Protein AF-0000000069261799 (afdb_homodimer)

pLDDT: mean 70.17, std 26.54, range [18.95, 97.81]

Secondary structure (DSSP, 8-state):
---------------EEEEEEES-EEEEEEEPPPSS--HHHHHHHHHHHHHTTTS-SSEEEE-STTBHHHHHHHH-HHHHHHHHHHHHHHHHHHHHHHHHHTTTT-GGGGGGEEEEEEEEEEEEEE--SSS---PPPB--TT-SEEEEEEEEE-------------SS-----S--EEEEEE--S-GGGGG-SS-HHHHHHTTTTPPEEEEEETT-EEEEETTS-EEE----GGGSS-TTS-----EEEEEEEEEEEEE----------------------------TT--/---------------EEEEEEES-EEEEEEEPPPSS--HHHHHHHHHHHHHHTTS-SSEEEE-STTBHHHHHHHH-HHHHHHHHHHHHHHHHHHHHHHHHHTTTT-GGGGGGEEEEEEEEEEEEEE--SSS---PPPB--TT-SEEEEEEEEE-------------SS-----S--EEEEEE--S-GGGGG-SS-HHHHHHTTTTPPEEEEEETT-EEEEETTS-EEE------SSS-TTS-----EEEEEEEEEEEEE----------------------------TT--

Foldseek 3Di:
DPPPPVPPDDDDPPPDDDPPDPDDFLFKDKDAFDPDHDPLLVVLVVVVCVVCVVPDLADKDKDPDFCVLVVQLVVDDSSNVSSVVVQVVVQVSVLVSVCVVCVPPHNPQSVQKDKGFPTKMKMKHWDDDPFGPWDDWDFQPQFFKKKKAWSFQFDPPPPPDDDDDDPPPPPPGSARWWKKKWWDPPVVLLVPPDDPVVSVVVVRGDIGMDTGGHRMMMMGGRGITMTTDRPPPPPPPDDPDPPRTGMIMMMITGMHMDGHPPPPPPPPPPPPPPDPPDDPPPDDDPPVVPD/DPPPVVPPDDDPPPPDDDPPDPDDFLFKDKDAFDPDHDPLLVVLVVVVCVVCVVPDLADKDKDPFFCVLVVQLVVDDSSNVSSVVVQVVVQVSVLVSCCVVCVPPCNPQSVQKDKGFPTKMKMKGWDDDPFFPWDDWDFQPQFFKKKKAWSFQFDPPPPPDDDDDDPPPPPPGSARWWKKKWWDPPVVLLVPPDDPVVSVVVVRGDIGMDTGGHRMMMMGGRGITMTTDRPPPCPVPDDDDPPRTGMIMMMITGMHMDGHPPPPPPPPPPPPVPDPPDDPPPDDDPPVVPD

Radius of gyration: 32.38 Å; Cα contacts (8 Å, |Δi|>4): 986; chains: 2; bounding box: 84×107×83 Å

Sequence (582 aa):
AVELVCGTAPGSQPQGHGPQSLWPTPAALVVDPPRISPRWQALLLSHVQRLTSGQGSDGSWLSNGHRFLEDCTAAGGTAAAAGARLRAHIEEAARVYFRRALADRAPQLVDRLQIRVSESWASLTKSPSAFGVFQVPHVHARAALAGSFYLDCGSEDVLIERSVAGPKARALGNQSTCGIFLEDPRTPAAVADMPESLRLRLGWGEAQTFQLPRGSLLLYPGWLQHAPSPRWSSFEMGEGEASARRQRVAVSFTIAVQLRDGSVGSSRATGASAVPRPDEKSPRDLDLDELAVELVCGTAPGSQPQGHGPQSLWPTPAALVVDPPRISPRWQALLLSHVQRLTSGQGSDGSWLSNGHRFLEDCTAAGGTAAAAGARLRAHIEEAARVYFRRALADRAPQLVDRLQIRVSESWASLTKSPSAFGVFQVPHVHARAALAGSFYLDCGSEDVLIERSVAGPKARALGNQSTCGIFLEDPRTPAAVADMPESLRLRLGWGEAQTFQLPRGSLLLYPGWLQHAPSPRWSSFEMGEGEASARRQRVAVSFTIAVQLRDGSVGSSRATGASAVPRPDEKSPRDLDLDEL

Solvent-accessible surface area (backbone atoms only — not comparable to full-atom values): 33229 Å² total; per-residue (Å²): 131,79,79,76,78,83,80,86,82,88,83,80,68,82,70,42,58,60,46,41,69,39,68,58,34,67,37,38,32,38,32,64,45,62,95,64,78,54,67,47,54,56,43,40,45,52,48,55,49,60,76,44,62,86,51,72,90,60,45,75,45,67,48,78,72,51,46,40,46,60,48,27,43,70,70,40,71,66,36,10,56,23,26,49,48,50,50,53,50,51,42,49,51,50,50,52,43,49,42,58,62,18,52,89,69,43,53,75,54,51,80,37,51,46,70,4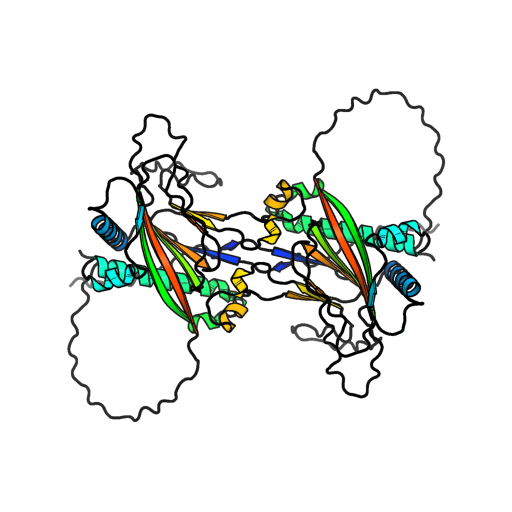0,75,67,35,22,31,39,37,39,35,35,44,75,65,99,69,43,85,71,52,71,69,44,61,41,68,85,14,39,28,26,37,40,35,28,65,34,21,29,67,57,87,55,80,67,77,76,84,90,86,73,97,58,90,70,68,73,56,67,67,32,49,40,42,33,33,37,46,48,60,39,61,54,46,53,62,45,36,51,52,65,71,58,37,55,53,60,49,36,52,48,63,49,75,44,76,37,46,48,52,23,33,39,37,30,50,7,50,44,41,30,27,56,39,59,75,70,66,67,73,73,58,64,93,75,67,75,81,66,77,34,37,38,28,35,39,37,37,29,27,37,49,43,72,62,75,78,75,72,74,81,71,78,72,74,77,70,79,74,72,81,72,76,78,78,78,70,89,79,80,79,65,70,84,75,108,133,79,81,75,77,84,80,87,81,88,86,79,68,82,68,44,61,60,44,42,70,39,66,57,33,66,37,40,30,38,32,64,44,62,95,65,79,56,66,47,54,56,42,39,44,51,49,56,48,61,77,43,62,87,49,73,89,59,46,74,46,66,49,79,71,51,43,38,46,58,48,27,41,70,70,39,70,67,37,11,57,21,25,49,49,50,51,53,50,50,43,51,51,50,49,51,44,47,41,58,63,17,51,89,68,41,54,74,53,52,79,36,52,46,71,40,76,66,31,19,30,40,37,39,36,34,44,74,66,96,68,42,84,69,52,72,70,43,62,41,70,85,14,41,28,27,38,39,34,30,64,33,23,28,66,56,88,52,78,65,78,78,84,91,84,71,97,58,88,69,68,74,56,64,67,32,50,41,42,35,33,37,45,50,61,37,58,51,46,53,63,46,36,50,51,65,72,57,38,55,52,60,49,35,50,48,66,47,75,46,76,37,46,48,52,22,36,41,37,30,51,7,49,45,40,30,28,55,39,57,69,74,64,66,73,75,57,62,95,75,68,76,82,64,76,34,37,37,29,35,41,36,38,28,27,35,49,44,72,62,75,78,76,72,74,80,71,77,72,72,77,71,81,73,73,81,72,80,76,78,77,69,87,79,80,80,65,71,84,76,107

Nearest PDB structures (foldseek):
  2rg4-assembly1_A  TM=6.643E-01  e=4.008E-09  Oceanicola granulosus HTCC2516
  5iqv-assembly3_C  TM=3.943E-01  e=4.652E-04  Hapalosiphon welwitschii UTEX B 1830
  6dq6-assembly1_A  TM=5.065E-01  e=1.026E-02  Homo sapiens
  6egv-assembly1_B  TM=2.175E-01  e=3.868E-01  Sacbrood virus
  6eh1-assembly1_B  TM=1.952E-01  e=6.608E-01  Sacbrood virus

Organism: Polarella glacialis (NCBI:txid89957)

Structure (mmCIF, N/CA/C/O backbone):
data_AF-0000000069261799-model_v1
#
loop_
_entity.id
_entity.type
_entity.pdbx_description
1 polymer 'Uncharacterized protein'
#
loop_
_atom_site.group_PDB
_atom_site.id
_atom_site.type_symbol
_atom_site.label_atom_id
_atom_site.label_alt_id
_atom_site.label_comp_id
_atom_site.label_asym_id
_atom_site.label_entity_id
_atom_site.label_seq_id
_atom_site.pdbx_PDB_ins_code
_atom_site.Cartn_x
_atom_site.Cartn_y
_atom_site.Cartn_z
_atom_site.occupancy
_atom_site.B_iso_or_equiv
_atom_site.auth_seq_id
_atom_site.auth_comp_id
_atom_site.auth_asym_id
_atom_site.auth_atom_id
_atom_site.pdbx_PDB_model_num
ATOM 1 N N . ALA A 1 1 ? 20.359 34.969 51.312 1 19.56 1 ALA A N 1
ATOM 2 C CA . ALA A 1 1 ? 21.109 34.75 50.094 1 19.56 1 ALA A CA 1
ATOM 3 C C . ALA A 1 1 ? 20.578 33.562 49.312 1 19.56 1 ALA A C 1
ATOM 5 O O . ALA A 1 1 ? 20.766 32.406 49.719 1 19.56 1 ALA A O 1
ATOM 6 N N . VAL A 1 2 ? 19.453 33.406 49.062 1 22.98 2 VAL A N 1
ATOM 7 C CA . VAL A 1 2 ? 18.656 32.188 48.812 1 22.98 2 VAL A CA 1
ATOM 8 C C . VAL A 1 2 ? 19.141 31.531 47.531 1 22.98 2 VAL A C 1
ATOM 10 O O . VAL A 1 2 ? 19.219 32.188 46.469 1 22.98 2 VAL A O 1
ATOM 13 N N . GLU A 1 3 ? 20.016 30.578 47.594 1 20.72 3 GLU A N 1
ATOM 14 C CA . GLU A 1 3 ? 20.734 29.922 46.5 1 20.72 3 GLU A CA 1
ATOM 15 C C . GLU A 1 3 ? 19.766 29.391 45.438 1 20.72 3 GLU A C 1
ATOM 17 O O . GLU A 1 3 ? 18.906 28.562 45.75 1 20.72 3 GLU A O 1
ATOM 22 N N . LEU A 1 4 ? 19.234 30.078 44.5 1 18.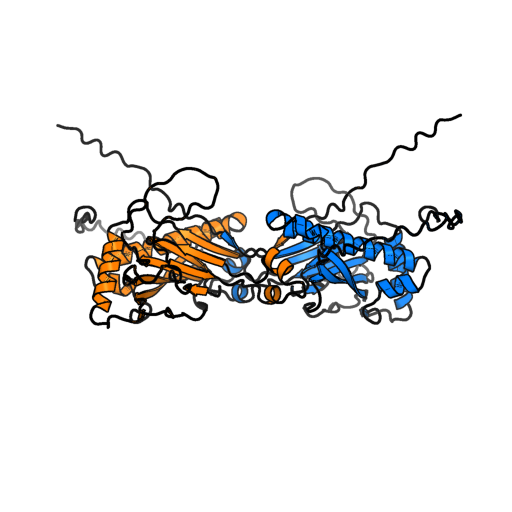95 4 LEU A N 1
ATOM 23 C CA . LEU A 1 4 ? 18.141 29.812 43.562 1 18.95 4 LEU A CA 1
ATOM 24 C C . LEU A 1 4 ? 18.453 28.609 42.688 1 18.95 4 LEU A C 1
ATOM 26 O O . LEU A 1 4 ? 19.375 28.656 41.875 1 18.95 4 LEU A O 1
ATOM 30 N N . VAL A 1 5 ? 18.5 27.406 43.094 1 21.16 5 VAL A N 1
ATOM 31 C CA . VAL A 1 5 ? 18.984 26.188 42.469 1 21.16 5 VAL A CA 1
ATOM 32 C C . VAL A 1 5 ? 18.234 25.953 41.156 1 21.16 5 VAL A C 1
ATOM 34 O O . VAL A 1 5 ? 17.016 25.812 41.156 1 21.16 5 VAL A O 1
ATOM 37 N N . CYS A 1 6 ? 18.453 26.531 39.969 1 21.23 6 CYS A N 1
ATOM 38 C CA . CYS A 1 6 ? 17.906 26.688 38.625 1 21.23 6 CYS A CA 1
ATOM 39 C C . CYS A 1 6 ? 17.656 25.328 37.969 1 21.23 6 CYS A C 1
ATOM 41 O O . CYS A 1 6 ? 18.594 24.719 37.438 1 21.23 6 CYS A O 1
ATOM 43 N N . GLY A 1 7 ? 17.016 24.234 38.438 1 22.78 7 GLY A N 1
ATOM 44 C CA . GLY A 1 7 ? 16.938 22.812 38.188 1 22.78 7 GLY A CA 1
ATOM 45 C C . GLY A 1 7 ? 16.391 22.469 36.812 1 22.78 7 GLY A C 1
ATOM 46 O O . GLY A 1 7 ? 15.305 22.922 36.438 1 22.78 7 GLY A O 1
ATOM 47 N N . THR A 1 8 ? 17.016 22.219 35.531 1 25.52 8 THR A N 1
ATOM 48 C CA . THR A 1 8 ? 17.062 22.125 34.062 1 25.52 8 THR A CA 1
ATOM 49 C C . THR A 1 8 ? 16.094 21.062 33.562 1 25.52 8 THR A C 1
ATOM 51 O O . THR A 1 8 ? 16.328 19.859 33.75 1 25.52 8 THR A O 1
ATOM 54 N N . ALA A 1 9 ? 14.711 20.844 33.562 1 27 9 ALA A N 1
ATOM 55 C CA . ALA A 1 9 ? 13.812 19.688 33.531 1 27 9 ALA A CA 1
ATOM 56 C C . ALA A 1 9 ? 13.727 19.094 32.125 1 27 9 ALA A C 1
ATOM 58 O O . ALA A 1 9 ? 13.609 19.812 31.141 1 27 9 ALA A O 1
ATOM 59 N N . PRO A 1 10 ? 14.023 17.812 31.547 1 28.28 10 PRO A N 1
ATOM 60 C CA . PRO A 1 10 ? 14.406 17.094 30.344 1 28.28 10 PRO A CA 1
ATOM 61 C C . PRO A 1 10 ? 13.32 17.125 29.266 1 28.28 10 PRO A C 1
ATOM 63 O O . PRO A 1 10 ? 12.133 17.25 29.578 1 28.28 10 PRO A O 1
ATOM 66 N N . GLY A 1 11 ? 13.422 17.562 27.922 1 28.81 11 GLY A N 1
ATOM 67 C CA . GLY A 1 11 ? 12.805 18.031 26.688 1 28.81 11 GLY A CA 1
ATOM 68 C C . GLY A 1 11 ? 11.891 16.984 26.047 1 28.81 11 GLY A C 1
ATOM 69 O O . GLY A 1 11 ? 12.352 15.914 25.656 1 28.81 11 GLY A O 1
ATOM 70 N N . SER A 1 12 ? 10.633 16.75 26.344 1 30.73 12 SER A N 1
ATOM 71 C CA . SER A 1 12 ? 9.633 15.734 26 1 30.73 12 SER A CA 1
ATOM 72 C C . SER A 1 12 ? 9.438 15.633 24.5 1 30.73 12 SER A C 1
ATOM 74 O O . SER A 1 12 ? 9.117 16.625 23.844 1 30.73 12 SER A O 1
ATOM 76 N N . GLN A 1 13 ? 10.117 14.914 23.656 1 34.38 13 GLN A N 1
ATOM 77 C CA . GLN A 1 13 ? 9.977 14.547 22.25 1 34.38 13 GLN A CA 1
ATOM 78 C C . GLN A 1 13 ? 8.508 14.398 21.859 1 34.38 13 GLN A C 1
ATOM 80 O O . GLN A 1 13 ? 7.688 13.961 22.672 1 34.38 13 GLN A O 1
ATOM 85 N N . PRO A 1 14 ? 7.977 15.273 20.938 1 39.56 14 PRO A N 1
ATOM 86 C CA . PRO A 1 14 ? 6.578 15.109 20.531 1 39.56 14 PRO A CA 1
ATOM 87 C C . PRO A 1 14 ? 6.168 13.641 20.422 1 39.56 14 PRO A C 1
ATOM 89 O O . PRO A 1 14 ? 6.902 12.828 19.859 1 39.56 14 PRO A O 1
ATOM 92 N N . GLN A 1 15 ? 5.641 13.055 21.438 1 43.72 15 GLN A N 1
ATOM 93 C CA . GLN A 1 15 ? 5.137 11.68 21.438 1 43.72 15 GLN A CA 1
ATOM 94 C C . GLN A 1 15 ? 4.176 11.445 20.281 1 43.72 15 GLN A C 1
ATOM 96 O O . GLN A 1 15 ? 3.031 11.898 20.312 1 43.72 15 GLN A O 1
ATOM 101 N N . GLY A 1 16 ? 4.602 11.828 19.109 1 47.38 16 GLY A N 1
ATOM 102 C CA . GLY A 1 16 ? 3.766 11.492 17.969 1 47.38 16 GLY A CA 1
ATOM 103 C C . GLY A 1 16 ? 3.543 10.008 17.797 1 47.38 16 GLY A C 1
ATOM 104 O O . GLY A 1 16 ? 4.344 9.195 18.266 1 47.38 16 GLY A O 1
ATOM 105 N N . HIS A 1 17 ? 2.258 9.625 17.906 1 56.12 17 HIS A N 1
ATOM 106 C CA . HIS A 1 17 ? 1.913 8.258 17.531 1 56.12 17 HIS A CA 1
ATOM 107 C C . HIS A 1 17 ? 1.976 8.062 16.031 1 56.12 17 HIS A C 1
ATOM 109 O O . HIS A 1 17 ? 1.406 8.852 15.273 1 56.12 17 HIS A O 1
ATOM 115 N N . GLY A 1 18 ? 2.969 7.18 15.57 1 58.25 18 GLY A N 1
ATOM 116 C CA . GLY A 1 18 ? 2.973 6.785 14.172 1 58.25 18 GLY A CA 1
ATOM 117 C C . GLY A 1 18 ? 4.277 7.105 13.469 1 58.25 18 GLY A C 1
ATOM 118 O O . GLY A 1 18 ? 5.266 7.469 14.109 1 58.25 18 GLY A O 1
ATOM 119 N N . PRO A 1 19 ? 4.598 7.023 12.242 1 60.25 19 PRO A N 1
ATOM 120 C CA . PRO A 1 19 ? 3.559 6.859 11.219 1 60.25 19 PRO A CA 1
ATOM 121 C C . PRO A 1 19 ? 2.912 5.477 11.258 1 60.25 19 PRO A C 1
ATOM 123 O O . PRO A 1 19 ? 3.604 4.469 11.438 1 60.25 19 PRO A O 1
ATOM 126 N N . GLN A 1 20 ? 1.679 5.484 11.266 1 64.62 20 GLN A N 1
ATOM 127 C CA . GLN A 1 20 ? 0.888 4.27 11.094 1 64.62 20 GLN A CA 1
ATOM 128 C C . GLN A 1 20 ? 1.021 3.725 9.672 1 64.62 20 GLN A C 1
ATOM 130 O O . GLN A 1 20 ? 0.989 4.484 8.703 1 64.62 20 GLN A O 1
ATOM 135 N N . SER A 1 21 ? 1.54 2.496 9.625 1 73.62 21 SER A N 1
ATOM 136 C CA . SER A 1 21 ? 1.543 1.846 8.32 1 73.62 21 SER A CA 1
ATOM 137 C C . SER A 1 21 ? 0.125 1.524 7.859 1 73.62 21 SER A C 1
ATOM 139 O O . SER A 1 21 ? -0.611 0.815 8.547 1 73.62 21 SER A O 1
ATOM 141 N N . LEU A 1 22 ? -0.212 2.236 6.777 1 76.06 22 LEU A N 1
ATOM 142 C CA . LEU A 1 22 ? -1.55 2.018 6.238 1 76.06 22 LEU A CA 1
ATOM 143 C C . LEU A 1 22 ? -1.489 1.219 4.941 1 76.06 22 LEU A C 1
ATOM 145 O O . LEU A 1 22 ? -0.462 1.211 4.262 1 76.06 22 LEU A O 1
ATOM 149 N N . TRP A 1 23 ? -2.5 0.464 4.738 1 81.56 23 TRP A N 1
ATOM 150 C CA . TRP A 1 23 ? -2.799 -0.257 3.504 1 81.56 23 TRP A CA 1
ATOM 151 C C . TRP A 1 23 ? -1.656 -1.193 3.131 1 81.56 23 TRP A C 1
ATOM 153 O O . TRP A 1 23 ? -1.177 -1.175 1.994 1 81.56 23 TRP A O 1
ATOM 163 N N . PRO A 1 24 ? -1.232 -1.976 4.035 1 76.75 24 PRO A N 1
ATOM 164 C CA . PRO A 1 24 ? -0.279 -3.006 3.619 1 76.75 24 PRO A CA 1
ATOM 165 C C . PRO A 1 24 ? -0.847 -3.939 2.553 1 76.75 24 PRO A C 1
ATOM 167 O O . PRO A 1 24 ? -2.059 -4.172 2.514 1 76.75 24 PRO A O 1
ATOM 170 N N . THR A 1 25 ? -0.036 -4.301 1.614 1 77.19 25 THR A N 1
ATOM 171 C CA . THR A 1 25 ? -0.44 -5.273 0.607 1 77.19 25 THR A CA 1
ATOM 172 C C . THR A 1 25 ? 0.019 -6.676 0.996 1 77.19 25 THR A C 1
ATOM 174 O O . THR A 1 25 ? 1.219 -6.957 1.021 1 77.19 25 THR A O 1
ATOM 177 N N . PRO A 1 26 ? -0.985 -7.445 1.551 1 69.69 26 PRO A N 1
ATOM 178 C CA . PRO A 1 26 ? -0.573 -8.836 1.74 1 69.69 26 PRO A CA 1
ATOM 179 C C . PRO A 1 26 ? -0.185 -9.523 0.432 1 69.69 26 PRO A C 1
ATOM 181 O O . PRO A 1 26 ? -0.971 -10.297 -0.122 1 69.69 26 PRO A O 1
ATOM 184 N N . ALA A 1 27 ? 0.908 -9.266 -0.113 1 66.56 27 ALA A N 1
ATOM 185 C CA . ALA A 1 27 ? 1.217 -9.383 -1.535 1 66.56 27 ALA A CA 1
ATOM 186 C C . ALA A 1 27 ? 1.555 -10.82 -1.903 1 66.56 27 ALA A C 1
ATOM 188 O O . ALA A 1 27 ? 1.049 -11.352 -2.896 1 66.56 27 ALA A O 1
ATOM 189 N N . ALA A 1 28 ? 2.473 -11.406 -1.209 1 76.75 28 ALA A N 1
ATOM 190 C CA . ALA A 1 28 ? 2.908 -12.641 -1.857 1 76.75 28 ALA A CA 1
ATOM 191 C C . ALA A 1 28 ? 3.035 -13.773 -0.846 1 76.75 28 ALA A C 1
ATOM 193 O O . ALA A 1 28 ? 3.604 -13.594 0.234 1 76.75 28 ALA A O 1
ATOM 194 N N . LEU A 1 29 ? 2.25 -14.836 -1.146 1 79.31 29 LEU A N 1
ATOM 195 C CA . LEU A 1 29 ? 2.48 -16.078 -0.422 1 79.31 29 LEU A CA 1
ATOM 196 C C . LEU A 1 29 ? 3.35 -17.031 -1.238 1 79.31 29 LEU A C 1
ATOM 198 O O . LEU A 1 29 ? 3.037 -17.328 -2.393 1 79.31 29 LEU A O 1
ATOM 202 N N . VAL A 1 30 ? 4.457 -17.375 -0.64 1 78.81 30 VAL A N 1
ATOM 203 C CA . VAL A 1 30 ? 5.336 -18.375 -1.253 1 78.81 30 VAL A CA 1
ATOM 204 C C . VAL A 1 30 ? 5.223 -19.703 -0.501 1 78.81 30 VAL A C 1
ATOM 206 O O . VAL A 1 30 ? 5.391 -19.734 0.72 1 78.81 30 VAL A O 1
ATOM 209 N N . VAL A 1 31 ? 4.828 -20.641 -1.27 1 78.88 31 VAL A N 1
ATOM 210 C CA . VAL A 1 31 ? 4.84 -22 -0.729 1 78.88 31 VAL A CA 1
ATOM 211 C C . VAL A 1 31 ? 6.094 -22.734 -1.202 1 78.88 31 VAL A C 1
ATOM 213 O O . VAL A 1 31 ? 6.281 -22.953 -2.402 1 78.88 31 VAL A O 1
ATOM 216 N N . ASP A 1 32 ? 6.852 -23.078 -0.245 1 77 32 ASP A N 1
ATOM 217 C CA . ASP A 1 32 ? 8.117 -23.75 -0.545 1 77 32 ASP A CA 1
ATOM 218 C C . ASP A 1 32 ? 7.895 -25.172 -1.031 1 77 32 ASP A C 1
ATOM 220 O O . ASP A 1 32 ? 6.945 -25.844 -0.603 1 77 32 ASP A O 1
ATOM 224 N N . PRO A 1 33 ? 8.867 -25.531 -1.91 1 76.69 33 PRO A N 1
ATOM 225 C CA . PRO A 1 33 ? 8.766 -26.938 -2.33 1 76.69 33 PRO A CA 1
ATOM 226 C C . PRO A 1 33 ? 9.07 -27.906 -1.195 1 76.69 33 PRO A C 1
ATOM 228 O O . PRO A 1 33 ? 9.805 -27.578 -0.263 1 76.69 33 PRO A O 1
ATOM 231 N N . PRO A 1 34 ? 8.375 -29.078 -1.361 1 70.5 34 PRO A N 1
ATOM 232 C CA . PRO A 1 34 ? 8.789 -30.125 -0.415 1 70.5 34 PRO A CA 1
ATOM 233 C C . PRO A 1 34 ? 10.25 -30.516 -0.585 1 70.5 34 PRO A C 1
ATOM 235 O O . PRO A 1 34 ? 10.836 -30.297 -1.648 1 70.5 34 PRO A O 1
ATOM 238 N N . ARG A 1 35 ? 10.82 -30.984 0.52 1 66.56 35 ARG A N 1
ATOM 239 C CA . ARG A 1 35 ? 12.211 -31.438 0.486 1 66.56 35 ARG A CA 1
ATOM 240 C C . ARG A 1 35 ? 12.43 -32.438 -0.626 1 66.56 35 ARG A C 1
ATOM 242 O O . ARG A 1 35 ? 13.445 -32.406 -1.325 1 66.56 35 ARG A O 1
ATOM 249 N N . ILE A 1 36 ? 11.477 -33.312 -0.742 1 61.69 36 ILE A N 1
ATOM 250 C CA . ILE A 1 36 ? 11.477 -34.312 -1.832 1 61.69 36 ILE A CA 1
ATOM 251 C C . ILE A 1 36 ? 10.352 -33.969 -2.807 1 61.69 36 ILE A C 1
ATOM 253 O O . ILE A 1 36 ? 9.188 -33.875 -2.406 1 61.69 36 ILE A O 1
ATOM 257 N N . SER A 1 37 ? 10.875 -33.75 -4.113 1 72.81 37 SER A N 1
ATOM 258 C CA . SER A 1 37 ? 9.875 -33.469 -5.125 1 72.81 37 SER A CA 1
ATOM 259 C C . SER A 1 37 ? 8.875 -34.594 -5.277 1 72.81 37 SER A C 1
ATOM 261 O O . SER A 1 37 ? 9.258 -35.719 -5.566 1 72.81 37 SER A O 1
ATOM 263 N N . PRO A 1 38 ? 7.633 -34.25 -5.129 1 80.94 38 PRO A N 1
ATOM 264 C CA . PRO A 1 38 ? 6.629 -35.281 -5.297 1 80.94 38 PRO A CA 1
ATOM 265 C C . PRO A 1 38 ? 6.527 -35.781 -6.738 1 80.94 38 PRO A C 1
ATOM 267 O O . PRO A 1 38 ? 6.742 -35 -7.676 1 80.94 38 PRO A O 1
ATOM 270 N N . ARG A 1 39 ? 6.25 -37.031 -6.895 1 88.5 39 ARG A N 1
ATOM 271 C CA . ARG A 1 39 ? 6.184 -37.719 -8.188 1 88.5 39 ARG A CA 1
ATOM 272 C C . ARG A 1 39 ? 5.203 -37 -9.117 1 88.5 39 ARG A C 1
ATOM 274 O O . ARG A 1 39 ? 5.438 -36.938 -10.328 1 88.5 39 ARG A O 1
ATOM 281 N N . TRP A 1 40 ? 4.129 -36.5 -8.469 1 90.69 40 TRP A N 1
ATOM 282 C CA . TRP A 1 40 ? 3.096 -35.906 -9.305 1 90.69 40 TRP A CA 1
ATOM 283 C C . TRP A 1 40 ? 3.645 -34.688 -10.062 1 90.69 40 TRP A C 1
ATOM 285 O O . TRP A 1 40 ? 3.176 -34.375 -11.156 1 90.69 40 TRP A O 1
ATOM 295 N N . GLN A 1 41 ? 4.633 -34.031 -9.586 1 92.81 41 GLN A N 1
ATOM 296 C CA . GLN A 1 41 ? 5.242 -32.906 -10.281 1 92.81 41 GLN A CA 1
ATOM 297 C C . GLN A 1 41 ? 5.969 -33.344 -11.539 1 92.81 41 GLN A C 1
ATOM 299 O O . GLN A 1 41 ? 5.863 -32.719 -12.586 1 92.81 41 GLN A O 1
ATOM 304 N N . ALA A 1 42 ? 6.676 -34.406 -11.398 1 91.5 42 ALA A N 1
ATOM 305 C CA . ALA A 1 42 ? 7.379 -34.969 -12.547 1 91.5 42 ALA A CA 1
ATOM 306 C C . ALA A 1 42 ? 6.398 -35.438 -13.625 1 91.5 42 ALA A C 1
ATOM 308 O O . ALA A 1 42 ? 6.668 -35.281 -14.82 1 91.5 42 ALA A O 1
ATOM 309 N N . LEU A 1 43 ? 5.316 -36.031 -13.172 1 92.44 43 LEU A N 1
ATOM 310 C CA . LEU A 1 43 ? 4.301 -36.5 -14.109 1 92.44 43 LEU A CA 1
ATOM 311 C C . LEU A 1 43 ? 3.693 -35.312 -14.867 1 92.44 43 LEU A C 1
ATOM 313 O O . LEU A 1 43 ? 3.469 -35.406 -16.078 1 92.44 43 LEU A O 1
ATOM 317 N N . LEU A 1 44 ? 3.395 -34.281 -14.141 1 93.5 44 LEU A N 1
ATOM 318 C CA . LEU A 1 44 ? 2.83 -33.094 -14.773 1 93.5 44 LEU A CA 1
ATOM 319 C C . LEU A 1 44 ? 3.83 -32.469 -15.734 1 93.5 44 LEU A C 1
ATOM 321 O O . LEU A 1 44 ? 3.455 -32.031 -16.828 1 93.5 44 LEU A O 1
ATOM 325 N N . LEU A 1 45 ? 5.109 -32.375 -15.375 1 92.56 45 LEU A N 1
ATOM 326 C CA . LEU A 1 45 ? 6.156 -31.859 -16.266 1 92.56 45 LEU A CA 1
ATOM 327 C C . LEU A 1 45 ? 6.227 -32.688 -17.547 1 92.56 45 LEU A C 1
ATOM 329 O O . LEU A 1 45 ? 6.273 -32.094 -18.641 1 92.56 45 LEU A O 1
ATOM 333 N N . SER A 1 46 ? 6.254 -33.938 -17.375 1 91.31 46 SER A N 1
ATOM 334 C CA . SER A 1 46 ? 6.301 -34.844 -18.531 1 91.31 46 SER A CA 1
ATOM 335 C C . SER A 1 46 ? 5.105 -34.625 -19.438 1 91.31 46 SER A C 1
ATOM 337 O O . SER A 1 46 ? 5.238 -34.656 -20.672 1 91.31 46 SER A O 1
ATOM 339 N N . HIS A 1 47 ? 3.951 -34.469 -18.797 1 92.44 47 HIS A N 1
ATOM 340 C CA . HIS A 1 47 ? 2.746 -34.219 -19.578 1 92.44 47 HIS A CA 1
ATOM 341 C C . HIS A 1 47 ? 2.896 -32.938 -20.422 1 92.44 47 HIS A C 1
ATOM 343 O O . HIS A 1 47 ? 2.574 -32.938 -21.609 1 92.44 47 HIS A O 1
ATOM 349 N N . VAL A 1 48 ? 3.391 -31.828 -19.844 1 91.81 48 VAL A N 1
ATOM 350 C CA . VAL A 1 48 ? 3.58 -30.578 -20.562 1 91.81 48 VAL A CA 1
ATOM 351 C C . VAL A 1 48 ? 4.594 -30.766 -21.688 1 91.81 48 VAL A C 1
ATOM 353 O O . VAL A 1 48 ? 4.395 -30.281 -22.797 1 91.81 48 VAL A O 1
ATOM 356 N N . GLN A 1 49 ? 5.637 -31.484 -21.453 1 88 49 GLN A N 1
ATOM 357 C CA . GLN A 1 49 ? 6.676 -31.719 -22.453 1 88 49 GLN A CA 1
ATOM 358 C C . GLN A 1 49 ? 6.129 -32.531 -23.625 1 88 49 GLN A C 1
ATOM 360 O O . GLN A 1 49 ? 6.523 -32.281 -24.781 1 88 49 GLN A O 1
ATOM 365 N N . ARG A 1 50 ? 5.258 -33.406 -23.391 1 89.06 50 ARG A N 1
ATOM 366 C CA . ARG A 1 50 ? 4.637 -34.156 -24.453 1 89.06 50 ARG A CA 1
ATOM 367 C C . ARG A 1 50 ? 3.75 -33.281 -25.328 1 89.06 50 ARG A C 1
ATOM 369 O O . ARG A 1 50 ? 3.715 -33.438 -26.547 1 89.06 50 ARG A O 1
ATOM 376 N N . LEU A 1 51 ? 3.012 -32.375 -24.641 1 87.69 51 LEU A N 1
ATOM 377 C CA . LEU A 1 51 ? 2.146 -31.453 -25.375 1 87.69 51 LEU A CA 1
ATOM 378 C C . LEU A 1 51 ? 2.967 -30.547 -26.281 1 87.69 51 LEU A C 1
ATOM 380 O O . LEU A 1 51 ? 2.451 -30.031 -27.281 1 87.69 51 LEU A O 1
ATOM 384 N N . THR A 1 52 ? 4.273 -30.344 -25.969 1 84.44 52 THR A N 1
ATOM 385 C CA . THR A 1 52 ? 5.113 -29.391 -26.688 1 84.44 52 THR A CA 1
ATOM 386 C C . THR A 1 52 ? 6.051 -30.109 -27.656 1 84.44 52 THR A C 1
ATOM 388 O O . THR A 1 52 ? 6.902 -29.484 -28.281 1 84.44 52 THR A O 1
ATOM 391 N N . SER A 1 53 ? 6.176 -31.391 -27.672 1 76.81 53 SER A N 1
ATOM 392 C CA . SER A 1 53 ? 7.109 -32.188 -28.484 1 76.81 53 SER A CA 1
ATOM 393 C C . SER A 1 53 ? 7.07 -31.766 -29.938 1 76.81 53 SER A C 1
ATOM 395 O O . SER A 1 53 ? 8.086 -31.797 -30.641 1 76.81 53 SER A O 1
ATOM 397 N N . GLY A 1 54 ? 5.992 -31.438 -30.438 1 67 54 GLY A N 1
ATOM 398 C CA . GLY A 1 54 ? 5.961 -31.047 -31.844 1 67 54 GLY A CA 1
ATOM 399 C C . GLY A 1 54 ? 6.34 -29.594 -32.062 1 67 54 GLY A C 1
ATOM 400 O O . GLY A 1 54 ? 6.395 -29.141 -33.219 1 67 54 GLY A O 1
ATOM 401 N N . GLN A 1 55 ? 6.562 -28.938 -30.984 1 64 55 GLN A N 1
ATOM 402 C CA . GLN A 1 55 ? 6.895 -27.516 -31.125 1 64 55 GLN A CA 1
ATOM 403 C C . GLN A 1 55 ? 8.398 -27.312 -31.281 1 64 55 GLN A C 1
ATOM 405 O O . GLN A 1 55 ? 9.195 -28.125 -30.797 1 64 55 GLN A O 1
ATOM 410 N N . GLY A 1 56 ? 8.914 -26.547 -32.219 1 59.16 56 GLY A N 1
ATOM 411 C CA . GLY A 1 56 ? 10.305 -26.266 -32.531 1 59.16 56 GLY A CA 1
ATOM 412 C C . GLY A 1 56 ? 11.148 -25.969 -31.297 1 59.16 56 GLY A C 1
ATOM 413 O O . GLY A 1 56 ? 10.633 -25.922 -30.172 1 59.16 56 GLY A O 1
ATOM 414 N N . SER A 1 57 ? 12.523 -26.141 -31.406 1 56.38 57 SER A N 1
ATOM 415 C CA . SER A 1 57 ? 13.578 -26.031 -30.406 1 56.38 57 SER A CA 1
ATOM 416 C C . SER A 1 57 ? 13.531 -24.688 -29.703 1 56.38 57 SER A C 1
ATOM 418 O O . SER A 1 57 ? 14.094 -24.531 -28.609 1 56.38 57 SER A O 1
ATOM 420 N N . ASP A 1 58 ? 13.094 -23.625 -30.344 1 59.91 58 ASP A N 1
ATOM 421 C CA . ASP A 1 58 ? 13.141 -22.281 -29.797 1 59.91 58 ASP A CA 1
ATOM 422 C C . ASP A 1 58 ? 11.742 -21.672 -29.688 1 59.91 58 ASP A C 1
ATOM 424 O O . ASP A 1 58 ? 10.852 -22.031 -30.469 1 59.91 58 ASP A O 1
ATOM 428 N N . GLY A 1 59 ? 11.523 -21.141 -28.531 1 70.81 59 GLY A N 1
ATOM 429 C CA . GLY A 1 59 ? 10.328 -20.312 -28.453 1 70.81 59 GLY A CA 1
ATOM 430 C C . GLY A 1 59 ? 9.508 -20.578 -27.203 1 70.81 59 GLY A C 1
ATOM 431 O O . GLY A 1 59 ? 10.016 -21.094 -26.203 1 70.81 59 GLY A O 1
ATOM 432 N N . SER A 1 60 ? 8.469 -19.922 -27.141 1 78.19 60 SER A N 1
ATOM 433 C CA . SER A 1 60 ? 7.508 -19.969 -26.047 1 78.19 60 SER A CA 1
ATOM 434 C C . SER A 1 60 ? 6.23 -20.703 -26.469 1 78.19 60 SER A C 1
ATOM 436 O O . SER A 1 60 ? 5.832 -20.641 -27.625 1 78.19 60 SER A O 1
ATOM 438 N N . TRP A 1 61 ? 5.898 -21.609 -25.625 1 86.06 61 TRP A N 1
ATOM 439 C CA . TRP A 1 61 ? 4.652 -22.344 -25.797 1 86.06 61 TRP A CA 1
ATOM 440 C C . TRP A 1 61 ? 3.672 -22.031 -24.672 1 86.06 61 TRP A C 1
ATOM 442 O O . TRP A 1 61 ? 4.07 -21.922 -23.516 1 86.06 61 TRP A O 1
ATOM 452 N N . LEU A 1 62 ? 2.4 -21.922 -25.062 1 88.25 62 LEU A N 1
ATOM 453 C CA . LEU A 1 62 ? 1.295 -21.781 -24.125 1 88.25 62 LEU A CA 1
ATOM 454 C C . LEU A 1 62 ? 0.205 -22.812 -24.406 1 88.25 62 LEU A C 1
ATOM 456 O O . LEU A 1 62 ? -0.128 -23.062 -25.562 1 88.25 62 LEU A O 1
ATOM 460 N N . SER A 1 63 ? -0.197 -23.438 -23.312 1 90.88 63 SER A N 1
ATOM 461 C CA . SER A 1 63 ? -1.301 -24.375 -23.5 1 90.88 63 SER A CA 1
ATOM 462 C C . SER A 1 63 ? -2.52 -23.672 -24.094 1 90.88 63 SER A C 1
ATOM 464 O O . SER A 1 63 ? -2.695 -22.469 -23.922 1 90.88 63 SER A O 1
ATOM 466 N N . ASN A 1 64 ? -3.303 -24.453 -24.781 1 84.94 64 ASN A N 1
ATOM 467 C CA . ASN A 1 64 ? -4.508 -23.906 -25.391 1 84.94 64 ASN A CA 1
ATOM 468 C C . ASN A 1 64 ? -5.566 -23.578 -24.328 1 84.94 64 ASN A C 1
ATOM 470 O O . ASN A 1 64 ? -5.84 -24.406 -23.453 1 84.94 64 ASN A O 1
ATOM 474 N N . GLY A 1 65 ? -6.074 -22.359 -24.375 1 85.62 65 GLY A N 1
ATOM 475 C CA . GLY A 1 65 ? -7.18 -21.984 -23.516 1 85.62 65 GLY A CA 1
ATOM 476 C C . GLY A 1 65 ? -6.75 -21.672 -22.094 1 85.62 65 GLY A C 1
ATOM 477 O O . GLY A 1 65 ? -5.598 -21.312 -21.859 1 85.62 65 GLY A O 1
ATOM 478 N N . HIS A 1 66 ? -7.777 -21.688 -21.156 1 93.56 66 HIS A N 1
ATOM 479 C CA . HIS A 1 66 ? -7.566 -21.312 -19.766 1 93.56 66 HIS A CA 1
ATOM 480 C C . HIS A 1 66 ? -8.078 -22.391 -18.812 1 93.56 66 HIS A C 1
ATOM 482 O O . HIS A 1 66 ? -8.57 -22.094 -17.734 1 93.56 66 HIS A O 1
ATOM 488 N N . ARG A 1 67 ? -7.996 -23.719 -19.375 1 95.94 67 ARG A N 1
ATOM 489 C CA . ARG A 1 67 ? -8.531 -24.828 -18.578 1 95.94 67 ARG A CA 1
ATOM 490 C C . ARG A 1 67 ? -7.547 -25.984 -18.516 1 95.94 67 ARG A C 1
ATOM 492 O O . ARG A 1 67 ? -7.938 -27.141 -18.672 1 95.94 67 ARG A O 1
ATOM 499 N N . PHE A 1 68 ? -6.297 -25.656 -18.391 1 96.81 68 PHE A N 1
ATOM 500 C CA . PHE A 1 68 ? -5.246 -26.656 -18.453 1 96.81 68 PHE A CA 1
ATOM 501 C C . PHE A 1 68 ? -5.461 -27.719 -17.391 1 96.81 68 PHE A C 1
ATOM 503 O O . PHE A 1 68 ? -5.418 -28.922 -17.688 1 96.81 68 PHE A O 1
ATOM 510 N N . LEU A 1 69 ? -5.707 -27.344 -16.156 1 96.12 69 LEU A N 1
ATOM 511 C CA . LEU A 1 69 ? -5.844 -28.312 -15.07 1 96.12 69 LEU A CA 1
ATOM 512 C C . LEU A 1 69 ? -7.125 -29.125 -15.227 1 96.12 69 LEU A C 1
ATOM 514 O O . LEU A 1 69 ? -7.152 -30.312 -14.914 1 96.12 69 LEU A O 1
ATOM 518 N N . GLU A 1 70 ? -8.148 -28.469 -15.68 1 93.5 70 GLU A N 1
ATOM 519 C CA . GLU A 1 70 ? -9.375 -29.203 -15.992 1 93.5 70 GLU A CA 1
ATOM 520 C C . GLU A 1 70 ? -9.156 -30.188 -17.125 1 93.5 70 GLU A C 1
ATOM 522 O O . GLU A 1 70 ? -9.672 -31.312 -17.094 1 93.5 70 GLU A O 1
ATOM 527 N N . ASP A 1 71 ? -8.43 -29.766 -18.125 1 92.94 71 ASP A N 1
ATOM 528 C CA . ASP A 1 71 ? -8.133 -30.625 -19.266 1 92.94 71 ASP A CA 1
ATOM 529 C C . ASP A 1 71 ? -7.273 -31.828 -18.844 1 92.94 71 ASP A C 1
ATOM 531 O O . ASP A 1 71 ? -7.441 -32.938 -19.344 1 92.94 71 ASP A O 1
ATOM 535 N N . CYS A 1 72 ? -6.328 -31.562 -17.938 1 92.12 72 CYS A N 1
ATOM 536 C CA . CYS A 1 72 ? -5.551 -32.688 -17.391 1 92.12 72 CYS A CA 1
ATOM 537 C C . CYS A 1 72 ? -6.457 -33.719 -16.75 1 92.12 72 CYS A C 1
ATOM 539 O O . CYS A 1 72 ? -6.312 -34.906 -17 1 92.12 72 CYS A O 1
ATOM 541 N N . THR A 1 73 ? -7.312 -33.219 -15.914 1 87.12 73 THR A N 1
ATOM 542 C CA . THR A 1 73 ? -8.203 -34.094 -15.18 1 87.12 73 THR A CA 1
ATOM 543 C C . THR A 1 73 ? -9.117 -34.875 -16.141 1 87.12 73 THR A C 1
ATOM 545 O O . THR A 1 73 ? -9.398 -36.062 -15.922 1 87.12 73 THR A O 1
ATOM 548 N N . ALA A 1 74 ? -9.547 -34.25 -17.219 1 85.69 74 ALA A N 1
ATOM 549 C CA . ALA A 1 74 ? -10.445 -34.875 -18.203 1 85.69 74 ALA A CA 1
ATOM 550 C C . ALA A 1 74 ? -9.711 -35.906 -19.031 1 85.69 74 ALA A C 1
ATOM 552 O O . ALA A 1 74 ? -10.32 -36.875 -19.484 1 85.69 74 ALA A O 1
ATOM 553 N N . ALA A 1 75 ? -8.438 -35.688 -19.344 1 81 75 ALA A N 1
ATOM 554 C CA . ALA A 1 75 ? -7.645 -36.594 -20.188 1 81 75 ALA A CA 1
ATOM 555 C C . ALA A 1 75 ? -7.418 -37.938 -19.5 1 81 75 ALA A C 1
ATOM 557 O O . ALA A 1 75 ? -7.121 -38.938 -20.156 1 81 75 ALA A O 1
ATOM 558 N N . GLY A 1 76 ? -7.625 -38.031 -18.219 1 80.19 76 GLY A N 1
ATOM 559 C CA . GLY A 1 76 ? -7.414 -39.281 -17.484 1 80.19 76 GLY A CA 1
ATOM 560 C C . GLY A 1 76 ? -5.945 -39.625 -17.344 1 80.19 76 GLY A C 1
ATOM 561 O O . GLY A 1 76 ? -5.07 -38.812 -17.625 1 80.19 76 GLY A O 1
ATOM 562 N N . GLY A 1 77 ? -5.625 -40.75 -16.688 1 86.62 77 GLY A N 1
ATOM 563 C CA . GLY A 1 77 ? -4.266 -41.25 -16.547 1 86.62 77 GLY A CA 1
ATOM 564 C C . GLY A 1 77 ? -3.471 -40.531 -15.477 1 86.62 77 GLY A C 1
ATOM 565 O O . GLY A 1 77 ? -4.039 -40 -14.508 1 86.62 77 GLY A O 1
ATOM 566 N N . THR A 1 78 ? -2.201 -40.562 -15.648 1 85.38 78 THR A N 1
ATOM 567 C CA . THR A 1 78 ? -1.288 -40 -14.656 1 85.38 78 THR A CA 1
ATOM 568 C C . THR A 1 78 ? -1.361 -38.5 -14.633 1 85.38 78 THR A C 1
ATOM 570 O O . THR A 1 78 ? -1.24 -37.875 -13.578 1 85.38 78 THR A O 1
ATOM 573 N N . ALA A 1 79 ? -1.674 -37.906 -15.773 1 88.5 79 ALA A N 1
ATOM 574 C CA . ALA A 1 79 ? -1.788 -36.469 -15.844 1 88.5 79 ALA A CA 1
ATOM 575 C C . ALA A 1 79 ? -3.018 -35.969 -15.086 1 88.5 79 ALA A C 1
ATOM 577 O O . ALA A 1 79 ? -2.998 -34.906 -14.492 1 88.5 79 ALA A O 1
ATOM 578 N N . ALA A 1 80 ? -4.07 -36.812 -15.086 1 92.19 80 ALA A N 1
ATOM 579 C CA . ALA A 1 80 ? -5.297 -36.469 -14.391 1 92.19 80 ALA A CA 1
ATOM 580 C C . ALA A 1 80 ? -5.062 -36.344 -12.883 1 92.19 80 ALA A C 1
ATOM 582 O O . ALA A 1 80 ? -5.465 -35.375 -12.25 1 92.19 80 ALA A O 1
ATOM 583 N N . ALA A 1 81 ? -4.422 -37.344 -12.359 1 92.12 81 ALA A N 1
ATOM 584 C CA . ALA A 1 81 ? -4.137 -37.344 -10.93 1 92.12 81 ALA A CA 1
ATOM 585 C C . ALA A 1 81 ? -3.201 -36.188 -10.555 1 92.12 81 ALA A C 1
ATOM 587 O O . ALA A 1 81 ? -3.393 -35.531 -9.531 1 92.12 81 ALA A O 1
ATOM 588 N N . ALA A 1 82 ? -2.199 -35.969 -11.375 1 94.25 82 ALA A N 1
ATOM 589 C CA . ALA A 1 82 ? -1.237 -34.906 -11.109 1 94.25 82 ALA A CA 1
ATOM 590 C C . ALA A 1 82 ? -1.907 -33.531 -11.18 1 94.25 82 ALA A C 1
ATOM 592 O O . ALA A 1 82 ? -1.651 -32.656 -10.336 1 94.25 82 ALA A O 1
ATOM 593 N N . GLY A 1 83 ? -2.758 -33.344 -12.172 1 94.81 83 GLY A N 1
ATOM 594 C CA . GLY A 1 83 ? -3.504 -32.125 -12.297 1 94.81 83 GLY A CA 1
ATOM 595 C C . GLY A 1 83 ? -4.43 -31.844 -11.125 1 94.81 83 GLY A C 1
ATOM 596 O O . GLY A 1 83 ? -4.52 -30.719 -10.633 1 94.81 83 GLY A O 1
ATOM 597 N N . ALA A 1 84 ? -5.145 -32.875 -10.719 1 94.56 84 ALA A N 1
ATOM 598 C CA . ALA A 1 84 ? -6.039 -32.781 -9.57 1 94.56 84 ALA A CA 1
ATOM 599 C C . ALA A 1 84 ? -5.266 -32.438 -8.305 1 94.56 84 ALA A C 1
ATOM 601 O O . ALA A 1 84 ? -5.734 -31.625 -7.484 1 94.56 84 ALA A O 1
ATOM 602 N N . ARG A 1 85 ? -4.133 -33 -8.156 1 93.06 85 ARG A N 1
ATOM 603 C CA . ARG A 1 85 ? -3.303 -32.719 -6.992 1 93.06 85 ARG A CA 1
ATOM 604 C C . ARG A 1 85 ? -2.84 -31.266 -6.98 1 93.06 85 ARG A C 1
ATOM 606 O O . ARG A 1 85 ? -2.855 -30.609 -5.938 1 93.06 85 ARG A O 1
ATOM 613 N N . LEU A 1 86 ? -2.365 -30.766 -8.117 1 95.94 86 LEU A N 1
ATOM 614 C CA . LEU A 1 86 ? -1.938 -29.359 -8.188 1 95.94 86 LEU A CA 1
ATOM 615 C C . LEU A 1 86 ? -3.104 -28.422 -7.887 1 95.94 86 LEU A C 1
ATOM 617 O O . LEU A 1 86 ? -2.943 -27.438 -7.16 1 95.94 86 LEU A O 1
ATOM 621 N N . ARG A 1 87 ? -4.254 -28.75 -8.438 1 96.44 87 ARG A N 1
ATOM 622 C CA . ARG A 1 87 ? -5.43 -27.938 -8.172 1 96.44 87 ARG A CA 1
ATOM 623 C C . ARG A 1 87 ? -5.719 -27.859 -6.676 1 96.44 87 ARG A C 1
ATOM 625 O O . ARG A 1 87 ? -5.953 -26.766 -6.137 1 96.44 87 ARG A O 1
ATOM 632 N N . ALA A 1 88 ? -5.711 -29 -6.039 1 94.06 88 ALA A N 1
ATOM 633 C CA . ALA A 1 88 ? -5.945 -29.047 -4.598 1 94.06 88 ALA A CA 1
ATOM 634 C C . ALA A 1 88 ? -4.879 -28.25 -3.842 1 94.06 88 ALA A C 1
ATOM 636 O O . ALA A 1 88 ? -5.188 -27.531 -2.885 1 94.06 88 ALA A O 1
ATOM 637 N N . HIS A 1 89 ? -3.678 -28.375 -4.27 1 93.94 89 HIS A N 1
ATOM 638 C CA . HIS A 1 89 ? -2.559 -27.672 -3.648 1 93.94 89 HIS A CA 1
ATOM 639 C C . HIS A 1 89 ? -2.723 -26.172 -3.768 1 93.94 89 HIS A C 1
ATOM 641 O O . HIS A 1 89 ? -2.48 -25.438 -2.805 1 93.94 89 HIS A O 1
ATOM 647 N N . ILE A 1 90 ? -3.131 -25.719 -4.93 1 96.25 90 ILE A N 1
ATOM 648 C CA . ILE A 1 90 ? -3.35 -24.312 -5.195 1 96.25 90 ILE A CA 1
ATOM 649 C C . ILE A 1 90 ? -4.465 -23.781 -4.297 1 96.25 90 ILE A C 1
ATOM 651 O O . ILE A 1 90 ? -4.316 -22.734 -3.658 1 96.25 90 ILE A O 1
ATOM 655 N N . GLU A 1 91 ? -5.559 -24.469 -4.238 1 95.94 91 GLU A N 1
ATOM 656 C CA . GLU A 1 91 ? -6.711 -24.016 -3.459 1 95.94 91 GLU A CA 1
ATOM 657 C C . GLU A 1 91 ? -6.402 -24.031 -1.965 1 95.94 91 GLU A C 1
ATOM 659 O O . GLU A 1 91 ? -6.855 -23.141 -1.229 1 95.94 91 GLU A O 1
ATOM 664 N N . GLU A 1 92 ? -5.637 -24.969 -1.541 1 93.38 92 GLU A N 1
ATOM 665 C CA . GLU A 1 92 ? -5.188 -24.969 -0.152 1 93.38 92 GLU A CA 1
ATOM 666 C C . GLU A 1 92 ? -4.289 -23.781 0.143 1 93.38 92 GLU A C 1
ATOM 668 O O . GLU A 1 92 ? -4.418 -23.141 1.19 1 93.38 92 GLU A O 1
ATOM 673 N N . ALA A 1 93 ? -3.373 -23.516 -0.744 1 92.62 93 ALA A N 1
ATOM 674 C CA . ALA A 1 93 ? -2.502 -22.359 -0.585 1 92.62 93 ALA A CA 1
ATOM 675 C C . ALA A 1 93 ? -3.314 -21.078 -0.519 1 92.62 93 ALA A C 1
ATOM 677 O O . ALA A 1 93 ? -3.016 -20.188 0.28 1 92.62 93 ALA A O 1
ATOM 678 N N . ALA A 1 94 ? -4.305 -20.984 -1.383 1 94.69 94 ALA A N 1
ATOM 679 C CA . ALA A 1 94 ? -5.18 -19.812 -1.376 1 94.69 94 ALA A CA 1
ATOM 680 C C . ALA A 1 94 ? -5.879 -19.656 -0.029 1 94.69 94 ALA A C 1
ATOM 682 O O . ALA A 1 94 ? -6.012 -18.547 0.484 1 94.69 94 ALA A O 1
ATOM 683 N N . ARG A 1 95 ? -6.328 -20.75 0.507 1 93.62 95 ARG A N 1
ATOM 684 C CA . ARG A 1 95 ? -6.969 -20.703 1.818 1 93.62 95 ARG A CA 1
ATOM 685 C C . ARG A 1 95 ? -6 -20.203 2.883 1 93.62 95 ARG A C 1
ATOM 687 O O . ARG A 1 95 ? -6.375 -19.406 3.746 1 93.62 95 ARG A O 1
ATOM 694 N N . VAL A 1 96 ? -4.82 -20.656 2.838 1 90.38 96 VAL A N 1
ATOM 695 C CA . VAL A 1 96 ? -3.793 -20.203 3.766 1 90.38 96 VAL A CA 1
ATOM 696 C C . VAL A 1 96 ? -3.576 -18.703 3.594 1 90.38 96 VAL A C 1
ATOM 698 O O . VAL A 1 96 ? -3.455 -17.969 4.578 1 90.38 96 VAL A O 1
ATOM 701 N N . TYR A 1 97 ? -3.51 -18.297 2.396 1 90.94 97 TYR A N 1
ATOM 702 C CA . TYR A 1 97 ? -3.357 -16.875 2.111 1 90.94 97 TYR A CA 1
ATOM 703 C C . TYR A 1 97 ? -4.441 -16.062 2.809 1 90.94 97 TYR A C 1
ATOM 705 O O . TYR A 1 97 ? -4.145 -15.094 3.523 1 90.94 97 TYR A O 1
ATOM 713 N N . PHE A 1 98 ? -5.676 -16.406 2.582 1 92.44 98 PHE A N 1
ATOM 714 C CA . PHE A 1 98 ? -6.793 -15.648 3.139 1 92.44 98 PHE A CA 1
ATOM 715 C C . PHE A 1 98 ? -6.816 -15.758 4.66 1 92.44 98 PHE A C 1
ATOM 717 O O . PHE A 1 98 ? -7.199 -14.812 5.352 1 92.44 98 PHE A O 1
ATOM 724 N N . ARG A 1 99 ? -6.453 -16.922 5.188 1 91 99 ARG A N 1
ATOM 725 C CA . ARG A 1 99 ? -6.375 -17.062 6.637 1 91 99 ARG A CA 1
ATOM 726 C C . ARG A 1 99 ? -5.406 -16.062 7.238 1 91 99 ARG A C 1
ATOM 728 O O . ARG A 1 99 ? -5.715 -15.422 8.25 1 91 99 ARG A O 1
ATOM 735 N N . ARG A 1 100 ? -4.34 -15.906 6.605 1 87.69 100 ARG A N 1
ATOM 736 C CA . ARG A 1 100 ? -3.334 -14.969 7.102 1 87.69 100 ARG A CA 1
ATOM 737 C C . ARG A 1 100 ? -3.768 -13.523 6.875 1 87.69 100 ARG A C 1
ATOM 739 O O . ARG A 1 100 ? -3.582 -12.672 7.746 1 87.69 100 ARG A O 1
ATOM 746 N N . ALA A 1 101 ? -4.301 -13.258 5.727 1 87.69 101 ALA A N 1
ATOM 747 C CA . ALA A 1 101 ? -4.691 -11.898 5.363 1 87.69 101 ALA A CA 1
ATOM 748 C C . ALA A 1 101 ? -5.844 -11.414 6.238 1 87.69 101 ALA A C 1
ATOM 750 O O . ALA A 1 101 ? -5.957 -10.211 6.512 1 87.69 101 ALA A O 1
ATOM 751 N N . LEU A 1 102 ? -6.648 -12.336 6.688 1 88.56 102 LEU A N 1
ATOM 752 C CA . LEU A 1 102 ? -7.852 -11.977 7.43 1 88.56 102 LEU A CA 1
ATOM 753 C C . LEU A 1 102 ? -7.66 -12.211 8.922 1 88.56 102 LEU A C 1
ATOM 755 O O . LEU A 1 102 ? -8.594 -12.016 9.711 1 88.56 102 LEU A O 1
ATOM 759 N N . ALA A 1 103 ? -6.508 -12.602 9.352 1 86.56 103 ALA A N 1
ATOM 760 C CA . ALA A 1 103 ? -6.246 -13.078 10.711 1 86.56 103 ALA A CA 1
ATOM 761 C C . ALA A 1 103 ? -6.652 -12.031 11.742 1 86.56 103 ALA A C 1
ATOM 763 O O . ALA A 1 103 ? -7.281 -12.359 12.758 1 86.56 103 ALA A O 1
ATOM 764 N N . ASP A 1 104 ? -6.367 -10.734 11.5 1 81.5 104 ASP A N 1
ATOM 765 C CA . ASP A 1 104 ? -6.586 -9.695 12.492 1 81.5 104 ASP A CA 1
ATOM 766 C C . ASP A 1 104 ? -7.957 -9.047 12.32 1 81.5 104 ASP A C 1
ATOM 768 O O . ASP A 1 104 ? -8.469 -8.406 13.234 1 81.5 104 ASP A O 1
ATOM 772 N N . ARG A 1 105 ? -8.562 -9.211 11.234 1 84.44 105 ARG A N 1
ATOM 773 C CA . ARG A 1 105 ? -9.766 -8.43 10.938 1 84.44 105 ARG A CA 1
ATOM 774 C C . ARG A 1 105 ? -11.008 -9.312 10.953 1 84.44 105 ARG A C 1
ATOM 776 O O . ARG A 1 105 ? -12.062 -8.898 11.438 1 84.44 105 ARG A O 1
ATOM 783 N N . ALA A 1 106 ? -10.914 -10.484 10.367 1 90.19 106 ALA A N 1
ATOM 784 C CA . ALA A 1 106 ? -12.086 -11.344 10.242 1 90.19 106 ALA A CA 1
ATOM 785 C C . ALA A 1 106 ? -11.68 -12.805 10.07 1 90.19 106 ALA A C 1
ATOM 787 O O . ALA A 1 106 ? -12.016 -13.43 9.062 1 90.19 106 ALA A O 1
ATOM 788 N N . PRO A 1 107 ? -11.086 -13.391 11.062 1 89 107 PRO A N 1
ATOM 789 C CA . PRO A 1 107 ? -10.586 -14.766 10.914 1 89 107 PRO A CA 1
ATOM 790 C C . PRO A 1 107 ? -11.711 -15.773 10.656 1 89 107 PRO A C 1
ATOM 792 O O . PRO A 1 107 ? -11.492 -16.781 9.969 1 89 107 PRO A O 1
ATOM 795 N N . GLN A 1 108 ? -12.891 -15.438 11.055 1 89.88 108 GLN A N 1
ATOM 796 C CA . GLN A 1 108 ? -14 -16.375 10.93 1 89.88 108 GLN A CA 1
ATOM 797 C C . GLN A 1 108 ? -14.523 -16.422 9.492 1 89.88 108 GLN A C 1
ATOM 799 O O . GLN A 1 108 ? -15.242 -17.344 9.117 1 89.88 108 GLN A O 1
ATOM 804 N N . LEU A 1 109 ? -14.156 -15.469 8.766 1 91.5 109 LEU A N 1
ATOM 805 C CA . LEU A 1 109 ? -14.68 -15.367 7.41 1 91.5 109 LEU A CA 1
ATOM 806 C C . LEU A 1 109 ? -14.062 -16.422 6.504 1 91.5 109 LEU A C 1
ATOM 808 O O . LEU A 1 109 ? -14.648 -16.797 5.484 1 91.5 109 LEU A O 1
ATOM 812 N N . VAL A 1 110 ? -12.938 -16.906 6.824 1 91.94 110 VAL A N 1
ATOM 813 C CA . VAL A 1 110 ? -12.203 -17.859 5.992 1 91.94 110 VAL A CA 1
ATOM 814 C C . VAL A 1 110 ? -13.039 -19.109 5.785 1 91.94 110 VAL A C 1
ATOM 816 O O . VAL A 1 110 ? -13.047 -19.688 4.695 1 91.94 110 VAL A O 1
ATOM 819 N N . ASP A 1 111 ? -13.773 -19.5 6.781 1 92.5 111 ASP A N 1
ATOM 820 C CA . ASP A 1 111 ? -14.562 -20.719 6.734 1 92.5 111 ASP A CA 1
ATOM 821 C C . ASP A 1 111 ? -15.75 -20.578 5.789 1 92.5 111 ASP A C 1
ATOM 823 O O . ASP A 1 111 ? -16.359 -21.562 5.383 1 92.5 111 ASP A O 1
ATOM 827 N N . ARG A 1 112 ? -16.062 -19.406 5.457 1 94 112 ARG A N 1
ATOM 828 C CA . ARG A 1 112 ? -17.203 -19.156 4.582 1 94 112 ARG A CA 1
ATOM 829 C C . ARG A 1 112 ? -16.75 -18.938 3.143 1 94 112 ARG A C 1
ATOM 831 O O . ARG A 1 112 ? -17.578 -18.703 2.256 1 94 112 ARG A O 1
ATOM 838 N N . LEU A 1 113 ? -15.555 -19.047 2.939 1 95.62 113 LEU A N 1
ATOM 839 C CA . LEU A 1 113 ? -15.031 -18.781 1.602 1 95.62 113 LEU A CA 1
ATOM 840 C C . LEU A 1 113 ? -15.117 -20.031 0.735 1 95.62 113 LEU A C 1
ATOM 842 O O . LEU A 1 113 ? -14.742 -21.125 1.173 1 95.62 113 LEU A O 1
ATOM 846 N N . GLN A 1 114 ? -15.695 -19.891 -0.477 1 96.5 114 GLN A N 1
ATOM 847 C CA . GLN A 1 114 ? -15.555 -20.859 -1.56 1 96.5 114 GLN A CA 1
ATOM 848 C C . GLN A 1 114 ? -14.43 -20.469 -2.514 1 96.5 114 GLN A C 1
ATOM 850 O O . GLN A 1 114 ? -14.547 -19.484 -3.242 1 96.5 114 GLN A O 1
ATOM 855 N N . ILE A 1 115 ? -13.438 -21.25 -2.496 1 96.88 115 ILE A N 1
ATOM 856 C CA . ILE A 1 115 ? -12.227 -20.953 -3.254 1 96.88 115 ILE A CA 1
ATOM 857 C C . ILE A 1 115 ? -12.062 -21.969 -4.387 1 96.88 115 ILE A C 1
ATOM 859 O O . ILE A 1 115 ? -12.102 -23.172 -4.156 1 96.88 115 ILE A O 1
ATOM 863 N N . ARG A 1 116 ? -11.891 -21.453 -5.598 1 96.75 116 ARG A N 1
ATOM 864 C CA . ARG A 1 116 ? -11.719 -22.344 -6.738 1 96.75 116 ARG A CA 1
ATOM 865 C C . ARG A 1 116 ? -10.734 -21.766 -7.742 1 96.75 116 ARG A C 1
ATOM 867 O O . ARG A 1 116 ? -10.711 -20.562 -7.969 1 96.75 116 ARG A O 1
ATOM 874 N N . VAL A 1 117 ? -9.945 -22.641 -8.32 1 97.81 117 VAL A N 1
ATOM 875 C CA . VAL A 1 117 ? -9.164 -22.25 -9.484 1 97.81 117 VAL A CA 1
ATOM 876 C C . VAL A 1 117 ? -10.102 -21.891 -10.641 1 97.81 117 VAL A C 1
ATOM 878 O O . VAL A 1 117 ? -10.898 -22.734 -11.078 1 97.81 117 VAL A O 1
ATOM 881 N N . SER A 1 118 ? -10.07 -20.688 -11.078 1 96.88 118 SER A N 1
ATOM 882 C CA . SER A 1 118 ? -10.969 -20.234 -12.133 1 96.88 118 SER A CA 1
ATOM 883 C C . SER A 1 118 ? -10.359 -20.453 -13.516 1 96.88 118 SER A C 1
ATOM 885 O O . SER A 1 118 ? -11.062 -20.812 -14.461 1 96.88 118 SER A O 1
ATOM 887 N N . GLU A 1 119 ? -9.102 -20.109 -13.68 1 97.5 119 GLU A N 1
ATOM 888 C CA . GLU A 1 119 ? -8.352 -20.344 -14.914 1 97.5 119 GLU A CA 1
ATOM 889 C C . GLU A 1 119 ? -6.98 -20.938 -14.625 1 97.5 119 GLU A C 1
ATOM 891 O O . GLU A 1 119 ? -6.438 -20.766 -13.531 1 97.5 119 GLU A O 1
ATOM 896 N N . SER A 1 120 ? -6.504 -21.703 -15.609 1 97.69 120 SER A N 1
ATOM 897 C CA . SER A 1 120 ? -5.148 -22.234 -15.531 1 97.69 120 SER A CA 1
ATOM 898 C C . SER A 1 120 ? -4.57 -22.469 -16.922 1 97.69 120 SER A C 1
ATOM 900 O O . SER A 1 120 ? -5.305 -22.797 -17.859 1 97.69 120 SER A O 1
ATOM 902 N N . TRP A 1 121 ? -3.281 -22.312 -17.109 1 96.56 121 TRP A N 1
ATOM 903 C CA . TRP A 1 121 ? -2.574 -22.578 -18.359 1 96.56 121 TRP A CA 1
ATOM 904 C C . TRP A 1 121 ? -1.119 -22.953 -18.078 1 96.56 121 TRP A C 1
ATOM 906 O O . TRP A 1 121 ? -0.541 -22.531 -17.078 1 96.56 121 TRP A O 1
ATOM 916 N N . ALA A 1 122 ? -0.579 -23.781 -18.891 1 94.69 122 ALA A N 1
ATOM 917 C CA . ALA A 1 122 ? 0.829 -24.156 -18.812 1 94.69 122 ALA A CA 1
ATOM 918 C C . ALA A 1 122 ? 1.665 -23.375 -19.828 1 94.69 122 ALA A C 1
ATOM 920 O O . ALA A 1 122 ? 1.208 -23.109 -20.938 1 94.69 122 ALA A O 1
ATOM 921 N N . SER A 1 123 ? 2.822 -23 -19.438 1 90.44 123 SER A N 1
ATOM 922 C CA . SER A 1 123 ? 3.76 -22.328 -20.328 1 90.44 123 SER A CA 1
ATOM 923 C C . SER A 1 123 ? 5.133 -22.984 -20.281 1 90.44 123 SER A C 1
ATOM 925 O O . SER A 1 123 ? 5.57 -23.469 -19.234 1 90.44 123 SER A O 1
ATOM 927 N N . LEU A 1 124 ? 5.719 -23.078 -21.453 1 87.5 124 LEU A N 1
ATOM 928 C CA . LEU A 1 124 ? 7.082 -23.562 -21.625 1 87.5 124 LEU A CA 1
ATOM 929 C C . LEU A 1 124 ? 7.906 -22.594 -22.469 1 87.5 124 LEU A C 1
ATOM 931 O O . LEU A 1 124 ? 7.5 -22.234 -23.562 1 87.5 124 LEU A O 1
ATOM 935 N N . THR A 1 125 ? 8.867 -22.094 -21.875 1 81.75 125 THR A N 1
ATOM 936 C CA . THR A 1 125 ? 9.773 -21.203 -22.594 1 81.75 125 THR A CA 1
ATOM 937 C C . THR A 1 125 ? 11.188 -21.781 -22.625 1 81.75 125 THR A C 1
ATOM 939 O O . THR A 1 125 ? 11.719 -22.188 -21.594 1 81.75 125 THR A O 1
ATOM 942 N N . LYS A 1 126 ? 11.586 -21.953 -23.891 1 74.06 126 LYS A N 1
ATOM 943 C CA . LYS A 1 126 ? 12.961 -22.406 -24.078 1 74.06 126 LYS A CA 1
ATOM 944 C C . LYS A 1 126 ? 13.883 -21.25 -24.422 1 74.06 126 LYS A C 1
ATOM 946 O O . LYS A 1 126 ? 13.492 -20.328 -25.172 1 74.06 126 LYS A O 1
ATOM 951 N N . SER A 1 127 ? 14.711 -20.906 -23.688 1 58.22 127 SER A N 1
ATOM 952 C CA . SER A 1 127 ? 15.602 -19.766 -23.891 1 58.22 127 SER A CA 1
ATOM 953 C C . SER A 1 127 ? 16.531 -19.984 -25.078 1 58.22 127 SER A C 1
ATOM 955 O O . SER A 1 127 ? 17.344 -20.906 -25.062 1 58.22 127 SER A O 1
ATOM 957 N N . PRO A 1 128 ? 16.234 -20.016 -26.344 1 51.28 128 PRO A N 1
ATOM 958 C CA . PRO A 1 128 ? 17.547 -19.797 -26.969 1 51.28 128 PRO A CA 1
ATOM 959 C C . PRO A 1 128 ? 18.312 -18.641 -26.312 1 51.28 128 PRO A C 1
ATOM 961 O O . PRO A 1 128 ? 19.484 -18.797 -25.969 1 51.28 128 PRO A O 1
ATOM 964 N N . SER A 1 129 ? 18.109 -17.344 -27.109 1 42.88 129 SER A N 1
ATOM 965 C CA . SER A 1 129 ? 18.797 -16.078 -27.234 1 42.88 129 SER A CA 1
ATOM 966 C C . SER A 1 129 ? 18.625 -15.227 -25.969 1 42.88 129 SER A C 1
ATOM 968 O O . SER A 1 129 ? 17.734 -15.484 -25.156 1 42.88 129 SER A O 1
ATOM 970 N N . ALA A 1 130 ? 19.453 -14.18 -25.906 1 41.31 130 ALA A N 1
ATOM 971 C CA . ALA A 1 130 ? 19.688 -13.023 -25.062 1 41.31 130 ALA A CA 1
ATOM 972 C C . ALA A 1 130 ? 18.375 -12.422 -24.562 1 41.31 130 ALA A C 1
ATOM 974 O O . ALA A 1 130 ? 18.359 -11.664 -23.594 1 41.31 130 ALA A O 1
ATOM 975 N N . PHE A 1 131 ? 17.266 -12.633 -25.453 1 43.41 131 PHE A N 1
ATOM 976 C CA . PHE A 1 131 ? 16.078 -11.82 -25.203 1 43.41 131 PHE A CA 1
ATOM 977 C C . PHE A 1 131 ? 14.945 -12.664 -24.641 1 43.41 131 PHE A C 1
ATOM 979 O O . PHE A 1 131 ? 14.219 -13.32 -25.391 1 43.41 131 PHE A O 1
ATOM 986 N N . GLY A 1 132 ? 15.156 -13.484 -23.766 1 47.5 132 GLY A N 1
ATOM 987 C CA . GLY A 1 132 ? 14.078 -14.219 -23.125 1 47.5 132 GLY A CA 1
ATOM 988 C C . GLY A 1 132 ? 12.711 -13.594 -23.359 1 47.5 132 GLY A C 1
ATOM 989 O O . GLY A 1 132 ? 12.617 -12.422 -23.734 1 47.5 132 GLY A O 1
ATOM 990 N N . VAL A 1 133 ? 11.656 -14.391 -23.812 1 49.88 133 VAL A N 1
ATOM 991 C CA . VAL A 1 133 ? 10.281 -13.977 -24.047 1 49.88 133 VAL A CA 1
ATOM 992 C C . VAL A 1 133 ? 9.805 -13.078 -22.906 1 49.88 133 VAL A C 1
ATOM 994 O O . VAL A 1 133 ? 9.734 -13.516 -21.75 1 49.88 133 VAL A O 1
ATOM 997 N N . PHE A 1 134 ? 10.031 -11.844 -23.109 1 57.84 134 PHE A N 1
ATOM 998 C CA . PHE A 1 134 ? 9.547 -10.812 -22.188 1 57.84 134 PHE A CA 1
ATOM 999 C C . PHE A 1 134 ? 8.023 -10.789 -22.172 1 57.84 134 PHE A C 1
ATOM 1001 O O . PHE A 1 134 ? 7.379 -10.766 -23.219 1 57.84 134 PHE A O 1
ATOM 1008 N N . GLN A 1 135 ? 7.48 -11.352 -21.109 1 68.06 135 GLN A N 1
ATOM 1009 C CA . GLN A 1 135 ? 6.059 -11.109 -20.906 1 68.06 135 GLN A CA 1
ATOM 1010 C C . GLN A 1 135 ? 5.812 -9.711 -20.344 1 68.06 135 GLN A C 1
ATOM 1012 O O . GLN A 1 135 ? 6.508 -9.289 -19.406 1 68.06 135 GLN A O 1
ATOM 1017 N N . VAL A 1 136 ? 4.918 -8.984 -21 1 80.75 136 VAL A N 1
ATOM 1018 C CA . VAL A 1 136 ? 4.531 -7.637 -20.594 1 80.75 136 VAL A CA 1
ATOM 1019 C C . VAL A 1 136 ? 3.844 -7.688 -19.234 1 80.75 136 VAL A C 1
ATOM 1021 O O . VAL A 1 136 ? 3.043 -8.586 -18.969 1 80.75 136 VAL A O 1
ATOM 1024 N N . PRO A 1 137 ? 4.27 -6.828 -18.422 1 89.12 137 PRO A N 1
ATOM 1025 C CA . PRO A 1 137 ? 3.527 -6.746 -17.156 1 89.12 137 PRO A CA 1
ATOM 1026 C C . PRO A 1 137 ? 2.018 -6.641 -17.375 1 89.12 137 PRO A C 1
ATOM 1028 O O . PRO A 1 137 ? 1.565 -5.973 -18.312 1 89.12 137 PRO A O 1
ATOM 1031 N N . HIS A 1 138 ? 1.227 -7.395 -16.578 1 92.81 138 HIS A N 1
ATOM 1032 C CA . HIS A 1 138 ? -0.225 -7.441 -16.703 1 92.81 138 HIS A CA 1
ATOM 1033 C C . HIS A 1 138 ? -0.893 -7.773 -15.375 1 92.81 138 HIS A C 1
ATOM 1035 O O . HIS A 1 138 ? -0.211 -8.055 -14.391 1 92.81 138 HIS A O 1
ATOM 1041 N N . VAL A 1 139 ? -2.199 -7.559 -15.352 1 93.75 139 VAL A N 1
ATOM 1042 C CA . VAL A 1 139 ? -3.021 -7.918 -14.203 1 93.75 139 VAL A CA 1
ATOM 1043 C C . VAL A 1 139 ? -4.078 -8.938 -14.617 1 93.75 139 VAL A C 1
ATOM 1045 O O . VAL A 1 139 ? -4.262 -9.195 -15.812 1 93.75 139 VAL A O 1
ATOM 1048 N N . HIS A 1 140 ? -4.609 -9.57 -13.664 1 94.06 140 HIS A N 1
ATOM 1049 C CA . HIS A 1 140 ? -5.766 -10.43 -13.875 1 94.06 140 HIS A CA 1
ATOM 1050 C C . HIS A 1 140 ? -7.016 -9.844 -13.227 1 94.06 140 HIS A C 1
ATOM 1052 O O . HIS A 1 140 ? -7.344 -10.18 -12.086 1 94.06 140 HIS A O 1
ATOM 1058 N N . ALA A 1 141 ? -7.824 -9.07 -13.945 1 88.69 141 ALA A N 1
ATOM 1059 C CA . ALA A 1 141 ? -8.906 -8.234 -13.43 1 88.69 141 ALA A CA 1
ATOM 1060 C C . ALA A 1 141 ? -10.078 -9.094 -12.953 1 88.69 141 ALA A C 1
ATOM 1062 O O . ALA A 1 141 ? -10.859 -8.664 -12.094 1 88.69 141 ALA A O 1
ATOM 1063 N N . ARG A 1 142 ? -10.258 -10.281 -13.406 1 89.38 142 ARG A N 1
ATOM 1064 C CA . ARG A 1 142 ? -11.414 -11.102 -13.062 1 89.38 142 ARG A CA 1
ATOM 1065 C C . ARG A 1 142 ? -11.039 -12.18 -12.062 1 89.38 142 ARG A C 1
ATOM 1067 O O . ARG A 1 142 ? -11.664 -13.242 -12.016 1 89.38 142 ARG A O 1
ATOM 1074 N N . ALA A 1 143 ? -10.031 -11.938 -11.312 1 95.25 143 ALA A N 1
ATOM 1075 C CA . ALA A 1 143 ? -9.562 -12.938 -10.359 1 95.25 143 ALA A CA 1
ATOM 1076 C C . ALA A 1 143 ? -9.258 -12.312 -9 1 95.25 143 ALA A C 1
ATOM 1078 O O . ALA A 1 143 ? -8.711 -11.203 -8.93 1 95.25 143 ALA A O 1
ATOM 1079 N N . ALA A 1 144 ? -9.625 -13.016 -7.949 1 95.31 144 ALA A N 1
ATOM 1080 C CA . ALA A 1 144 ? -9.242 -12.594 -6.602 1 95.31 144 ALA A CA 1
ATOM 1081 C C . ALA A 1 144 ? -7.738 -12.734 -6.391 1 95.31 144 ALA A C 1
ATOM 1083 O O . ALA A 1 144 ? -7.082 -11.805 -5.922 1 95.31 144 ALA A O 1
ATOM 1084 N N . LEU A 1 145 ? -7.25 -13.836 -6.719 1 96.19 145 LEU A N 1
ATOM 1085 C CA . LEU A 1 145 ? -5.82 -14.125 -6.648 1 96.19 145 LEU A CA 1
ATOM 1086 C C . LEU A 1 145 ? -5.312 -14.68 -7.977 1 96.19 145 LEU A C 1
ATOM 1088 O O . LEU A 1 145 ? -6.098 -15.172 -8.789 1 96.19 145 LEU A O 1
ATOM 1092 N N . ALA A 1 146 ? -4.047 -14.523 -8.164 1 96.69 146 ALA A N 1
ATOM 1093 C CA . ALA A 1 146 ? -3.312 -15.148 -9.258 1 96.69 146 ALA A CA 1
ATOM 1094 C C . ALA A 1 146 ? -2.004 -15.758 -8.766 1 96.69 146 ALA A C 1
ATOM 1096 O O . ALA A 1 146 ? -1.579 -15.508 -7.641 1 96.69 146 ALA A O 1
ATOM 1097 N N . GLY A 1 147 ? -1.43 -16.594 -9.602 1 96 147 GLY A N 1
ATOM 1098 C CA . GLY A 1 147 ? -0.184 -17.203 -9.172 1 96 147 GLY A CA 1
ATOM 1099 C C . GLY A 1 147 ? 0.407 -18.141 -10.203 1 96 147 GLY A C 1
ATOM 1100 O O . GLY A 1 147 ? -0.104 -18.25 -11.32 1 96 147 GLY A O 1
ATOM 1101 N N . SER A 1 148 ? 1.555 -18.703 -9.805 1 95.25 148 SER A N 1
ATOM 1102 C CA . SER A 1 148 ? 2.271 -19.672 -10.633 1 95.25 148 SER A CA 1
ATOM 1103 C C . SER A 1 148 ? 2.855 -20.797 -9.797 1 95.25 148 SER A C 1
ATOM 1105 O O . SER A 1 148 ? 3.277 -20.578 -8.656 1 95.25 148 SER A O 1
ATOM 1107 N N . PHE A 1 149 ? 2.754 -21.969 -10.367 1 95.5 149 PHE A N 1
ATOM 1108 C CA . PHE A 1 149 ? 3.488 -23.125 -9.883 1 95.5 149 PHE A CA 1
ATOM 1109 C C . PHE A 1 149 ? 4.625 -23.5 -10.828 1 95.5 149 PHE A C 1
ATOM 1111 O O . PHE A 1 149 ? 4.398 -23.703 -12.023 1 95.5 149 PHE A O 1
ATOM 1118 N N . TYR A 1 150 ? 5.82 -23.594 -10.273 1 91.81 150 TYR A N 1
ATOM 1119 C CA . TYR A 1 150 ? 6.988 -23.766 -11.133 1 91.81 150 TYR A CA 1
ATOM 1120 C C . TYR A 1 150 ? 7.395 -25.234 -11.188 1 91.81 150 TYR A C 1
ATOM 1122 O O . TYR A 1 150 ? 7.836 -25.812 -10.188 1 91.81 150 TYR A O 1
ATOM 1130 N N . LEU A 1 151 ? 7.289 -25.766 -12.438 1 92.56 151 LEU A N 1
ATOM 1131 C CA . LEU A 1 151 ? 7.594 -27.172 -12.641 1 92.56 151 LEU A CA 1
ATOM 1132 C C . LEU A 1 151 ? 9.062 -27.375 -12.984 1 92.56 151 LEU A C 1
ATOM 1134 O O . LEU A 1 151 ? 9.656 -28.406 -12.648 1 92.56 151 LEU A O 1
ATOM 1138 N N . ASP A 1 152 ? 9.602 -26.453 -13.711 1 88.19 152 ASP A N 1
ATOM 1139 C CA . ASP A 1 152 ? 11 -26.5 -14.125 1 88.19 152 ASP A CA 1
ATOM 1140 C C . ASP A 1 152 ? 11.586 -25.094 -14.234 1 88.19 152 ASP A C 1
ATOM 1142 O O . ASP A 1 152 ? 10.922 -24.172 -14.727 1 88.19 152 ASP A O 1
ATOM 1146 N N . CYS A 1 153 ? 12.75 -24.938 -13.688 1 84.19 153 CYS A N 1
ATOM 1147 C CA . CYS A 1 153 ? 13.414 -23.641 -13.727 1 84.19 153 CYS A CA 1
ATOM 1148 C C . CYS A 1 153 ? 14.797 -23.75 -14.352 1 84.19 153 CYS A C 1
ATOM 1150 O O . CYS A 1 153 ? 15.695 -22.969 -14.031 1 84.19 153 CYS A O 1
ATOM 1152 N N . GLY A 1 154 ? 15.102 -24.578 -15.133 1 73.25 154 GLY A N 1
ATOM 1153 C CA . GLY A 1 154 ? 16.328 -24.734 -15.906 1 73.25 154 GLY A CA 1
ATOM 1154 C C . GLY A 1 154 ? 17.375 -25.562 -15.195 1 73.25 154 GLY A C 1
ATOM 1155 O O . GLY A 1 154 ? 18.562 -25.5 -15.531 1 73.25 154 GLY A O 1
ATOM 1156 N N . SER A 1 155 ? 17.219 -26.469 -14.211 1 50.91 155 SER A N 1
ATOM 1157 C CA . SER A 1 155 ? 18.25 -27.234 -13.516 1 50.91 155 SER A CA 1
ATOM 1158 C C . SER A 1 155 ? 19.312 -27.75 -14.484 1 50.91 155 SER A C 1
ATOM 1160 O O . SER A 1 155 ? 18.984 -28.391 -15.484 1 50.91 155 SER A O 1
ATOM 1162 N N . GLU A 1 156 ? 20.359 -26.938 -14.742 1 43.56 156 GLU A N 1
ATOM 1163 C CA . GLU A 1 156 ? 21.484 -27.844 -14.984 1 43.56 156 GLU A CA 1
ATOM 1164 C C . GLU A 1 156 ? 21.766 -28.734 -13.773 1 43.56 156 GLU A C 1
ATOM 1166 O O . GLU A 1 156 ? 21.531 -28.312 -12.633 1 43.56 156 GLU A O 1
ATOM 1171 N N . ASP A 1 157 ? 21.703 -30.016 -13.719 1 36.88 157 ASP A N 1
ATOM 1172 C CA . ASP A 1 157 ? 22.328 -30.891 -12.75 1 36.88 157 ASP A CA 1
ATOM 1173 C C . ASP A 1 157 ? 23.609 -30.281 -12.188 1 36.88 157 ASP A C 1
ATOM 1175 O O . ASP A 1 157 ? 24.719 -30.656 -12.586 1 36.88 157 ASP A O 1
ATOM 1179 N N . VAL A 1 158 ? 23.844 -29 -12.094 1 32.53 158 VAL A N 1
ATOM 1180 C CA . VAL A 1 158 ? 25.141 -28.812 -11.43 1 32.53 158 VAL A CA 1
ATOM 1181 C C . VAL A 1 158 ? 25.047 -29.281 -9.984 1 32.53 158 VAL A C 1
ATOM 1183 O O . VAL A 1 158 ? 24.078 -28.984 -9.281 1 32.53 158 VAL A O 1
ATOM 1186 N N . LEU A 1 159 ? 25.828 -30.25 -9.484 1 29.19 159 LEU A N 1
ATOM 1187 C CA . LEU A 1 159 ? 26.234 -30.719 -8.164 1 29.19 159 LEU A CA 1
ATOM 1188 C C . LEU A 1 159 ? 26.438 -29.531 -7.215 1 29.19 159 LEU A C 1
ATOM 1190 O O . LEU A 1 159 ? 27.266 -28.656 -7.484 1 29.19 159 LEU A O 1
ATOM 1194 N N . ILE A 1 160 ? 25.438 -29.141 -6.594 1 29.33 160 ILE A N 1
ATOM 1195 C CA . ILE A 1 160 ? 25.625 -28.328 -5.406 1 29.33 160 ILE A CA 1
ATOM 1196 C C . ILE A 1 160 ? 26.719 -28.906 -4.527 1 29.33 160 ILE A C 1
ATOM 1198 O O . ILE A 1 160 ? 26.578 -30.016 -3.98 1 29.33 160 ILE A O 1
ATOM 1202 N N . GLU A 1 161 ? 27.984 -28.656 -4.73 1 27.14 161 GLU A N 1
ATOM 1203 C CA . GLU A 1 161 ? 28.875 -28.812 -3.586 1 27.14 161 GLU A CA 1
ATOM 1204 C C . GLU A 1 161 ? 28.422 -27.953 -2.406 1 27.14 161 GLU A C 1
ATOM 1206 O O . GLU A 1 161 ? 27.984 -26.828 -2.588 1 27.14 161 GLU A O 1
ATOM 1211 N N . ARG A 1 162 ? 28.094 -28.5 -1.141 1 26.67 162 ARG A N 1
ATOM 1212 C CA . ARG A 1 162 ? 27.75 -28.219 0.25 1 26.67 162 ARG A CA 1
ATOM 1213 C C . ARG A 1 162 ? 28.562 -27.062 0.789 1 26.67 162 ARG A C 1
ATOM 1215 O O . ARG A 1 162 ? 28.703 -26.906 2.004 1 26.67 162 ARG A O 1
ATOM 1222 N N . SER A 1 163 ? 29.281 -26.141 0.27 1 26.47 163 SER A N 1
ATOM 1223 C CA . SER A 1 163 ? 30.078 -25.422 1.265 1 26.47 163 SER A CA 1
ATOM 1224 C C . SER A 1 163 ? 29.188 -24.719 2.281 1 26.47 163 SER A C 1
ATOM 1226 O O . SER A 1 163 ? 28.047 -24.359 1.974 1 26.47 163 SER A O 1
ATOM 1228 N N . VAL A 1 164 ? 29.578 -24.547 3.734 1 23.17 164 VAL A N 1
ATOM 1229 C CA . VAL A 1 164 ? 29.297 -24.297 5.145 1 23.17 164 VAL A CA 1
ATOM 1230 C C . VAL A 1 164 ? 28.562 -22.969 5.297 1 23.17 164 VAL A C 1
ATOM 1232 O O . VAL A 1 164 ? 27.422 -22.828 4.832 1 23.17 164 VAL A O 1
ATOM 1235 N N . ALA A 1 165 ? 29.047 -21.844 6.285 1 23.83 165 ALA A N 1
ATOM 1236 C CA . ALA A 1 165 ? 28.781 -21.203 7.57 1 23.83 165 ALA A CA 1
ATOM 1237 C C . ALA A 1 165 ? 27.969 -19.922 7.391 1 23.83 165 ALA A C 1
ATOM 1239 O O . ALA A 1 165 ? 27.109 -19.609 8.219 1 23.83 165 ALA A O 1
ATOM 1240 N N . GLY A 1 166 ? 28.469 -18.609 6.984 1 29.03 166 GLY A N 1
ATOM 1241 C CA . GLY A 1 166 ? 28.172 -17.328 7.637 1 29.03 166 GLY A CA 1
ATOM 1242 C C . GLY A 1 166 ? 26.812 -16.766 7.27 1 29.03 166 GLY A C 1
ATOM 1243 O O . GLY A 1 166 ? 26.172 -17.25 6.328 1 29.03 166 GLY A O 1
ATOM 1244 N N . PRO A 1 167 ? 26.219 -15.844 8.273 1 29.08 167 PRO A N 1
ATOM 1245 C CA . PRO A 1 167 ? 24.828 -15.414 8.406 1 29.08 167 PRO A CA 1
ATOM 1246 C C . PRO A 1 167 ? 24.219 -14.969 7.074 1 29.08 167 PRO A C 1
ATOM 1248 O O . PRO A 1 167 ? 23.141 -14.367 7.055 1 29.08 167 PRO A O 1
ATOM 1251 N N . LYS A 1 168 ? 25.031 -14.57 6.156 1 29.62 168 LYS A N 1
ATOM 1252 C CA . LYS A 1 168 ? 24.875 -13.945 4.848 1 29.62 168 LYS A CA 1
ATOM 1253 C C . LYS A 1 168 ? 23.859 -14.711 3.992 1 29.62 168 LYS A C 1
ATOM 1255 O O . LYS A 1 168 ? 23.75 -15.93 4.105 1 29.62 168 LYS A O 1
ATOM 1260 N N . ALA A 1 169 ? 22.844 -13.977 3.312 1 30.38 169 ALA A N 1
ATOM 1261 C CA . ALA A 1 169 ? 21.953 -14.43 2.25 1 30.38 169 ALA A CA 1
ATOM 1262 C C . ALA A 1 169 ? 22.578 -15.586 1.472 1 30.38 169 ALA A C 1
ATOM 1264 O O . ALA A 1 169 ? 23.625 -15.43 0.853 1 30.38 169 ALA A O 1
ATOM 1265 N N . ARG A 1 170 ? 22.641 -16.891 2.016 1 30.97 170 ARG A N 1
ATOM 1266 C CA . ARG A 1 170 ? 22.953 -18.156 1.379 1 30.97 170 ARG A CA 1
ATOM 1267 C C . ARG A 1 170 ? 22.719 -18.094 -0.127 1 30.97 170 ARG A C 1
ATOM 1269 O O . ARG A 1 170 ? 21.656 -17.688 -0.576 1 30.97 170 ARG A O 1
ATOM 1276 N N . ALA A 1 171 ? 23.766 -17.922 -0.928 1 31.73 171 ALA A N 1
ATOM 1277 C CA . ALA A 1 171 ? 23.875 -18.266 -2.344 1 31.73 171 ALA A CA 1
ATOM 1278 C C . ALA A 1 171 ? 22.906 -19.375 -2.717 1 31.73 171 ALA A C 1
ATOM 1280 O O . ALA A 1 171 ? 23.016 -20.516 -2.229 1 31.73 171 ALA A O 1
ATOM 1281 N N . LEU A 1 172 ? 21.578 -19.188 -2.561 1 36.66 172 LEU A N 1
ATOM 1282 C CA . LEU A 1 172 ? 20.969 -20.281 -3.311 1 36.66 172 LEU A CA 1
ATOM 1283 C C . LEU A 1 172 ? 21.969 -20.922 -4.266 1 36.66 172 LEU A C 1
ATOM 1285 O O . LEU A 1 172 ? 22.5 -20.25 -5.16 1 36.66 172 LEU A O 1
ATOM 1289 N N . GLY A 1 173 ? 22.812 -21.672 -3.818 1 37.75 173 GLY A N 1
ATOM 1290 C CA . GLY A 1 173 ? 23.656 -22.422 -4.719 1 37.75 173 GLY A CA 1
ATOM 1291 C C . GLY A 1 173 ? 23.172 -22.406 -6.156 1 37.75 173 GLY A C 1
ATOM 1292 O O . GLY A 1 173 ? 22.203 -21.719 -6.48 1 37.75 173 GLY A O 1
ATOM 1293 N N . ASN A 1 174 ? 23.797 -23.266 -7.168 1 44.31 174 ASN A N 1
ATOM 1294 C CA . ASN A 1 174 ? 23.625 -23.594 -8.578 1 44.31 174 ASN A CA 1
ATOM 1295 C C . ASN A 1 174 ? 22.188 -23.953 -8.906 1 44.31 174 ASN A C 1
ATOM 1297 O O . ASN A 1 174 ? 21.922 -24.703 -9.844 1 44.31 174 ASN A O 1
ATOM 1301 N N . GLN A 1 175 ? 21.234 -23.797 -7.922 1 54.59 175 GLN A N 1
ATOM 1302 C CA . GLN A 1 175 ? 19.891 -24.234 -8.305 1 54.59 175 GLN A CA 1
ATOM 1303 C C . GLN A 1 175 ? 19.219 -23.219 -9.219 1 54.59 175 GLN A C 1
ATOM 1305 O O . GLN A 1 175 ? 19.281 -22.016 -8.969 1 54.59 175 GLN A O 1
ATOM 1310 N N . SER A 1 176 ? 18.828 -23.609 -10.32 1 70.88 176 SER A N 1
ATOM 1311 C CA . SER A 1 176 ? 18.062 -22.844 -11.312 1 70.88 176 SER A CA 1
ATOM 1312 C C . SER A 1 176 ? 16.75 -22.344 -10.742 1 70.88 176 SER A C 1
ATOM 1314 O O . SER A 1 176 ? 16.047 -23.078 -10.047 1 70.88 176 SER A O 1
ATOM 1316 N N . THR A 1 177 ? 16.547 -21.016 -10.68 1 79.69 177 THR A N 1
ATOM 1317 C CA . THR A 1 177 ? 15.312 -20.406 -10.188 1 79.69 177 THR A CA 1
ATOM 1318 C C . THR A 1 177 ? 14.531 -19.781 -11.328 1 79.69 177 THR A C 1
ATOM 1320 O O . THR A 1 177 ? 15.078 -19.516 -12.398 1 79.69 177 THR A O 1
ATOM 1323 N N . CYS A 1 178 ? 13.227 -19.734 -11.078 1 82.12 178 CYS A N 1
ATOM 1324 C CA . CYS A 1 178 ? 12.32 -18.953 -11.914 1 82.12 178 CYS A CA 1
ATOM 1325 C C . CYS A 1 178 ? 11.953 -17.641 -11.242 1 82.12 178 CYS A C 1
ATOM 1327 O O . CYS A 1 178 ? 11.703 -17.594 -10.039 1 82.12 178 CYS A O 1
ATOM 1329 N N . GLY A 1 179 ? 12 -16.594 -12.117 1 79.69 179 GLY A N 1
ATOM 1330 C CA . GLY A 1 179 ? 11.805 -15.273 -11.531 1 79.69 179 GLY A CA 1
ATOM 1331 C C . GLY A 1 179 ? 10.477 -14.641 -11.914 1 79.69 179 GLY A C 1
ATOM 1332 O O . GLY A 1 179 ? 9.953 -14.898 -13 1 79.69 179 GLY A O 1
ATOM 1333 N N . ILE A 1 180 ? 9.906 -13.82 -10.977 1 85.31 180 ILE A N 1
ATOM 1334 C CA . ILE A 1 180 ? 8.727 -12.992 -11.203 1 85.31 180 ILE A CA 1
ATOM 1335 C C . ILE A 1 180 ? 8.859 -11.68 -10.445 1 85.31 180 ILE A C 1
ATOM 1337 O O . ILE A 1 180 ? 9.43 -11.641 -9.352 1 85.31 180 ILE A O 1
ATOM 1341 N N . PHE A 1 181 ? 8.414 -10.648 -11.055 1 85.94 181 PHE A N 1
ATOM 1342 C CA . PHE A 1 181 ? 8.391 -9.414 -10.289 1 85.94 181 PHE A CA 1
ATOM 1343 C C . PHE A 1 181 ? 6.965 -8.891 -10.148 1 85.94 181 PHE A C 1
ATOM 1345 O O . PHE A 1 181 ? 6.125 -9.133 -11.016 1 85.94 181 PHE A O 1
ATOM 1352 N N . LEU A 1 182 ? 6.676 -8.305 -9.047 1 89.06 182 LEU A N 1
ATOM 1353 C CA . LEU A 1 182 ? 5.449 -7.594 -8.711 1 89.06 182 LEU A CA 1
ATOM 1354 C C . LEU A 1 182 ? 5.707 -6.098 -8.586 1 89.06 182 LEU A C 1
ATOM 1356 O O . LEU A 1 182 ? 6.688 -5.684 -7.961 1 89.06 182 LEU A O 1
ATOM 1360 N N . GLU A 1 183 ? 4.867 -5.344 -9.164 1 91 183 GLU A N 1
ATOM 1361 C CA . GLU A 1 183 ? 5.074 -3.898 -9.156 1 91 183 GLU A CA 1
ATOM 1362 C C . GLU A 1 183 ? 4.32 -3.24 -8 1 91 183 GLU A C 1
ATOM 1364 O O . GLU A 1 183 ? 3.221 -3.668 -7.645 1 91 183 GLU A O 1
ATOM 1369 N N . ASP A 1 184 ? 4.949 -2.18 -7.492 1 90.88 184 ASP A N 1
ATOM 1370 C CA . ASP A 1 184 ? 4.297 -1.372 -6.465 1 90.88 184 ASP A CA 1
ATOM 1371 C C . ASP A 1 184 ? 2.986 -0.783 -6.977 1 90.88 184 ASP A C 1
ATOM 1373 O O . ASP A 1 184 ? 2.98 -0.002 -7.93 1 90.88 184 ASP A O 1
ATOM 1377 N N . PRO A 1 185 ? 1.822 -1.164 -6.285 1 92.12 185 PRO A N 1
ATOM 1378 C CA . PRO A 1 185 ? 0.53 -0.689 -6.785 1 92.12 185 PRO A CA 1
ATOM 1379 C C . PRO A 1 185 ? 0.256 0.769 -6.426 1 92.12 185 PRO A C 1
ATOM 1381 O O . PRO A 1 185 ? -0.72 1.354 -6.902 1 92.12 185 PRO A O 1
ATOM 1384 N N . ARG A 1 186 ? 1.092 1.363 -5.602 1 90.81 186 ARG A N 1
ATOM 1385 C CA . ARG A 1 186 ? 0.974 2.773 -5.246 1 90.81 186 ARG A CA 1
ATOM 1386 C C . ARG A 1 186 ? 1.631 3.66 -6.301 1 90.81 186 ARG A C 1
ATOM 1388 O O . ARG A 1 186 ? 2.67 4.27 -6.043 1 90.81 186 ARG A O 1
ATOM 1395 N N . THR A 1 187 ? 0.971 3.854 -7.352 1 89.25 187 THR A N 1
ATOM 1396 C CA . THR A 1 187 ? 1.547 4.488 -8.531 1 89.25 187 THR A CA 1
ATOM 1397 C C . THR A 1 187 ? 2.014 5.906 -8.211 1 89.25 187 THR A C 1
ATOM 1399 O O . THR A 1 187 ? 3.088 6.324 -8.641 1 89.25 187 THR A O 1
ATOM 1402 N N . PRO A 1 188 ? 1.285 6.707 -7.41 1 90.31 188 PRO A N 1
ATOM 1403 C CA . PRO A 1 188 ? 1.759 8.07 -7.141 1 90.31 188 PRO A CA 1
ATOM 1404 C C . PRO A 1 188 ? 3.041 8.094 -6.312 1 90.31 188 PRO A C 1
ATOM 1406 O O . PRO A 1 188 ? 3.805 9.062 -6.379 1 90.31 188 PRO A O 1
ATOM 1409 N N . ALA A 1 189 ? 3.262 7.078 -5.539 1 90.25 189 ALA A N 1
ATOM 1410 C CA . ALA A 1 189 ? 4.461 7.012 -4.715 1 90.25 189 ALA A CA 1
ATOM 1411 C C . ALA A 1 189 ? 5.723 6.988 -5.574 1 90.25 189 ALA A C 1
ATOM 1413 O O . ALA A 1 189 ? 6.773 7.477 -5.16 1 90.25 189 ALA A O 1
ATOM 1414 N N . ALA A 1 190 ? 5.59 6.418 -6.746 1 88.38 190 ALA A N 1
ATOM 1415 C CA . ALA A 1 190 ? 6.734 6.258 -7.641 1 88.38 190 ALA A CA 1
ATOM 1416 C C . ALA A 1 190 ? 7.188 7.609 -8.195 1 88.38 190 ALA A C 1
ATOM 1418 O O . ALA A 1 190 ? 8.32 7.742 -8.672 1 88.38 190 ALA A O 1
ATOM 1419 N N . VAL A 1 191 ? 6.359 8.617 -8.086 1 86.31 191 VAL A N 1
ATOM 1420 C CA . VAL A 1 191 ? 6.703 9.906 -8.68 1 86.31 191 VAL A CA 1
ATOM 1421 C C . VAL A 1 191 ? 6.695 10.992 -7.602 1 86.31 191 VAL A C 1
ATOM 1423 O O . VAL A 1 191 ? 6.516 12.172 -7.902 1 86.31 191 VAL A O 1
ATOM 1426 N N . ALA A 1 192 ? 6.785 10.539 -6.402 1 89.81 192 ALA A N 1
ATOM 1427 C CA . ALA A 1 192 ? 6.852 11.5 -5.305 1 89.81 192 ALA A CA 1
ATOM 1428 C C . ALA A 1 192 ? 7.965 12.516 -5.531 1 89.81 192 ALA A C 1
ATOM 1430 O O . ALA A 1 192 ? 9.047 12.164 -5.996 1 89.81 192 ALA A O 1
ATOM 1431 N N . ASP A 1 193 ? 7.684 13.797 -5.199 1 90.44 193 ASP A N 1
ATOM 1432 C CA . ASP A 1 193 ? 8.641 14.883 -5.418 1 90.44 193 ASP A CA 1
ATOM 1433 C C . ASP A 1 193 ? 9.703 14.898 -4.324 1 90.44 193 ASP A C 1
ATOM 1435 O O . ASP A 1 193 ? 9.602 15.672 -3.367 1 90.44 193 ASP A O 1
ATOM 1439 N N . MET A 1 194 ? 10.773 14.156 -4.52 1 92.69 194 MET A N 1
ATOM 1440 C CA . MET A 1 194 ? 11.914 14.031 -3.625 1 92.69 194 MET A CA 1
ATOM 1441 C C . MET A 1 194 ? 13.102 13.383 -4.344 1 92.69 194 MET A C 1
ATOM 1443 O O . MET A 1 194 ? 12.945 12.852 -5.445 1 92.69 194 MET A O 1
ATOM 1447 N N . PRO A 1 195 ? 14.281 13.492 -3.748 1 91.12 195 PRO A N 1
ATOM 1448 C CA . PRO A 1 195 ? 15.414 12.805 -4.371 1 91.12 195 PRO A CA 1
ATOM 1449 C C . PRO A 1 195 ? 15.164 11.312 -4.566 1 91.12 195 PRO A C 1
ATOM 1451 O O . PRO A 1 195 ? 14.633 10.648 -3.67 1 91.12 195 PRO A O 1
ATOM 1454 N N . GLU A 1 196 ? 15.602 10.805 -5.719 1 88.56 196 GLU A N 1
ATOM 1455 C CA . GLU A 1 196 ? 15.352 9.422 -6.094 1 88.56 196 GLU A CA 1
ATOM 1456 C C . GLU A 1 196 ? 15.938 8.453 -5.07 1 88.56 196 GLU A C 1
ATOM 1458 O O . GLU A 1 196 ? 15.32 7.441 -4.738 1 88.56 196 GLU A O 1
ATOM 1463 N N . SER A 1 197 ? 17.094 8.758 -4.609 1 88.5 197 SER A N 1
ATOM 1464 C CA . SER A 1 197 ? 17.75 7.898 -3.639 1 88.5 197 SER A CA 1
ATOM 1465 C C . SER A 1 197 ? 16.922 7.766 -2.361 1 88.5 197 SER A C 1
ATOM 1467 O O . SER A 1 197 ? 16.828 6.68 -1.787 1 88.5 197 SER A O 1
ATOM 1469 N N . LEU A 1 198 ? 16.344 8.883 -1.921 1 90.44 198 LEU A N 1
ATOM 1470 C CA . LEU A 1 198 ? 15.484 8.859 -0.743 1 90.44 198 LEU A CA 1
ATOM 1471 C C . LEU A 1 198 ? 14.203 8.07 -1.016 1 90.44 198 LEU A C 1
ATOM 1473 O O . LEU A 1 198 ? 13.789 7.254 -0.194 1 90.44 198 LEU A O 1
ATOM 1477 N N . ARG A 1 199 ? 13.648 8.289 -2.168 1 90.75 199 ARG A N 1
ATOM 1478 C CA . ARG A 1 199 ? 12.422 7.609 -2.553 1 90.75 199 ARG A CA 1
ATOM 1479 C C . ARG A 1 199 ? 12.602 6.094 -2.516 1 90.75 199 ARG A C 1
ATOM 1481 O O . ARG A 1 199 ? 11.766 5.379 -1.957 1 90.75 199 ARG A O 1
ATOM 1488 N N . LEU A 1 200 ? 13.68 5.602 -3.086 1 87.19 200 LEU A N 1
ATOM 1489 C CA . LEU A 1 200 ? 13.961 4.172 -3.152 1 87.19 200 LEU A CA 1
ATOM 1490 C C . LEU A 1 200 ? 14.188 3.598 -1.758 1 87.19 200 LEU A C 1
ATOM 1492 O O . LEU A 1 200 ? 13.773 2.473 -1.469 1 87.19 200 LEU A O 1
ATOM 1496 N N . ARG A 1 201 ? 14.828 4.406 -0.917 1 88.12 201 ARG A N 1
ATOM 1497 C CA . ARG A 1 201 ? 15.094 3.939 0.44 1 88.12 201 ARG A CA 1
ATOM 1498 C C . ARG A 1 201 ? 13.812 3.891 1.265 1 88.12 201 ARG A C 1
ATOM 1500 O O . ARG A 1 201 ? 13.727 3.166 2.258 1 88.12 201 ARG A O 1
ATOM 1507 N N . LEU A 1 202 ? 12.812 4.672 0.858 1 88.25 202 LEU A N 1
ATOM 1508 C CA . LEU A 1 202 ? 11.516 4.637 1.514 1 88.25 202 LEU A CA 1
ATOM 1509 C C . LEU A 1 202 ? 10.664 3.488 0.976 1 88.25 202 LEU A C 1
ATOM 1511 O O . LEU A 1 202 ? 9.594 3.203 1.508 1 88.25 202 LEU A O 1
ATOM 1515 N N . GLY A 1 203 ? 11.133 2.836 -0.096 1 86.12 203 GLY A N 1
ATOM 1516 C CA . GLY A 1 203 ? 10.383 1.756 -0.716 1 86.12 203 GLY A CA 1
ATOM 1517 C C . GLY A 1 203 ? 9.25 2.246 -1.597 1 86.12 203 GLY A C 1
ATOM 1518 O O . GLY A 1 203 ? 8.258 1.54 -1.79 1 86.12 203 GLY A O 1
ATOM 1519 N N . TRP A 1 204 ? 9.32 3.516 -2.025 1 88.06 204 TRP A N 1
ATOM 1520 C CA . TRP A 1 204 ? 8.281 4.09 -2.873 1 88.06 204 TRP A CA 1
ATOM 1521 C C . TRP A 1 204 ? 8.578 3.844 -4.348 1 88.06 204 TRP A C 1
ATOM 1523 O O . TRP A 1 204 ? 9.547 4.379 -4.887 1 88.06 204 TRP A O 1
ATOM 1533 N N . GLY A 1 205 ? 7.738 3.008 -4.977 1 86.56 205 GLY A N 1
ATOM 1534 C CA . GLY A 1 205 ? 7.875 2.758 -6.402 1 86.56 205 GLY A CA 1
ATOM 1535 C C . GLY A 1 205 ? 8.805 1.602 -6.723 1 86.56 205 GLY A C 1
ATOM 1536 O O . GLY A 1 205 ? 9.25 1.454 -7.859 1 86.56 205 GLY A O 1
ATOM 1537 N N . GLU A 1 206 ? 9.133 0.823 -5.777 1 82.5 206 GLU A N 1
ATOM 1538 C CA . GLU A 1 206 ? 10.055 -0.294 -5.984 1 82.5 206 GLU A CA 1
ATOM 1539 C C . GLU A 1 206 ? 9.289 -1.586 -6.273 1 82.5 206 GLU A C 1
ATOM 1541 O O . GLU A 1 206 ? 8.367 -1.944 -5.543 1 82.5 206 GLU A O 1
ATOM 1546 N N . ALA A 1 207 ? 9.75 -2.211 -7.375 1 84.44 207 ALA A N 1
ATOM 1547 C CA . ALA A 1 207 ? 9.195 -3.533 -7.66 1 84.44 207 ALA A CA 1
ATOM 1548 C C . ALA A 1 207 ? 9.805 -4.59 -6.746 1 84.44 207 ALA A C 1
ATOM 1550 O O . ALA A 1 207 ? 10.93 -4.434 -6.262 1 84.44 207 ALA A O 1
ATOM 1551 N N . GLN A 1 208 ? 8.977 -5.582 -6.449 1 82.94 208 GLN A N 1
ATOM 1552 C CA . GLN A 1 208 ? 9.469 -6.723 -5.68 1 82.94 208 GLN A CA 1
ATOM 1553 C C . GLN A 1 208 ? 9.703 -7.93 -6.578 1 82.94 208 GLN A C 1
ATOM 1555 O O . GLN A 1 208 ? 8.82 -8.32 -7.352 1 82.94 208 GLN A O 1
ATOM 1560 N N . THR A 1 209 ? 10.938 -8.492 -6.469 1 81.69 209 THR A N 1
ATOM 1561 C CA . THR A 1 209 ? 11.281 -9.648 -7.285 1 81.69 209 THR A CA 1
ATOM 1562 C C . THR A 1 209 ? 11.344 -10.914 -6.43 1 81.69 209 THR A C 1
ATOM 1564 O O . THR A 1 209 ? 11.859 -10.891 -5.309 1 81.69 209 THR A O 1
ATOM 1567 N N . PHE A 1 210 ? 10.805 -11.984 -6.996 1 82.06 210 PHE A N 1
ATOM 1568 C CA . PHE A 1 210 ? 10.891 -13.305 -6.387 1 82.06 210 PHE A CA 1
ATOM 1569 C C . PHE A 1 210 ? 11.68 -14.258 -7.277 1 82.06 210 PHE A C 1
ATOM 1571 O O . PHE A 1 210 ? 11.469 -14.305 -8.492 1 82.06 210 PHE A O 1
ATOM 1578 N N . GLN A 1 211 ? 12.664 -14.875 -6.73 1 80.56 211 GLN A N 1
ATOM 1579 C CA . GLN A 1 211 ? 13.391 -15.977 -7.348 1 80.56 211 GLN A CA 1
ATOM 1580 C C . GLN A 1 211 ? 13.086 -17.297 -6.637 1 80.56 211 GLN A C 1
ATOM 1582 O O . GLN A 1 211 ? 13.484 -17.5 -5.488 1 80.56 211 GLN A O 1
ATOM 1587 N N . LEU A 1 212 ? 12.375 -18.141 -7.398 1 84.25 212 LEU A N 1
ATOM 1588 C CA . LEU A 1 212 ? 11.828 -19.328 -6.727 1 84.25 212 LEU A CA 1
ATOM 1589 C C . LEU A 1 212 ? 12.312 -20.609 -7.391 1 84.25 212 LEU A C 1
ATOM 1591 O O . LEU A 1 212 ? 12.383 -20.688 -8.617 1 84.25 212 LEU A O 1
ATOM 1595 N N . PRO A 1 213 ? 12.656 -21.578 -6.602 1 83.19 213 PRO A N 1
ATOM 1596 C CA . PRO A 1 213 ? 13.047 -22.859 -7.172 1 83.19 213 PRO A CA 1
ATOM 1597 C C . PRO A 1 213 ? 11.852 -23.656 -7.707 1 83.19 213 PRO A C 1
ATOM 1599 O O . PRO A 1 213 ? 10.703 -23.312 -7.422 1 83.19 213 PRO A O 1
ATOM 1602 N N . ARG A 1 214 ? 12.227 -24.688 -8.555 1 87.69 214 ARG A N 1
ATOM 1603 C CA . ARG A 1 214 ? 11.188 -25.609 -9.023 1 87.69 214 ARG A CA 1
ATOM 1604 C C . ARG A 1 214 ? 10.398 -26.188 -7.852 1 87.69 214 ARG A C 1
ATOM 1606 O O . ARG A 1 214 ? 10.969 -26.469 -6.793 1 87.69 214 ARG A O 1
ATOM 1613 N N . GLY A 1 215 ? 9.148 -26.344 -8.031 1 90.19 215 GLY A N 1
ATOM 1614 C CA . GLY A 1 215 ? 8.289 -26.891 -6.996 1 90.19 215 GLY A CA 1
ATOM 1615 C C . GLY A 1 215 ? 7.648 -25.828 -6.121 1 90.19 215 GLY A C 1
ATOM 1616 O O . GLY A 1 215 ? 6.762 -26.125 -5.316 1 90.19 215 GLY A O 1
ATOM 1617 N N . SER A 1 216 ? 8.047 -24.625 -6.285 1 88.75 216 SER A N 1
ATOM 1618 C CA . SER A 1 216 ? 7.461 -23.516 -5.523 1 88.75 216 SER A CA 1
ATOM 1619 C C . SER A 1 216 ? 6.133 -23.062 -6.125 1 88.75 216 SER A C 1
ATOM 1621 O O . SER A 1 216 ? 5.922 -23.188 -7.332 1 88.75 216 SER A O 1
ATOM 1623 N N . LEU A 1 217 ? 5.27 -22.609 -5.219 1 93.06 217 LEU A N 1
ATOM 1624 C CA . LEU A 1 217 ? 4 -21.984 -5.59 1 93.06 217 LEU A CA 1
ATOM 1625 C C . LEU A 1 217 ? 3.932 -20.547 -5.082 1 93.06 217 LEU A C 1
ATOM 1627 O O . LEU A 1 217 ? 4.219 -20.281 -3.912 1 93.06 217 LEU A O 1
ATOM 1631 N N . LEU A 1 218 ? 3.662 -19.688 -5.961 1 92.19 218 LEU A N 1
ATOM 1632 C CA . LEU A 1 218 ? 3.521 -18.281 -5.609 1 92.19 218 LEU A CA 1
ATOM 1633 C C . LEU A 1 218 ? 2.088 -17.797 -5.824 1 92.19 218 LEU A C 1
ATOM 1635 O O . LEU A 1 218 ? 1.487 -18.078 -6.863 1 92.19 218 LEU A O 1
ATOM 1639 N N . LEU A 1 219 ? 1.531 -17.094 -4.809 1 93.56 219 LEU A N 1
ATOM 1640 C CA . LEU A 1 219 ? 0.211 -16.484 -4.887 1 93.56 219 LEU A CA 1
ATOM 1641 C C . LEU A 1 219 ? 0.291 -14.992 -4.59 1 93.56 219 LEU A C 1
ATOM 1643 O O . LEU A 1 219 ? 1.021 -14.57 -3.688 1 93.56 219 LEU A O 1
ATOM 1647 N N . TYR A 1 220 ? -0.468 -14.273 -5.301 1 92.62 220 TYR A N 1
ATOM 1648 C CA . TYR A 1 220 ? -0.58 -12.836 -5.082 1 92.62 220 TYR A CA 1
ATOM 1649 C C . TYR A 1 220 ? -1.942 -12.32 -5.531 1 92.62 220 TYR A C 1
ATOM 1651 O O . TYR A 1 220 ? -2.668 -13.016 -6.25 1 92.62 220 TYR A O 1
ATOM 1659 N N . PRO A 1 221 ? -2.363 -11.18 -5.066 1 94.56 221 PRO A N 1
ATOM 1660 C CA . PRO A 1 221 ? -3.639 -10.617 -5.516 1 94.56 221 PRO A CA 1
ATOM 1661 C C . PRO A 1 221 ? -3.703 -10.438 -7.031 1 94.56 221 PRO A C 1
ATOM 1663 O O . PRO A 1 221 ? -2.727 -10 -7.645 1 94.56 221 PRO A O 1
ATOM 1666 N N . GLY A 1 222 ? -4.875 -10.727 -7.559 1 95.38 222 GLY A N 1
ATOM 1667 C CA . GLY A 1 222 ? -5.043 -10.664 -9 1 95.38 222 GLY A CA 1
ATOM 1668 C C . GLY A 1 222 ? -4.863 -9.266 -9.562 1 95.38 222 GLY A C 1
ATOM 1669 O O . GLY A 1 222 ? -4.547 -9.102 -10.742 1 95.38 222 GLY A O 1
ATOM 1670 N N . TRP A 1 223 ? -5.027 -8.266 -8.742 1 93.5 223 TRP A N 1
ATOM 1671 C CA . TRP A 1 223 ? -4.988 -6.879 -9.195 1 93.5 223 TRP A CA 1
ATOM 1672 C C . TRP A 1 223 ? -3.559 -6.344 -9.18 1 93.5 223 TRP A C 1
ATOM 1674 O O . TRP A 1 223 ? -3.314 -5.203 -9.586 1 93.5 223 TRP A O 1
ATOM 1684 N N . LEU A 1 224 ? -2.611 -7.094 -8.773 1 93 224 LEU A N 1
ATOM 1685 C CA . LEU A 1 224 ? -1.225 -6.645 -8.758 1 93 224 LEU A CA 1
ATOM 1686 C C . LEU A 1 224 ? -0.579 -6.82 -10.125 1 93 224 LEU A C 1
ATOM 1688 O O . LEU A 1 224 ? -0.62 -7.91 -10.703 1 93 224 LEU A O 1
ATOM 1692 N N . GLN A 1 225 ? -0.014 -5.676 -10.578 1 93.38 225 GLN A N 1
ATOM 1693 C CA . GLN A 1 225 ? 0.768 -5.758 -11.805 1 93.38 225 GLN A CA 1
ATOM 1694 C C . GLN A 1 225 ? 1.978 -6.672 -11.625 1 93.38 225 GLN A C 1
ATOM 1696 O O . GLN A 1 225 ? 2.688 -6.582 -10.625 1 93.38 225 GLN A O 1
ATOM 1701 N N . HIS A 1 226 ? 2.195 -7.652 -12.602 1 92.06 226 HIS A N 1
ATOM 1702 C CA . HIS A 1 226 ? 3.297 -8.602 -12.469 1 92.06 226 HIS A CA 1
ATOM 1703 C C . HIS A 1 226 ? 3.781 -9.078 -13.836 1 92.06 226 HIS A C 1
ATOM 1705 O O . HIS A 1 226 ? 3.096 -8.891 -14.844 1 92.06 226 HIS A O 1
ATOM 1711 N N . ALA A 1 227 ? 5.035 -9.578 -13.828 1 89.12 227 ALA A N 1
ATOM 1712 C CA . ALA A 1 227 ? 5.617 -10.203 -15.008 1 89.12 227 ALA A CA 1
ATOM 1713 C C . ALA A 1 227 ? 6.715 -11.188 -14.617 1 89.12 227 ALA A C 1
ATOM 1715 O O . ALA A 1 227 ? 7.422 -10.984 -13.633 1 89.12 227 ALA A O 1
ATOM 1716 N N . PRO A 1 228 ? 6.758 -12.289 -15.438 1 84.25 228 PRO A N 1
ATOM 1717 C CA . PRO A 1 228 ? 7.941 -13.125 -15.219 1 84.25 228 PRO A CA 1
ATOM 1718 C C . PRO A 1 228 ? 9.25 -12.375 -15.453 1 84.25 228 PRO A C 1
ATOM 1720 O O . PRO A 1 228 ? 9.32 -11.516 -16.344 1 84.25 228 PRO A O 1
ATOM 1723 N N . SER A 1 229 ? 10.133 -12.539 -14.492 1 73.75 229 SER A N 1
ATOM 1724 C CA . SER A 1 229 ? 11.438 -11.898 -14.664 1 73.75 229 SER A CA 1
ATOM 1725 C C . SER A 1 229 ? 12.164 -12.43 -15.891 1 73.75 229 SER A C 1
ATOM 1727 O O . SER A 1 229 ? 12.141 -13.633 -16.156 1 73.75 229 SER A O 1
ATOM 1729 N N . PRO A 1 230 ? 12.68 -11.422 -16.625 1 59.03 230 PRO A N 1
ATOM 1730 C CA . PRO A 1 230 ? 13.492 -11.945 -17.734 1 59.03 230 PRO A CA 1
ATOM 1731 C C . PRO A 1 230 ? 14.703 -12.734 -17.25 1 59.03 230 PRO A C 1
ATOM 1733 O O . PRO A 1 230 ? 15.227 -12.469 -16.156 1 59.03 230 PRO A O 1
ATOM 1736 N N . ARG A 1 231 ? 14.836 -13.961 -17.344 1 50.47 231 ARG A N 1
ATOM 1737 C CA . ARG A 1 231 ? 16 -14.734 -16.938 1 50.47 231 ARG A CA 1
ATOM 1738 C C . ARG A 1 231 ? 17.297 -13.961 -17.219 1 50.47 231 ARG A C 1
ATOM 1740 O O . ARG A 1 231 ? 17.562 -13.586 -18.359 1 50.47 231 ARG A O 1
ATOM 1747 N N . TRP A 1 232 ? 17.656 -13.094 -16.25 1 43.62 232 TRP A N 1
ATOM 1748 C CA . TRP A 1 232 ? 18.984 -12.5 -16.422 1 43.62 232 TRP A CA 1
ATOM 1749 C C . TRP A 1 232 ? 20.062 -13.57 -16.312 1 43.62 232 TRP A C 1
ATOM 1751 O O . TRP A 1 232 ? 21.234 -13.258 -16.062 1 43.62 232 TRP A O 1
ATOM 1761 N N . SER A 1 233 ? 19.844 -14.828 -16.141 1 37.81 233 SER A N 1
ATOM 1762 C CA . SER A 1 233 ? 21.047 -15.602 -15.859 1 37.81 233 SER A CA 1
ATOM 1763 C C . SER A 1 233 ? 22.203 -15.172 -16.766 1 37.81 233 SER A C 1
ATOM 1765 O O . SER A 1 233 ? 23.297 -14.875 -16.281 1 37.81 233 SER A O 1
ATOM 1767 N N . SER A 1 234 ? 22.25 -15.758 -18 1 37.44 234 SER A N 1
ATOM 1768 C CA . SER A 1 234 ? 23.5 -16.234 -18.609 1 37.44 234 SER A CA 1
ATOM 1769 C C . SER A 1 234 ? 24.328 -15.078 -19.141 1 37.44 234 SER A C 1
ATOM 1771 O O . SER A 1 234 ? 25.172 -15.266 -20.016 1 37.44 234 SER A O 1
ATOM 1773 N N . PHE A 1 235 ? 23.984 -13.828 -18.891 1 34.78 235 PHE A N 1
ATOM 1774 C CA . PHE A 1 235 ? 25.031 -13.078 -19.562 1 34.78 235 PHE A CA 1
ATOM 1775 C C . PHE A 1 235 ? 26.391 -13.406 -18.969 1 34.78 235 PHE A C 1
ATOM 1777 O O . PHE A 1 235 ? 27.422 -13.32 -19.672 1 34.78 235 PHE A O 1
ATOM 1784 N N . GLU A 1 236 ? 26.391 -13.508 -17.656 1 36.03 236 GLU A N 1
ATOM 1785 C CA . GLU A 1 236 ? 27.766 -13.602 -17.172 1 36.03 236 GLU A CA 1
ATOM 1786 C C . GLU A 1 236 ? 28.359 -14.977 -17.453 1 36.03 236 GLU A C 1
ATOM 1788 O O . GLU A 1 236 ? 29.469 -15.281 -17 1 36.03 236 GLU A O 1
ATOM 1793 N N . MET A 1 237 ? 27.578 -16.031 -17.719 1 35.12 237 MET A N 1
ATOM 1794 C CA . MET A 1 237 ? 28.469 -17.156 -17.906 1 35.12 237 MET A CA 1
ATOM 1795 C C . MET A 1 237 ? 29.281 -17 -19.203 1 35.12 237 MET A C 1
ATOM 1797 O O . MET A 1 237 ? 28.734 -16.547 -20.219 1 35.12 237 MET A O 1
ATOM 1801 N N . GLY A 1 238 ? 30.609 -16.875 -19.094 1 35.69 238 GLY A N 1
ATOM 1802 C CA . GLY A 1 238 ? 31.641 -16.891 -20.125 1 35.69 238 GLY A CA 1
ATOM 1803 C C . GLY A 1 238 ? 31.25 -17.734 -21.328 1 35.69 238 GLY A C 1
ATOM 1804 O O . GLY A 1 238 ? 30.281 -18.5 -21.266 1 35.69 238 GLY A O 1
ATOM 1805 N N . GLU A 1 239 ? 31.922 -17.531 -22.562 1 36.72 239 GLU A N 1
ATOM 1806 C CA . GLU A 1 239 ? 31.891 -18.125 -23.891 1 36.72 239 GLU A CA 1
ATOM 1807 C C . GLU A 1 239 ? 31.641 -19.625 -23.828 1 36.72 239 GLU A C 1
ATOM 1809 O O . GLU A 1 239 ? 31.141 -20.219 -24.781 1 36.72 239 GLU A O 1
ATOM 1814 N N . GLY A 1 240 ? 32.406 -20.391 -23.016 1 36.31 240 GLY A N 1
ATOM 1815 C CA . GLY A 1 240 ? 32.625 -21.812 -23.203 1 36.31 240 GLY A CA 1
ATOM 1816 C C . GLY A 1 240 ? 31.453 -22.672 -22.734 1 36.31 240 GLY A C 1
ATOM 1817 O O . GLY A 1 240 ? 31.5 -23.891 -22.828 1 36.31 240 GLY A O 1
ATOM 1818 N N . GLU A 1 241 ? 31.016 -22.422 -21.484 1 38.88 241 GLU A N 1
ATOM 1819 C CA . GLU A 1 241 ? 30.141 -23.516 -21.047 1 38.88 241 GLU A CA 1
ATOM 1820 C C . GLU A 1 241 ? 28.828 -23.516 -21.812 1 38.88 241 GLU A C 1
ATOM 1822 O O . GLU A 1 241 ? 28.234 -22.453 -22.047 1 38.88 241 GLU A O 1
ATOM 1827 N N . ALA A 1 242 ? 28.531 -24.688 -22.516 1 38.88 242 ALA A N 1
ATOM 1828 C CA . ALA A 1 242 ? 27.391 -25.109 -23.312 1 38.88 242 ALA A CA 1
ATOM 1829 C C . ALA A 1 242 ? 26.109 -24.453 -22.828 1 38.88 242 ALA A C 1
ATOM 1831 O O . ALA A 1 242 ? 25.797 -24.469 -21.641 1 38.88 242 ALA A O 1
ATOM 1832 N N . SER A 1 243 ? 25.688 -23.328 -23.438 1 43.38 243 SER A N 1
ATOM 1833 C CA . SER A 1 243 ? 24.359 -22.719 -23.406 1 43.38 243 SER A CA 1
ATOM 1834 C C . SER A 1 243 ? 23.281 -23.734 -23.062 1 43.38 243 SER A C 1
ATOM 1836 O O . SER A 1 243 ? 22.734 -24.391 -23.953 1 43.38 243 SER A O 1
ATOM 1838 N N . ALA A 1 244 ? 23.562 -24.656 -22.203 1 44.41 244 ALA A N 1
ATOM 1839 C CA . ALA A 1 244 ? 22.562 -25.688 -21.922 1 44.41 244 ALA A CA 1
ATOM 1840 C C . ALA A 1 244 ? 21.156 -25.094 -21.875 1 44.41 244 ALA A C 1
ATOM 1842 O O . ALA A 1 244 ? 20.953 -24 -21.328 1 44.41 244 ALA A O 1
ATOM 1843 N N . ARG A 1 245 ? 20.375 -25.484 -22.859 1 51.56 245 ARG A N 1
ATOM 1844 C CA . ARG A 1 245 ? 18.969 -25.203 -23.109 1 51.56 245 ARG A CA 1
ATOM 1845 C C . ARG A 1 245 ? 18.188 -25.094 -21.812 1 51.56 245 ARG A C 1
ATOM 1847 O O . ARG A 1 245 ? 18.016 -26.094 -21.109 1 51.56 245 ARG A O 1
ATOM 1854 N N . ARG A 1 246 ? 18.141 -23.938 -21.172 1 66.75 246 ARG A N 1
ATOM 1855 C CA . ARG A 1 246 ? 17.359 -23.766 -19.953 1 66.75 246 ARG A CA 1
ATOM 1856 C C . ARG A 1 246 ? 15.898 -23.5 -20.266 1 66.75 246 ARG A C 1
ATOM 1858 O O . ARG A 1 246 ? 15.578 -22.859 -21.266 1 66.75 246 ARG A O 1
ATOM 1865 N N . GLN A 1 247 ? 15.047 -24.453 -19.828 1 79.25 247 GLN A N 1
ATOM 1866 C CA . GLN A 1 247 ? 13.609 -24.281 -20.016 1 79.25 247 GLN A CA 1
ATOM 1867 C C . GLN A 1 247 ? 12.922 -23.891 -18.719 1 79.25 247 GLN A C 1
ATOM 1869 O O . GLN A 1 247 ? 13.375 -24.266 -17.625 1 79.25 247 GLN A O 1
ATOM 1874 N N . ARG A 1 248 ? 12.07 -23.047 -18.875 1 83.88 248 ARG A N 1
ATOM 1875 C CA . ARG A 1 248 ? 11.133 -22.734 -17.797 1 83.88 248 ARG A CA 1
ATOM 1876 C C . ARG A 1 248 ? 9.758 -23.328 -18.094 1 83.88 248 ARG A C 1
ATOM 1878 O O . ARG A 1 248 ? 9.188 -23.109 -19.156 1 83.88 248 ARG A O 1
ATOM 1885 N N . VAL A 1 249 ? 9.312 -24.156 -17.156 1 90.25 249 VAL A N 1
ATOM 1886 C CA . VAL A 1 249 ? 7.961 -24.672 -17.266 1 90.25 249 VAL A CA 1
ATOM 1887 C C . VAL A 1 249 ? 7.148 -24.266 -16.031 1 90.25 249 VAL A C 1
ATOM 1889 O O . VAL A 1 249 ? 7.555 -24.547 -14.906 1 90.25 249 VAL A O 1
ATOM 1892 N N . ALA A 1 250 ? 6.043 -23.625 -16.312 1 93.44 250 ALA A N 1
ATOM 1893 C CA . ALA A 1 250 ? 5.203 -23.172 -15.219 1 93.44 250 ALA A CA 1
ATOM 1894 C C . ALA A 1 250 ? 3.725 -23.406 -15.523 1 93.44 250 ALA A C 1
ATOM 1896 O O . ALA A 1 250 ? 3.328 -23.469 -16.688 1 93.44 250 ALA A O 1
ATOM 1897 N N . VAL A 1 251 ? 2.986 -23.641 -14.477 1 96.44 251 VAL A N 1
ATOM 1898 C CA . VAL A 1 251 ? 1.53 -23.594 -14.555 1 96.44 251 VAL A CA 1
ATOM 1899 C C . VAL A 1 251 ? 1.013 -22.344 -13.859 1 96.44 251 VAL A C 1
ATOM 1901 O O . VAL A 1 251 ? 1.159 -22.188 -12.648 1 96.44 251 VAL A O 1
ATOM 1904 N N . SER A 1 252 ? 0.42 -21.453 -14.641 1 96.56 252 SER A N 1
ATOM 1905 C CA . SER A 1 252 ? -0.197 -20.25 -14.109 1 96.56 252 SER A CA 1
ATOM 1906 C C . SER A 1 252 ? -1.688 -20.453 -13.859 1 96.56 252 SER A C 1
ATOM 1908 O O . SER A 1 252 ? -2.314 -21.312 -14.484 1 96.56 252 SER A O 1
ATOM 1910 N N . PHE A 1 253 ? -2.193 -19.703 -12.945 1 97.75 253 PHE A N 1
ATOM 1911 C CA . PHE A 1 253 ? -3.59 -19.906 -12.586 1 97.75 253 PHE A CA 1
ATOM 1912 C C . PHE A 1 253 ? -4.188 -18.625 -11.992 1 97.75 253 PHE A C 1
ATOM 1914 O O . PHE A 1 253 ? -3.457 -17.734 -11.57 1 97.75 253 PHE A O 1
ATOM 1921 N N . THR A 1 254 ? -5.488 -18.516 -12.031 1 97.81 254 THR A N 1
ATOM 1922 C CA . THR A 1 254 ? -6.27 -17.516 -11.312 1 97.81 254 THR A CA 1
ATOM 1923 C C . THR A 1 254 ? -7.262 -18.172 -10.359 1 97.81 254 THR A C 1
ATOM 1925 O O . THR A 1 254 ? -7.633 -19.344 -10.562 1 97.81 254 THR A O 1
ATOM 1928 N N . ILE A 1 255 ? -7.602 -17.5 -9.344 1 97.62 255 ILE A N 1
ATOM 1929 C CA . ILE A 1 255 ? -8.477 -18.031 -8.297 1 97.62 255 ILE A CA 1
ATOM 1930 C C . ILE A 1 255 ? -9.711 -17.141 -8.156 1 97.62 255 ILE A C 1
ATOM 1932 O O . ILE A 1 255 ? -9.586 -15.914 -8.102 1 97.62 255 ILE A O 1
ATOM 1936 N N . ALA A 1 256 ? -10.82 -17.734 -8.133 1 97.31 256 ALA A N 1
ATOM 1937 C CA . ALA A 1 256 ? -12.078 -17.078 -7.797 1 97.31 256 ALA A CA 1
ATOM 1938 C C . ALA A 1 256 ? -12.5 -17.391 -6.367 1 97.31 256 ALA A C 1
ATOM 1940 O O . ALA A 1 256 ? -12.258 -18.5 -5.871 1 97.31 256 ALA A O 1
ATOM 1941 N N . VAL A 1 257 ? -13.086 -16.422 -5.727 1 96.62 257 VAL A N 1
ATOM 1942 C CA . VAL A 1 257 ? -13.562 -16.594 -4.359 1 96.62 257 VAL A CA 1
ATOM 1943 C C . VAL A 1 257 ? -14.992 -16.078 -4.234 1 96.62 257 VAL A C 1
ATOM 1945 O O . VAL A 1 257 ? -15.336 -15.031 -4.797 1 96.62 257 VAL A O 1
ATOM 1948 N N . GLN A 1 258 ? -15.812 -16.828 -3.578 1 94.5 258 GLN A N 1
ATOM 1949 C CA . GLN A 1 258 ? -17.188 -16.469 -3.246 1 94.5 258 GLN A CA 1
ATOM 1950 C C . GLN A 1 258 ? -17.469 -16.688 -1.767 1 94.5 258 GLN A C 1
ATOM 1952 O O . GLN A 1 258 ? -16.734 -17.406 -1.087 1 94.5 258 GLN A O 1
ATOM 1957 N N . LEU A 1 259 ? -18.422 -15.953 -1.262 1 92.38 259 LEU A N 1
ATOM 1958 C CA . LEU A 1 259 ? -18.875 -16.156 0.113 1 92.38 259 LEU A CA 1
ATOM 1959 C C . LEU A 1 259 ? -20.109 -17.031 0.156 1 92.38 259 LEU A C 1
ATOM 1961 O O . LEU A 1 259 ? -21.062 -16.812 -0.594 1 92.38 259 LEU A O 1
ATOM 1965 N N . ARG A 1 260 ? -20.062 -18.078 0.964 1 85.25 260 ARG A N 1
ATOM 1966 C CA . ARG A 1 260 ? -21.234 -18.922 1.154 1 85.25 260 ARG A CA 1
ATOM 1967 C C . ARG A 1 260 ? -22.312 -18.219 1.951 1 85.25 260 ARG A C 1
ATOM 1969 O O . ARG A 1 260 ? -22.016 -17.469 2.887 1 85.25 260 ARG A O 1
ATOM 1976 N N . ASP A 1 261 ? -23.641 -18 1.41 1 71.88 261 ASP A N 1
ATOM 1977 C CA . ASP A 1 261 ? -24.781 -17.391 2.082 1 71.88 261 ASP A CA 1
ATOM 1978 C C . ASP A 1 261 ? -25.125 -18.141 3.367 1 71.88 261 ASP A C 1
ATOM 1980 O O . ASP A 1 261 ? -24.891 -19.359 3.467 1 71.88 261 ASP A O 1
ATOM 1984 N N . GLY A 1 262 ? -25.016 -17.625 4.473 1 56.03 262 GLY A N 1
ATOM 1985 C CA . GLY A 1 262 ? -25.547 -18.266 5.676 1 56.03 262 GLY A CA 1
ATOM 1986 C C . GLY A 1 262 ? -26.984 -18.703 5.523 1 56.03 262 GLY A C 1
ATOM 1987 O O . GLY A 1 262 ? -27.641 -19.016 6.512 1 56.03 262 GLY A O 1
ATOM 1988 N N . SER A 1 263 ? -27.812 -18.516 4.508 1 42.41 263 SER A N 1
ATOM 1989 C CA . SER A 1 263 ? -29.156 -19.062 4.699 1 42.41 263 SER A CA 1
ATOM 1990 C C . SER A 1 263 ? -29.094 -20.578 4.867 1 42.41 263 SER A C 1
ATOM 1992 O O . SER A 1 263 ? -28.656 -21.297 3.967 1 42.41 263 SER A O 1
ATOM 1994 N N . VAL A 1 264 ? -28.906 -21.125 5.996 1 38.84 264 VAL A N 1
ATOM 1995 C CA . VAL A 1 264 ? -29.438 -22.422 6.395 1 38.84 264 VAL A CA 1
ATOM 1996 C C . VAL A 1 264 ? -30.859 -22.578 5.844 1 38.84 264 VAL A C 1
ATOM 1998 O O . VAL A 1 264 ? -31.766 -21.844 6.223 1 38.84 264 VAL A O 1
ATOM 2001 N N . GLY A 1 265 ? -31.156 -22.797 4.629 1 34.59 265 GLY A N 1
ATOM 2002 C CA . GLY A 1 265 ? -32.438 -23.422 4.387 1 34.59 265 GLY A CA 1
ATOM 2003 C C . GLY A 1 265 ? -32.781 -24.531 5.371 1 34.59 265 GLY A C 1
ATOM 2004 O O . GLY A 1 265 ? -31.938 -25.391 5.633 1 34.59 265 GLY A O 1
ATOM 2005 N N . SER A 1 266 ? -33.656 -24.234 6.406 1 32.88 266 SER A N 1
ATOM 2006 C CA . SER A 1 266 ? -34.438 -25.219 7.141 1 32.88 266 SER A CA 1
ATOM 2007 C C . SER A 1 266 ? -35.125 -26.203 6.191 1 32.88 266 SER A C 1
ATOM 2009 O O . SER A 1 266 ? -36.156 -25.875 5.574 1 32.88 266 SER A O 1
ATOM 2011 N N . SER A 1 267 ? -34.594 -26.781 5.246 1 29.45 267 SER A N 1
ATOM 2012 C CA . SER A 1 267 ? -35.281 -27.969 4.738 1 29.45 267 SER A CA 1
ATOM 2013 C C . SER A 1 267 ? -35.656 -28.922 5.867 1 29.45 267 SER A C 1
ATOM 2015 O O . SER A 1 267 ? -34.781 -29.406 6.59 1 29.45 267 SER A O 1
ATOM 2017 N N . ARG A 1 268 ? -36.969 -28.844 6.395 1 28.97 268 ARG A N 1
ATOM 2018 C CA . ARG A 1 268 ? -37.688 -29.938 7.055 1 28.97 268 ARG A CA 1
ATOM 2019 C C . ARG A 1 268 ? -37.562 -31.234 6.266 1 28.97 268 ARG A C 1
ATOM 2021 O O . ARG A 1 268 ? -38.031 -31.328 5.137 1 28.97 268 ARG A O 1
ATOM 2028 N N . ALA A 1 269 ? -36.469 -31.922 6.426 1 26.91 269 ALA A N 1
ATOM 2029 C CA . ALA A 1 269 ? -36.375 -33.344 6.062 1 26.91 269 ALA A CA 1
ATOM 2030 C C . ALA A 1 269 ? -37.656 -34.094 6.449 1 26.91 269 ALA A C 1
ATOM 2032 O O . ALA A 1 269 ? -38.031 -34.125 7.625 1 26.91 269 ALA A O 1
ATOM 2033 N N . THR A 1 270 ? -38.656 -33.969 5.617 1 28.44 270 THR A N 1
ATOM 2034 C CA . THR A 1 270 ? -39.562 -35.094 5.762 1 28.44 270 THR A CA 1
ATOM 2035 C C . THR A 1 270 ? -38.812 -36.438 5.809 1 28.44 270 THR A C 1
ATOM 2037 O O . THR A 1 270 ? -37.844 -36.625 5.047 1 28.44 270 THR A O 1
ATOM 2040 N N . GLY A 1 271 ? -38.781 -37.094 6.949 1 26.39 271 GLY A N 1
ATOM 2041 C CA . GLY A 1 271 ? -38.281 -38.375 7.375 1 26.39 271 GLY A CA 1
ATOM 2042 C C . GLY A 1 271 ? -38.625 -39.5 6.41 1 26.39 271 GLY A C 1
ATOM 2043 O O . GLY A 1 271 ? -39.531 -40.312 6.684 1 26.39 271 GLY A O 1
ATOM 2044 N N . ALA A 1 272 ? -38.719 -39.25 5.098 1 25.64 272 ALA A N 1
ATOM 2045 C CA . ALA A 1 272 ? -39 -40.562 4.504 1 25.64 272 ALA A CA 1
ATOM 2046 C C . ALA A 1 272 ? -37.906 -41.562 4.832 1 25.64 272 ALA A C 1
ATOM 2048 O O . ALA A 1 272 ? -36.719 -41.188 4.895 1 25.64 272 ALA A O 1
ATOM 2049 N N . SER A 1 273 ? -38.25 -42.656 5.438 1 26.77 273 SER A N 1
ATOM 2050 C CA . SER A 1 273 ? -37.656 -43.938 5.828 1 26.77 273 SER A CA 1
ATOM 2051 C C . SER A 1 273 ? -36.906 -44.562 4.66 1 26.77 273 SER A C 1
ATOM 2053 O O . SER A 1 273 ? -37.531 -45.125 3.746 1 26.77 273 SER A O 1
ATOM 2055 N N . ALA A 1 274 ? -36.062 -43.75 3.918 1 24.98 274 ALA A N 1
ATOM 2056 C CA . ALA A 1 274 ? -35.406 -44.531 2.877 1 24.98 274 ALA A CA 1
ATOM 2057 C C . ALA A 1 274 ? -34.719 -45.75 3.473 1 24.98 274 ALA A C 1
ATOM 2059 O O . ALA A 1 274 ? -34.062 -45.656 4.523 1 24.98 274 ALA A O 1
ATOM 2060 N N . VAL A 1 275 ? -35.188 -46.938 3.154 1 26.72 275 VAL A N 1
ATOM 2061 C CA . VAL A 1 275 ? -34.688 -48.281 3.344 1 26.72 275 VAL A CA 1
ATOM 2062 C C . VAL A 1 275 ? -33.219 -48.375 2.916 1 26.72 275 VAL A C 1
ATOM 2064 O O . VAL A 1 275 ? -32.812 -47.75 1.927 1 26.72 275 VAL A O 1
ATOM 2067 N N . PRO A 1 276 ? -32.312 -48.938 3.754 1 24.3 276 PRO A N 1
ATOM 2068 C CA . PRO A 1 276 ? -30.859 -49.125 3.717 1 24.3 276 PRO A CA 1
ATOM 2069 C C . PRO A 1 276 ? -30.375 -49.75 2.408 1 24.3 276 PRO A C 1
ATOM 2071 O O . PRO A 1 276 ? -30.766 -50.875 2.07 1 24.3 276 PRO A O 1
ATOM 2074 N N . ARG A 1 277 ? -30.469 -48.969 1.268 1 27.47 277 ARG A N 1
ATOM 2075 C CA . ARG A 1 277 ? -29.984 -49.844 0.201 1 27.47 277 ARG A CA 1
ATOM 2076 C C . ARG A 1 277 ? -28.594 -50.375 0.51 1 27.47 277 ARG A C 1
ATOM 2078 O O . ARG A 1 277 ? -27.812 -49.719 1.183 1 27.47 277 ARG A O 1
ATOM 2085 N N . PRO A 1 278 ? -28.391 -51.656 0.219 1 23.59 278 PRO A N 1
ATOM 2086 C CA . PRO A 1 278 ? -27.188 -52.406 0.551 1 23.59 278 PRO A CA 1
ATOM 2087 C C . PRO A 1 278 ? -25.906 -51.781 0.035 1 23.59 278 PRO A C 1
ATOM 2089 O O . PRO A 1 278 ? -25.953 -50.938 -0.882 1 23.59 278 PRO A O 1
ATOM 2092 N N . ASP A 1 279 ? -24.781 -52.094 0.651 1 23.22 279 ASP A N 1
ATOM 2093 C CA . ASP A 1 279 ? -23.359 -51.812 0.81 1 23.22 279 ASP A CA 1
ATOM 2094 C C . ASP A 1 279 ? -22.625 -51.938 -0.522 1 23.22 279 ASP A C 1
ATOM 2096 O O . ASP A 1 279 ? -21.484 -52.438 -0.568 1 23.22 279 ASP A O 1
ATOM 2100 N N . GLU A 1 280 ? -23.188 -51.562 -1.638 1 22.58 280 GLU A N 1
ATOM 2101 C CA . GLU A 1 280 ? -22.281 -52.031 -2.684 1 22.58 280 GLU A CA 1
ATOM 2102 C C . GLU A 1 280 ? -20.906 -51.375 -2.551 1 22.58 280 GLU A C 1
ATOM 2104 O O . GLU A 1 280 ? -20.797 -50.156 -2.461 1 22.58 280 GLU A O 1
ATOM 2109 N N . LYS A 1 281 ? -19.938 -52.219 -2.26 1 24.95 281 LYS A N 1
ATOM 2110 C CA . LYS A 1 281 ? -18.5 -52.125 -2.045 1 24.95 281 LYS A CA 1
ATOM 2111 C C . LYS A 1 281 ? -17.812 -51.375 -3.184 1 24.95 281 LYS A C 1
ATOM 2113 O O . LYS A 1 281 ? -17.828 -51.844 -4.328 1 24.95 281 LYS A O 1
ATOM 2118 N N . SER A 1 282 ? -17.906 -50 -3.154 1 21.8 282 SER A N 1
ATOM 2119 C CA . SER A 1 282 ? -17.297 -49.125 -4.152 1 21.8 282 SER A CA 1
ATOM 2120 C C . SER A 1 282 ? -15.828 -49.469 -4.363 1 21.8 282 SER A C 1
ATOM 2122 O O . SER A 1 282 ? -15.109 -49.75 -3.402 1 21.8 282 SER A O 1
ATOM 2124 N N . PRO A 1 283 ? -15.406 -49.781 -5.559 1 25.16 283 PRO A N 1
ATOM 2125 C CA . PRO A 1 283 ? -14.055 -50.25 -5.863 1 25.16 283 PRO A CA 1
ATOM 2126 C C . PRO A 1 283 ? -12.969 -49.344 -5.297 1 25.16 283 PRO A C 1
ATOM 2128 O O . PRO A 1 283 ? -13.141 -48.125 -5.27 1 25.16 283 PRO A O 1
ATOM 2131 N N . ARG A 1 284 ? -12.148 -49.781 -4.367 1 25.41 284 ARG A N 1
ATOM 2132 C CA . ARG A 1 284 ? -11.008 -49.531 -3.492 1 25.41 284 ARG A CA 1
ATOM 2133 C C . ARG A 1 284 ? -9.922 -48.75 -4.23 1 25.41 284 ARG A C 1
ATOM 2135 O O . ARG A 1 284 ? -9.898 -48.719 -5.461 1 25.41 284 ARG A O 1
ATOM 2142 N N . ASP A 1 285 ? -8.898 -48.219 -3.395 1 25.89 285 ASP A N 1
ATOM 2143 C CA . ASP A 1 285 ? -7.793 -47.312 -3.084 1 25.89 285 ASP A CA 1
ATOM 2144 C C . ASP A 1 285 ? -6.586 -47.594 -3.977 1 25.89 285 ASP A C 1
ATOM 2146 O O . ASP A 1 285 ? -5.879 -48.594 -3.779 1 25.89 285 ASP A O 1
ATOM 2150 N N . LEU A 1 286 ? -6.707 -47.5 -5.258 1 24.09 286 LEU A N 1
ATOM 2151 C CA . LEU A 1 286 ? -5.457 -47.812 -5.945 1 24.09 286 LEU A CA 1
ATOM 2152 C C . LEU A 1 286 ? -4.324 -46.938 -5.441 1 24.09 286 LEU A C 1
ATOM 2154 O O . LEU A 1 286 ? -4.492 -45.719 -5.316 1 24.09 286 LEU A O 1
ATOM 2158 N N . ASP A 1 287 ? -3.398 -47.344 -4.621 1 26.52 287 ASP A N 1
ATOM 2159 C CA . ASP A 1 287 ? -2.182 -46.875 -3.971 1 26.52 287 ASP A CA 1
ATOM 2160 C C . ASP A 1 287 ? -1.214 -46.281 -4.988 1 26.52 287 ASP A C 1
ATOM 2162 O O . ASP A 1 287 ? -0.625 -47 -5.793 1 26.52 287 ASP A O 1
ATOM 2166 N N . LEU A 1 288 ? -1.424 -45.156 -5.52 1 26.5 288 LEU A N 1
ATOM 2167 C CA . LEU A 1 288 ? -0.552 -44.562 -6.512 1 26.5 288 LEU A CA 1
ATOM 2168 C C . LEU A 1 288 ? 0.867 -44.406 -5.973 1 26.5 288 LEU A C 1
ATOM 2170 O O . LEU A 1 288 ? 1.748 -43.906 -6.664 1 26.5 288 LEU A O 1
ATOM 2174 N N . ASP A 1 289 ? 1.159 -44.531 -4.656 1 28.06 289 ASP A N 1
ATOM 2175 C CA . ASP A 1 289 ? 2.557 -44.5 -4.238 1 28.06 289 ASP A CA 1
ATOM 2176 C C . ASP A 1 289 ? 3.336 -45.656 -4.832 1 28.06 289 ASP A C 1
ATOM 2178 O O . ASP A 1 289 ? 4.562 -45.719 -4.73 1 28.06 289 ASP A O 1
ATOM 2182 N N . GLU A 1 290 ? 2.658 -46.969 -5.066 1 22.45 290 GLU A N 1
ATOM 2183 C CA . GLU A 1 290 ? 3.381 -48.156 -5.508 1 22.45 290 GLU A CA 1
ATOM 2184 C C . GLU A 1 290 ? 3.703 -48.062 -6.996 1 22.45 290 GLU A C 1
ATOM 2186 O O . GLU A 1 290 ? 4.336 -48.969 -7.543 1 22.45 290 GLU A O 1
ATOM 2191 N N . LEU A 1 291 ? 3.006 -47.406 -7.812 1 21.03 291 LEU A N 1
ATOM 2192 C CA . LEU A 1 291 ? 3.592 -47.594 -9.133 1 21.03 291 LEU A CA 1
ATOM 2193 C C . LEU A 1 291 ? 4.867 -46.75 -9.281 1 21.03 291 LEU A C 1
ATOM 2195 O O . LEU A 1 291 ? 4.938 -45.625 -8.812 1 21.03 291 LEU A O 1
ATOM 2199 N N . ALA B 1 1 ? 3.504 -63.781 15.234 1 19.53 1 ALA B N 1
ATOM 2200 C CA . ALA B 1 1 ? 2.291 -62.969 15.211 1 19.53 1 ALA B CA 1
ATOM 2201 C C . ALA B 1 1 ? 2.625 -61.469 15.273 1 19.53 1 ALA B C 1
ATOM 2203 O O . ALA B 1 1 ? 2.963 -60.969 16.344 1 19.53 1 ALA B O 1
ATOM 2204 N N . VAL B 1 2 ? 3.436 -60.969 14.648 1 22.86 2 VAL B N 1
ATOM 2205 C CA . VAL B 1 2 ? 4.238 -59.75 14.797 1 22.86 2 VAL B CA 1
ATOM 2206 C C . VAL B 1 2 ? 3.332 -58.531 14.734 1 22.86 2 VAL B C 1
ATOM 2208 O O . VAL B 1 2 ? 2.559 -58.375 13.789 1 22.86 2 VAL B O 1
ATOM 2211 N N . GLU B 1 3 ? 2.877 -58 15.875 1 20.33 3 GLU B N 1
ATOM 2212 C CA . GLU B 1 3 ? 1.897 -56.938 16.062 1 20.33 3 GLU B CA 1
ATOM 2213 C C . GLU B 1 3 ? 2.287 -55.688 15.273 1 20.33 3 GLU B C 1
ATOM 2215 O O . GLU B 1 3 ? 3.363 -55.125 15.477 1 20.33 3 GLU B O 1
ATOM 2220 N N . LEU B 1 4 ? 2.025 -55.5 14.008 1 19 4 LEU B N 1
ATOM 2221 C CA . LEU B 1 4 ? 2.434 -54.5 13.031 1 19 4 LEU B CA 1
ATOM 2222 C C . LEU B 1 4 ? 2.012 -53.094 13.477 1 19 4 LEU B C 1
ATOM 2224 O O . LEU B 1 4 ? 0.817 -52.812 13.555 1 19 4 LEU B O 1
ATOM 2228 N N . VAL B 1 5 ? 2.541 -52.469 14.484 1 21.41 5 VAL B N 1
ATOM 2229 C CA . VAL B 1 5 ? 2.135 -51.25 15.18 1 21.41 5 VAL B CA 1
ATOM 2230 C C . VAL B 1 5 ? 2.059 -50.062 14.195 1 21.41 5 VAL B C 1
ATOM 2232 O O . VAL B 1 5 ? 3.055 -49.719 13.555 1 21.41 5 VAL B O 1
ATOM 2235 N N . CYS B 1 6 ? 1.076 -49.812 13.352 1 21.23 6 CYS B N 1
ATOM 2236 C CA . CYS B 1 6 ? 0.729 -48.938 12.219 1 21.23 6 CYS B CA 1
ATOM 2237 C C . CYS B 1 6 ? 0.945 -47.469 12.562 1 21.23 6 CYS B C 1
ATOM 2239 O O . CYS B 1 6 ? 0.125 -46.875 13.258 1 21.23 6 CYS B O 1
ATOM 2241 N N . GLY B 1 7 ? 2.064 -46.812 13.039 1 23.3 7 GLY B N 1
ATOM 2242 C CA . GLY B 1 7 ? 2.436 -45.625 13.758 1 23.3 7 GLY B CA 1
ATOM 2243 C C . GLY B 1 7 ? 2.148 -44.344 12.977 1 23.3 7 GLY B C 1
ATOM 2244 O O . GLY B 1 7 ? 2.566 -44.219 11.82 1 23.3 7 GLY B O 1
ATOM 2245 N N . THR B 1 8 ? 0.985 -43.469 12.906 1 25.72 8 THR B N 1
ATOM 2246 C CA . THR B 1 8 ? 0.12 -42.469 12.281 1 25.72 8 THR B CA 1
ATOM 2247 C C . THR B 1 8 ? 0.878 -41.156 12.039 1 25.72 8 THR B C 1
ATOM 2249 O O . THR B 1 8 ? 1.217 -40.438 12.984 1 25.72 8 THR B O 1
ATOM 2252 N N . ALA B 1 9 ? 1.97 -40.719 11.234 1 26.97 9 ALA B N 1
ATOM 2253 C CA . ALA B 1 9 ? 3.045 -39.719 11.242 1 26.97 9 ALA B CA 1
ATOM 2254 C C . ALA B 1 9 ? 2.516 -38.344 10.891 1 26.97 9 ALA B C 1
ATOM 2256 O O . ALA B 1 9 ? 1.788 -38.188 9.906 1 26.97 9 ALA B O 1
ATOM 2257 N N . PRO B 1 10 ? 2.412 -37.094 11.594 1 28.12 10 PRO B N 1
ATOM 2258 C CA . PRO B 1 10 ? 1.664 -35.844 11.703 1 28.12 10 PRO B CA 1
ATOM 2259 C C . PRO B 1 10 ? 1.854 -34.938 10.492 1 28.12 10 PRO B C 1
ATOM 2261 O O . PRO B 1 10 ? 2.896 -34.969 9.836 1 28.12 10 PRO B O 1
ATOM 2264 N N . GLY B 1 11 ? 0.881 -34.438 9.625 1 28.47 11 GLY B N 1
ATOM 2265 C CA . GLY B 1 11 ? 0.525 -33.812 8.367 1 28.47 11 GLY B CA 1
ATOM 2266 C C . GLY B 1 11 ? 1.136 -32.406 8.211 1 28.47 11 GLY B C 1
ATOM 2267 O O . GLY B 1 11 ? 0.819 -31.5 8.977 1 28.47 11 GLY B O 1
ATOM 2268 N N . SER B 1 12 ? 2.379 -32.125 7.836 1 30.41 12 SER B N 1
ATOM 2269 C CA . SER B 1 12 ? 3.219 -30.938 7.785 1 30.41 12 SER B CA 1
ATOM 2270 C C . SER B 1 12 ? 2.555 -29.828 6.98 1 30.41 12 SER B C 1
ATOM 2272 O O . SER B 1 12 ? 2.217 -30.016 5.809 1 30.41 12 SER B O 1
ATOM 2274 N N . GLN B 1 13 ? 1.678 -28.969 7.402 1 33.38 13 GLN B N 1
ATOM 2275 C CA . GLN B 1 13 ? 1.077 -27.75 6.859 1 33.38 13 GLN B CA 1
ATOM 2276 C C . GLN B 1 13 ? 2.062 -27 5.969 1 33.38 13 GLN B C 1
ATOM 2278 O O . GLN B 1 13 ? 3.268 -27 6.23 1 33.38 13 GLN B O 1
ATOM 2283 N N . PRO B 1 14 ? 1.796 -26.891 4.633 1 38.97 14 PRO B N 1
ATOM 2284 C CA . PRO B 1 14 ? 2.719 -26.141 3.787 1 38.97 14 PRO B CA 1
ATOM 2285 C C . PRO B 1 14 ? 3.314 -24.922 4.504 1 38.97 14 PRO B C 1
ATOM 2287 O O . PRO B 1 14 ? 2.592 -24.172 5.164 1 38.97 14 PRO B O 1
ATOM 2290 N N . GLN B 1 15 ? 4.391 -25.062 5.164 1 41.97 15 GLN B N 1
ATOM 2291 C CA . GLN B 1 15 ? 5.086 -23.953 5.816 1 41.97 15 GLN B CA 1
ATOM 2292 C C . GLN B 1 15 ? 5.266 -22.781 4.859 1 41.97 15 GLN B C 1
ATOM 2294 O O . GLN B 1 15 ? 6.102 -22.828 3.953 1 41.97 15 GLN B O 1
ATOM 2299 N N . GLY B 1 16 ? 4.203 -22.406 4.188 1 46.41 16 GLY B N 1
ATOM 2300 C CA . GLY B 1 16 ? 4.305 -21.203 3.377 1 46.41 16 GLY B CA 1
ATOM 2301 C C . GLY B 1 16 ? 4.781 -19.984 4.156 1 46.41 16 GLY B C 1
ATOM 2302 O O . GLY B 1 16 ? 4.605 -19.922 5.375 1 46.41 16 GLY B O 1
ATOM 2303 N N . HIS B 1 17 ? 6.004 -19.531 3.824 1 54.34 17 HIS B N 1
ATOM 2304 C CA . HIS B 1 17 ? 6.434 -18.25 4.363 1 54.34 17 HIS B CA 1
ATOM 2305 C C . HIS B 1 17 ? 5.633 -17.109 3.758 1 54.34 17 HIS B C 1
ATOM 2307 O O . HIS B 1 17 ? 5.527 -16.984 2.535 1 54.34 17 HIS B O 1
ATOM 2313 N N . GLY B 1 18 ? 4.723 -16.453 4.637 1 57.47 18 GLY B N 1
ATOM 2314 C CA . GLY B 1 18 ? 4.117 -15.219 4.16 1 57.47 18 GLY B CA 1
ATOM 2315 C C . GLY B 1 18 ? 2.602 -15.234 4.215 1 57.47 18 GLY B C 1
ATOM 23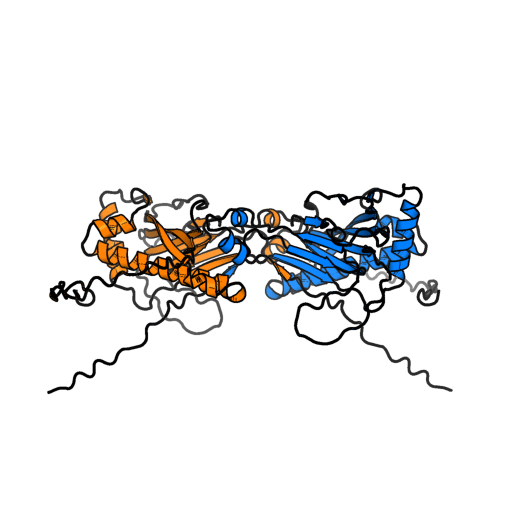16 O O . GLY B 1 18 ? 2.006 -16.141 4.805 1 57.47 18 GLY B O 1
ATOM 2317 N N . PRO B 1 19 ? 1.72 -14.453 3.824 1 60.03 19 PRO B N 1
ATOM 2318 C CA . PRO B 1 19 ? 2.025 -13.406 2.844 1 60.03 19 PRO B CA 1
ATOM 2319 C C . PRO B 1 19 ? 2.91 -12.305 3.414 1 60.03 19 PRO B C 1
ATOM 2321 O O . PRO B 1 19 ? 2.721 -11.883 4.559 1 60.03 19 PRO B O 1
ATOM 2324 N N . GLN B 1 20 ? 3.908 -12.039 2.762 1 64.81 20 GLN B N 1
ATOM 2325 C CA . GLN B 1 20 ? 4.75 -10.875 3.039 1 64.81 20 GLN B CA 1
ATOM 2326 C C . GLN B 1 20 ? 4.012 -9.578 2.744 1 64.81 20 GLN B C 1
ATOM 2328 O O . GLN B 1 20 ? 3.332 -9.461 1.722 1 64.81 20 GLN B O 1
ATOM 2333 N N . SER B 1 21 ? 3.844 -8.805 3.816 1 74.06 21 SER B N 1
ATOM 2334 C CA . SER B 1 21 ? 3.291 -7.477 3.578 1 74.06 21 SER B CA 1
ATOM 2335 C C . SER B 1 21 ? 4.266 -6.605 2.793 1 74.06 21 SER B C 1
ATOM 2337 O O . SER B 1 21 ? 5.406 -6.402 3.221 1 74.06 21 SER B O 1
ATOM 2339 N N . LEU B 1 22 ? 3.781 -6.305 1.58 1 76.69 22 LEU B N 1
ATOM 2340 C CA . LEU B 1 22 ? 4.629 -5.48 0.727 1 76.69 22 LEU B CA 1
ATOM 2341 C C . LEU B 1 22 ? 4.082 -4.062 0.624 1 76.69 22 LEU B C 1
ATOM 2343 O O . LEU B 1 22 ? 2.885 -3.838 0.814 1 76.69 22 LEU B O 1
ATOM 2347 N N . TRP B 1 23 ? 4.973 -3.15 0.485 1 82.19 23 TRP B N 1
ATOM 2348 C CA . TRP B 1 23 ? 4.73 -1.745 0.175 1 82.19 23 TRP B CA 1
ATOM 2349 C C . TRP B 1 23 ? 3.828 -1.104 1.224 1 82.19 23 TRP B C 1
ATOM 2351 O O . TRP B 1 23 ? 2.824 -0.473 0.885 1 82.19 23 TRP B O 1
ATOM 2361 N N . PRO B 1 24 ? 4.16 -1.259 2.438 1 76.94 24 PRO B N 1
ATOM 2362 C CA . PRO B 1 24 ? 3.404 -0.48 3.422 1 76.94 24 PRO B CA 1
ATOM 2363 C C . PRO B 1 24 ? 3.51 1.025 3.189 1 76.94 24 PRO B C 1
ATOM 2365 O O . PRO B 1 24 ? 4.516 1.503 2.66 1 76.94 24 PRO B O 1
ATOM 2368 N N . THR B 1 25 ? 2.426 1.723 3.406 1 77.38 25 THR B N 1
ATOM 2369 C CA . THR B 1 25 ? 2.438 3.18 3.318 1 77.38 25 THR B CA 1
ATOM 2370 C C . THR B 1 25 ? 2.613 3.803 4.699 1 77.38 25 THR B C 1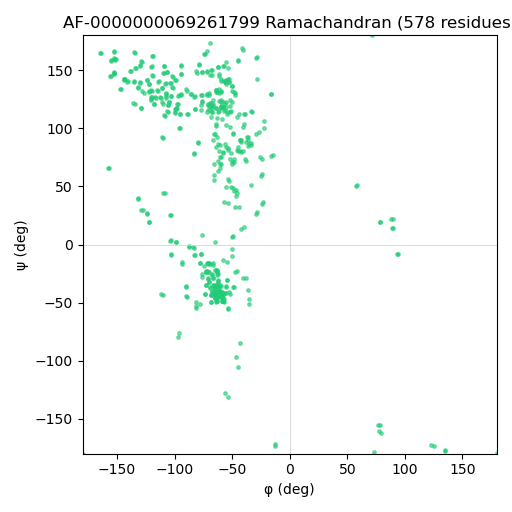
ATOM 2372 O O . THR B 1 25 ? 1.723 3.709 5.547 1 77.38 25 THR B O 1
ATOM 2375 N N . PRO B 1 26 ? 3.908 4.203 4.949 1 70.5 26 PRO B N 1
ATOM 2376 C CA . PRO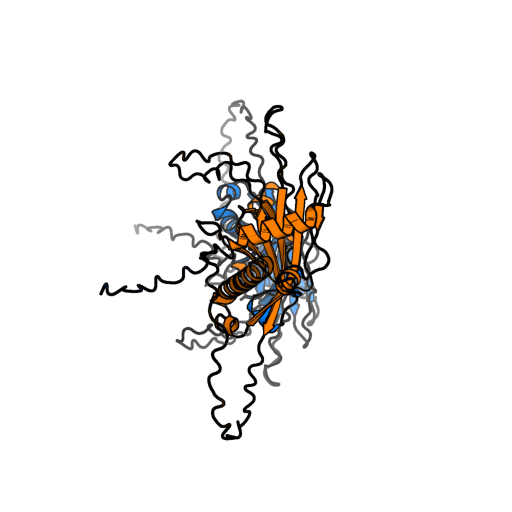 B 1 26 ? 4.008 4.965 6.199 1 70.5 26 PRO B CA 1
ATOM 2377 C C . PRO B 1 26 ? 3.154 6.23 6.184 1 70.5 26 PRO B C 1
ATOM 2379 O O . PRO B 1 26 ? 3.676 7.332 5.984 1 70.5 26 PRO B O 1
ATOM 2382 N N . ALA B 1 27 ? 1.903 6.16 6.324 1 67 27 ALA B N 1
ATOM 2383 C CA . ALA B 1 27 ? 0.917 7.125 5.848 1 67 27 ALA B CA 1
ATOM 2384 C C . ALA B 1 27 ? 0.788 8.305 6.809 1 67 27 ALA B C 1
ATOM 2386 O O . ALA B 1 27 ? 0.8 9.461 6.387 1 67 27 ALA B O 1
ATOM 2387 N N . ALA B 1 28 ? 0.536 8.039 8.031 1 77.44 28 ALA B N 1
ATOM 2388 C CA . ALA B 1 28 ? 0.118 9.227 8.766 1 77.44 28 ALA B CA 1
ATOM 2389 C C . ALA B 1 28 ? 0.829 9.32 10.117 1 77.44 28 ALA B C 1
ATOM 2391 O O . ALA B 1 28 ? 0.903 8.336 10.852 1 77.44 28 ALA B O 1
ATOM 2392 N N . LEU B 1 29 ? 1.555 10.453 10.242 1 80.12 29 LEU B N 1
ATOM 2393 C CA . LEU B 1 29 ? 2.051 10.797 11.57 1 80.12 29 LEU B CA 1
ATOM 2394 C C . LEU B 1 29 ? 1.134 11.805 12.25 1 80.12 29 LEU B C 1
ATOM 2396 O O . LEU B 1 29 ? 0.839 12.859 11.688 1 80.12 29 LEU B O 1
ATOM 2400 N N . VAL B 1 30 ? 0.631 11.391 13.398 1 80 30 VAL B N 1
ATOM 2401 C CA . VAL B 1 30 ? -0.172 12.297 14.219 1 80 30 VAL B CA 1
ATOM 2402 C C . VAL B 1 30 ? 0.637 12.75 15.43 1 80 30 VAL B C 1
ATOM 2404 O O . VAL B 1 30 ? 1.162 11.93 16.188 1 80 30 VAL B O 1
ATOM 2407 N N . VAL B 1 31 ? 0.781 14.031 15.445 1 79.94 31 VAL B N 1
ATOM 2408 C CA . VAL B 1 31 ? 1.385 14.625 16.641 1 79.94 31 VAL B CA 1
ATOM 2409 C C . VAL B 1 31 ? 0.291 15.156 17.562 1 79.94 31 VAL B C 1
ATOM 2411 O O . VAL B 1 31 ? -0.448 16.078 17.188 1 79.94 31 VAL B O 1
ATOM 2414 N N . ASP B 1 32 ? 0.263 14.586 18.688 1 77.38 32 ASP B N 1
ATOM 2415 C CA . ASP B 1 32 ? -0.767 14.953 19.656 1 77.38 32 ASP B CA 1
ATOM 2416 C C . ASP B 1 32 ? -0.503 16.344 20.25 1 77.38 32 ASP B C 1
ATOM 2418 O O . ASP B 1 32 ? 0.65 16.75 20.391 1 77.38 32 ASP B O 1
ATOM 2422 N N . PRO B 1 33 ? -1.677 16.953 20.562 1 77.25 33 PRO B N 1
ATOM 2423 C CA . PRO B 1 33 ? -1.491 18.25 21.234 1 77.25 33 PRO B CA 1
ATOM 2424 C C . PRO B 1 33 ? -0.9 18.094 22.641 1 77.25 33 PRO B C 1
ATOM 2426 O O . PRO B 1 33 ? -1.074 17.062 23.281 1 77.25 33 PRO B O 1
ATOM 2429 N N . PRO B 1 34 ? -0.147 19.188 22.969 1 70.38 34 PRO B N 1
ATOM 2430 C CA . PRO B 1 34 ? 0.274 19.188 24.375 1 70.38 34 PRO B CA 1
ATOM 2431 C C . PRO B 1 34 ? -0.904 19.234 25.344 1 70.38 34 PRO B C 1
ATOM 2433 O O . PRO B 1 34 ? -2.006 19.625 24.953 1 70.38 34 PRO B O 1
ATOM 2436 N N . ARG B 1 35 ? -0.651 18.688 26.5 1 66.38 35 ARG B N 1
ATOM 2437 C CA . ARG B 1 35 ? -1.685 18.688 27.531 1 66.38 35 ARG B CA 1
ATOM 2438 C C . ARG B 1 35 ? -2.217 20.109 27.766 1 66.38 35 ARG B C 1
ATOM 2440 O O . ARG B 1 35 ? -3.424 20.297 27.922 1 66.38 35 ARG B O 1
ATOM 2447 N N . ILE B 1 36 ? -1.292 21.031 27.766 1 62.44 36 ILE B N 1
ATOM 2448 C CA . ILE B 1 36 ? -1.648 22.438 27.859 1 62.44 36 ILE B CA 1
ATOM 2449 C C . ILE B 1 36 ? -1.351 23.125 26.531 1 62.44 36 ILE B C 1
ATOM 2451 O O . ILE B 1 36 ? -0.227 23.062 26.031 1 62.44 36 ILE B O 1
ATOM 2455 N N . SER B 1 37 ? -2.531 23.734 26.016 1 72.62 37 SER B N 1
ATOM 2456 C CA . SER B 1 37 ? -2.354 24.453 24.75 1 72.62 37 SER B CA 1
ATOM 2457 C C . SER B 1 37 ? -1.362 25.594 24.891 1 72.62 37 SER B C 1
ATOM 2459 O O . SER B 1 37 ? -1.564 26.5 25.703 1 72.62 37 SER B O 1
ATOM 2461 N N . PRO B 1 38 ? -0.359 25.547 24.062 1 81.19 38 PRO B N 1
ATOM 2462 C CA . PRO B 1 38 ? 0.605 26.641 24.141 1 81.19 38 PRO B CA 1
ATOM 2463 C C . PRO B 1 38 ? 0.024 27.969 23.656 1 81.19 38 PRO B C 1
ATOM 2465 O O . PRO B 1 38 ? -0.837 27.984 22.781 1 81.19 38 PRO B O 1
ATOM 2468 N N . ARG B 1 39 ? 0.445 29.016 24.25 1 88.44 39 ARG B N 1
ATOM 2469 C CA . ARG B 1 39 ? -0.041 30.375 24 1 88.44 39 ARG B CA 1
ATOM 2470 C C . ARG B 1 39 ? 0.083 30.734 22.516 1 88.44 39 ARG B C 1
ATOM 2472 O O . ARG B 1 39 ? -0.778 31.422 21.969 1 88.44 39 ARG B O 1
ATOM 2479 N N . TRP B 1 40 ? 1.188 30.203 21.953 1 90.62 40 TRP B N 1
ATOM 2480 C CA . TRP B 1 40 ? 1.431 30.578 20.562 1 90.62 40 TRP B CA 1
ATOM 2481 C C . TRP B 1 40 ? 0.296 30.094 19.656 1 90.62 40 TRP B C 1
ATOM 2483 O O . TRP B 1 40 ? 0.013 30.703 18.625 1 90.62 40 TRP B O 1
ATOM 2493 N N . GLN B 1 41 ? -0.416 29.078 20 1 92.81 41 GLN B N 1
ATOM 2494 C CA . GLN B 1 41 ? -1.546 28.594 19.219 1 92.81 41 GLN B CA 1
ATOM 2495 C C . GLN B 1 41 ? -2.707 29.578 19.25 1 92.81 41 GLN B C 1
ATOM 2497 O O . GLN B 1 41 ? -3.336 29.844 18.219 1 92.81 41 GLN B O 1
ATOM 2502 N N . ALA B 1 42 ? -2.947 30.062 20.422 1 91.38 42 ALA B N 1
ATOM 2503 C CA . ALA B 1 42 ? -4.008 31.062 20.578 1 91.38 42 ALA B CA 1
ATOM 2504 C C . ALA B 1 42 ? -3.686 32.344 19.781 1 91.38 42 ALA B C 1
ATOM 2506 O O . ALA B 1 42 ? -4.582 32.969 19.219 1 91.38 42 ALA B O 1
ATOM 2507 N N . LEU B 1 43 ? -2.414 32.719 19.844 1 92.44 43 LEU B N 1
ATOM 2508 C CA . LEU B 1 43 ? -1.99 33.906 19.125 1 92.44 43 LEU B CA 1
ATOM 2509 C C . LEU B 1 43 ? -2.18 33.719 17.625 1 92.44 43 LEU B C 1
ATOM 2511 O O . LEU B 1 43 ? -2.633 34.656 16.922 1 92.44 43 LEU B O 1
ATOM 2515 N N . LEU B 1 44 ? -1.8 32.562 17.141 1 93.44 44 LEU B N 1
ATOM 2516 C CA . LEU B 1 44 ? -1.963 32.281 15.719 1 93.44 44 LEU B CA 1
ATOM 2517 C C . LEU B 1 44 ? -3.439 32.25 15.336 1 93.44 44 LEU B C 1
ATOM 2519 O O . LEU B 1 44 ? -3.828 32.781 14.289 1 93.44 44 LEU B O 1
ATOM 2523 N N . LEU B 1 45 ? -4.301 31.656 16.156 1 92.5 45 LEU B N 1
ATOM 2524 C CA . LEU B 1 45 ? -5.738 31.625 15.922 1 92.5 45 LEU B CA 1
ATOM 2525 C C . LEU B 1 45 ? -6.301 33.031 15.836 1 92.5 45 LEU B C 1
ATOM 2527 O O . LEU B 1 45 ? -7.059 33.375 14.922 1 92.5 45 LEU B O 1
ATOM 2531 N N . SER B 1 46 ? -5.926 33.812 16.797 1 91.25 46 SER B N 1
ATOM 2532 C CA . SER B 1 46 ? -6.375 35.219 16.812 1 91.25 46 SER B CA 1
ATOM 2533 C C . SER B 1 46 ? -5.957 35.938 15.547 1 91.25 46 SER B C 1
ATOM 2535 O O . SER B 1 46 ? -6.715 36.75 15.023 1 91.25 46 SER B O 1
ATOM 2537 N N . HIS B 1 47 ? -4.699 35.688 15.164 1 92.31 47 HIS B N 1
ATOM 2538 C CA . HIS B 1 47 ? -4.207 36.312 13.938 1 92.31 47 HIS B CA 1
ATOM 2539 C C . HIS B 1 47 ? -5.078 35.938 12.742 1 92.31 47 HIS B C 1
ATOM 2541 O O . HIS B 1 47 ? -5.461 36.812 11.953 1 92.31 47 HIS B O 1
ATOM 2547 N N . VAL B 1 48 ? -5.445 34.656 12.57 1 91.75 48 VAL B N 1
ATOM 2548 C CA . VAL B 1 48 ? -6.281 34.188 11.461 1 91.75 48 VAL B CA 1
ATOM 2549 C C . VAL B 1 48 ? -7.66 34.844 11.555 1 91.75 48 VAL B C 1
ATOM 2551 O O . VAL B 1 48 ? -8.211 35.281 10.539 1 91.75 48 VAL B O 1
ATOM 2554 N N . GLN B 1 49 ? -8.211 34.938 12.711 1 87.94 49 GLN B N 1
ATOM 2555 C CA . GLN B 1 49 ? -9.531 35.531 12.914 1 87.94 49 GLN B CA 1
ATOM 2556 C C . GLN B 1 49 ? -9.539 37 12.539 1 87.94 49 GLN B C 1
ATOM 2558 O O . GLN B 1 49 ? -10.531 37.531 12 1 87.94 49 GLN B O 1
ATOM 2563 N N . ARG B 1 50 ? -8.492 37.688 12.789 1 89 50 ARG B N 1
ATOM 2564 C CA . ARG B 1 50 ? -8.391 39.094 12.414 1 89 50 ARG B CA 1
ATOM 2565 C C . ARG B 1 50 ? -8.352 39.25 10.898 1 89 50 ARG B C 1
ATOM 2567 O O . ARG B 1 50 ? -8.938 40.188 10.352 1 89 50 ARG B O 1
ATOM 2574 N N . LEU B 1 51 ? -7.602 38.312 10.242 1 87.56 51 LEU B N 1
ATOM 2575 C CA . LEU B 1 51 ? -7.516 38.375 8.789 1 87.56 51 LEU B CA 1
ATOM 2576 C C . LEU B 1 51 ? -8.883 38.125 8.156 1 87.56 51 LEU B C 1
ATOM 2578 O O . LEU B 1 51 ? -9.125 38.562 7.02 1 87.56 51 LEU B O 1
ATOM 2582 N N . THR B 1 52 ? -9.828 37.469 8.883 1 84.19 52 THR B N 1
ATOM 2583 C CA . THR B 1 52 ? -11.117 37.094 8.336 1 84.19 52 THR B CA 1
ATOM 2584 C C . THR B 1 52 ? -12.227 38.031 8.82 1 84.19 52 THR B C 1
ATOM 2586 O O . THR B 1 52 ? -13.398 37.812 8.523 1 84.19 52 THR B O 1
ATOM 2589 N N . SER B 1 53 ? -12.039 38.906 9.727 1 76.75 53 SER B N 1
ATOM 2590 C CA . SER B 1 53 ? -13.039 39.781 10.336 1 76.75 53 SER B CA 1
ATOM 2591 C C . SER B 1 53 ? -13.883 40.469 9.273 1 76.75 53 SER B C 1
ATOM 2593 O O . SER B 1 53 ? -15.07 40.719 9.492 1 76.75 53 SER B O 1
ATOM 2595 N N . GLY B 1 54 ? -13.359 40.812 8.234 1 66.81 54 GLY B N 1
ATOM 2596 C CA . GLY B 1 54 ? -14.172 41.5 7.234 1 66.81 54 GLY B CA 1
ATOM 2597 C C . GLY B 1 54 ? -14.945 40.531 6.344 1 66.81 54 GLY B C 1
ATOM 2598 O O . GLY B 1 54 ? -15.711 40.969 5.48 1 66.81 54 GLY B O 1
ATOM 2599 N N . GLN B 1 55 ? -14.711 39.281 6.59 1 63.75 55 GLN B N 1
ATOM 2600 C CA . GLN B 1 55 ? -15.375 38.312 5.746 1 63.75 55 GLN B CA 1
ATOM 2601 C C . GLN B 1 55 ? -16.734 37.906 6.332 1 63.75 55 GLN B C 1
ATOM 2603 O O . GLN B 1 55 ? -16.922 37.938 7.547 1 63.75 55 GLN B O 1
ATOM 2608 N N . GLY B 1 56 ? -17.812 37.844 5.617 1 59.03 56 GLY B N 1
ATOM 2609 C CA . GLY B 1 56 ? -19.172 37.5 6.004 1 59.03 56 GLY B CA 1
ATOM 2610 C C . GLY B 1 56 ? -19.25 36.281 6.898 1 59.03 56 GLY B C 1
ATOM 2611 O O . GLY B 1 56 ? -18.25 35.625 7.168 1 59.03 56 GLY B O 1
ATOM 2612 N N . SER B 1 57 ? -20.391 36.156 7.695 1 56.69 57 SER B N 1
ATOM 2613 C CA . SER B 1 57 ? -20.734 35.156 8.719 1 56.69 57 SER B CA 1
ATOM 2614 C C . SER B 1 57 ? -20.625 33.75 8.164 1 56.69 57 SER B C 1
ATOM 2616 O O . SER B 1 57 ? -20.531 32.781 8.93 1 56.69 57 SER B O 1
ATOM 2618 N N . ASP B 1 58 ? -20.859 33.531 6.883 1 60 58 ASP B N 1
ATOM 2619 C CA . ASP B 1 58 ? -20.906 32.188 6.305 1 60 58 ASP B CA 1
ATOM 2620 C C . ASP B 1 58 ? -19.859 32.031 5.199 1 60 58 ASP B C 1
ATOM 2622 O O . ASP B 1 58 ? -19.469 33 4.559 1 60 58 ASP B O 1
ATOM 2626 N N . GLY B 1 59 ? -19.203 30.938 5.336 1 70.69 59 GLY B N 1
ATOM 2627 C CA . GLY B 1 59 ? -18.391 30.578 4.188 1 70.69 59 GLY B CA 1
ATOM 2628 C C . GLY B 1 59 ? -16.984 30.125 4.562 1 70.69 59 GLY B C 1
ATOM 2629 O O . GLY B 1 59 ? -16.75 29.703 5.695 1 70.69 59 GLY B O 1
ATOM 2630 N N . SER B 1 60 ? -16.266 29.875 3.592 1 78.06 60 SER B N 1
ATOM 2631 C CA . SER B 1 60 ? -14.883 29.406 3.686 1 78.06 60 SER B CA 1
ATOM 2632 C C . SER B 1 60 ? -13.906 30.516 3.271 1 78.06 60 SER B C 1
ATOM 2634 O O . SER B 1 60 ? -14.227 31.344 2.416 1 78.06 60 SER B O 1
ATOM 2636 N N . TRP B 1 61 ? -12.969 30.688 4.129 1 86 61 TRP B N 1
ATOM 2637 C CA . TRP B 1 61 ? -11.891 31.641 3.855 1 86 61 TRP B CA 1
ATOM 2638 C C . TRP B 1 61 ? -10.555 30.906 3.707 1 86 61 TRP B C 1
ATOM 2640 O O . TRP B 1 61 ? -10.281 29.953 4.441 1 86 61 TRP B O 1
ATOM 2650 N N . LEU B 1 62 ? -9.766 31.359 2.736 1 88.19 62 LEU B N 1
ATOM 2651 C CA . LEU B 1 62 ? -8.398 30.906 2.531 1 88.19 62 LEU B CA 1
ATOM 2652 C C . LEU B 1 62 ? -7.426 32.062 2.486 1 88.19 62 LEU B C 1
ATOM 2654 O O . LEU B 1 62 ? -7.719 33.094 1.877 1 88.19 62 LEU B O 1
ATOM 2658 N N . SER B 1 63 ? -6.379 31.906 3.26 1 90.81 63 SER B N 1
ATOM 2659 C CA . SER B 1 63 ? -5.367 32.969 3.191 1 90.81 63 SER B CA 1
ATOM 2660 C C . SER B 1 63 ? -4.863 33.156 1.764 1 90.81 63 SER B C 1
ATOM 2662 O O . SER B 1 63 ? -4.902 32.219 0.958 1 90.81 63 SER B O 1
ATOM 2664 N N . ASN B 1 64 ? -4.418 34.312 1.499 1 85.12 64 ASN B N 1
ATOM 2665 C CA . ASN B 1 64 ? -3.9 34.625 0.167 1 85.12 64 ASN B CA 1
ATOM 2666 C C . ASN B 1 64 ? -2.549 33.938 -0.067 1 85.12 64 ASN B C 1
ATOM 2668 O O . ASN B 1 64 ? -1.664 34 0.789 1 85.12 64 ASN B O 1
ATOM 2672 N N . GLY B 1 65 ? -2.455 33.25 -1.178 1 85.81 65 GLY B N 1
ATOM 2673 C CA . GLY B 1 65 ? -1.184 32.656 -1.584 1 85.81 65 GLY B CA 1
ATOM 2674 C C . GLY B 1 65 ? -0.841 31.391 -0.835 1 85.81 65 GLY B C 1
ATOM 2675 O O . GLY B 1 65 ? -1.733 30.688 -0.354 1 85.81 65 GLY B O 1
ATOM 2676 N N . HIS B 1 66 ? 0.505 31.031 -0.866 1 93.62 66 HIS B N 1
ATOM 2677 C CA . HIS B 1 66 ? 0.998 29.781 -0.291 1 93.62 66 HIS B CA 1
ATOM 2678 C C . HIS B 1 66 ? 2.176 30.031 0.643 1 93.62 66 HIS B C 1
ATOM 2680 O O . HIS B 1 66 ? 3.088 29.203 0.736 1 93.62 66 HIS B O 1
ATOM 2686 N N . ARG B 1 67 ? 2.123 31.328 1.28 1 95.94 67 ARG B N 1
ATOM 2687 C CA . ARG B 1 67 ? 3.242 31.703 2.137 1 95.94 67 ARG B CA 1
ATOM 2688 C C . ARG B 1 67 ? 2.75 32.25 3.473 1 95.94 67 ARG B C 1
ATOM 2690 O O . ARG B 1 67 ? 3.254 33.25 3.957 1 95.94 67 ARG B O 1
ATOM 2697 N N . PHE B 1 68 ? 1.722 31.625 3.988 1 96.81 68 PHE B N 1
ATOM 2698 C CA . PHE B 1 68 ? 1.076 32.125 5.195 1 96.81 68 PHE B CA 1
ATOM 2699 C C . PHE B 1 68 ? 2.074 32.219 6.344 1 96.81 68 PHE B C 1
ATOM 2701 O O . PHE B 1 68 ? 2.162 33.25 7.012 1 96.81 68 PHE B O 1
ATOM 2708 N N . LEU B 1 69 ? 2.846 31.172 6.586 1 96.06 69 LEU B N 1
ATOM 2709 C CA . LEU B 1 69 ? 3.768 31.172 7.715 1 96.06 69 LEU B CA 1
ATOM 2710 C C . LEU B 1 69 ? 4.91 32.156 7.488 1 96.06 69 LEU B C 1
ATOM 2712 O O . LEU B 1 69 ? 5.379 32.812 8.43 1 96.06 69 LEU B O 1
ATOM 2716 N N . GLU B 1 70 ? 5.336 32.25 6.281 1 93.44 70 GLU B N 1
ATOM 2717 C CA . GLU B 1 70 ? 6.332 33.281 5.945 1 93.44 70 GLU B CA 1
ATOM 2718 C C . GLU B 1 70 ? 5.777 34.688 6.141 1 93.44 70 GLU B C 1
ATOM 2720 O O . GLU B 1 70 ? 6.48 35.562 6.629 1 93.44 70 GLU B O 1
ATOM 2725 N N . ASP B 1 71 ? 4.555 34.875 5.746 1 92.94 71 ASP B N 1
ATOM 2726 C CA . ASP B 1 71 ? 3.898 36.156 5.895 1 92.94 71 ASP B CA 1
ATOM 2727 C C . ASP B 1 71 ? 3.715 36.531 7.367 1 92.94 71 ASP B C 1
ATOM 2729 O O . ASP B 1 71 ? 3.834 37.688 7.75 1 92.94 71 ASP B O 1
ATOM 2733 N N . CYS B 1 72 ? 3.373 35.5 8.164 1 92 72 CYS B N 1
ATOM 2734 C CA . CYS B 1 72 ? 3.297 35.75 9.602 1 92 72 CYS B CA 1
ATOM 2735 C C . CYS B 1 72 ? 4.625 36.25 10.141 1 92 72 CYS B C 1
ATOM 2737 O O . CYS B 1 72 ? 4.656 37.25 10.891 1 92 72 CYS B O 1
ATOM 2739 N N . THR B 1 73 ? 5.652 35.562 9.781 1 86.81 73 THR B N 1
ATOM 2740 C CA . THR B 1 73 ? 6.984 35.906 10.266 1 86.81 73 THR B CA 1
ATOM 2741 C C . THR B 1 73 ? 7.383 37.312 9.797 1 86.81 73 THR B C 1
ATOM 2743 O O . THR B 1 73 ? 8 38.062 10.547 1 86.81 73 THR B O 1
ATOM 2746 N N . ALA B 1 74 ? 7 37.688 8.594 1 85.38 74 ALA B N 1
ATOM 2747 C CA . ALA B 1 74 ? 7.344 39 8.016 1 85.38 74 ALA B CA 1
ATOM 2748 C C . ALA B 1 74 ? 6.551 40.125 8.68 1 85.38 74 ALA B C 1
ATOM 2750 O O . ALA B 1 74 ? 7.023 41.25 8.773 1 85.38 74 ALA B O 1
ATOM 2751 N N . ALA B 1 75 ? 5.293 39.875 9.07 1 81.06 75 ALA B N 1
ATOM 2752 C CA . ALA B 1 75 ? 4.406 40.875 9.656 1 81.06 75 ALA B CA 1
ATOM 2753 C C . ALA B 1 75 ? 4.91 41.312 11.023 1 81.06 75 ALA B C 1
ATOM 2755 O O . ALA B 1 75 ? 4.551 42.375 11.508 1 81.06 75 ALA B O 1
ATOM 2756 N N . GLY B 1 76 ? 5.777 40.562 11.633 1 80.31 76 GLY B N 1
ATOM 2757 C CA . GLY B 1 76 ? 6.285 40.906 12.953 1 80.31 76 GLY B CA 1
ATOM 2758 C C . GLY B 1 76 ? 5.262 40.688 14.055 1 80.31 76 GLY B C 1
ATOM 2759 O O . GLY B 1 76 ? 4.207 40.094 13.836 1 80.31 76 GLY B O 1
ATOM 2760 N N . GLY B 1 77 ? 5.625 41 15.312 1 86.44 77 GLY B N 1
ATOM 2761 C CA . GLY B 1 77 ? 4.719 40.906 16.453 1 86.44 77 GLY B CA 1
ATOM 2762 C C . GLY B 1 77 ? 4.484 39.5 16.938 1 86.44 77 GLY B C 1
ATOM 2763 O O . GLY B 1 77 ? 5.348 38.625 16.797 1 86.44 77 GLY B O 1
ATOM 2764 N N . THR B 1 78 ? 3.375 39.344 17.547 1 85.31 78 THR B N 1
ATOM 2765 C CA . THR B 1 78 ? 3.049 38.062 18.188 1 85.31 78 THR B CA 1
ATOM 2766 C C . THR B 1 78 ? 2.762 37 17.141 1 85.31 78 THR B C 1
ATOM 2768 O O . THR B 1 78 ? 3.092 35.844 17.344 1 85.31 78 THR B O 1
ATOM 2771 N N . ALA B 1 79 ? 2.277 37.438 16.016 1 88.5 79 ALA B N 1
ATOM 2772 C CA . ALA B 1 79 ? 1.991 36.469 14.945 1 88.5 79 ALA B CA 1
ATOM 2773 C C . ALA B 1 79 ? 3.279 35.906 14.352 1 88.5 79 ALA B C 1
ATOM 2775 O O . ALA B 1 79 ? 3.33 34.75 13.945 1 88.5 79 ALA B O 1
ATOM 2776 N N . ALA B 1 80 ? 4.316 36.781 14.344 1 92.12 80 ALA B N 1
ATOM 2777 C CA . ALA B 1 80 ? 5.602 36.344 13.805 1 92.12 80 ALA B CA 1
ATOM 2778 C C . ALA B 1 80 ? 6.199 35.219 14.633 1 92.12 80 ALA B C 1
ATOM 2780 O O . ALA B 1 80 ? 6.633 34.188 14.086 1 92.12 80 ALA B O 1
ATOM 2781 N N . ALA B 1 81 ? 6.199 35.406 15.914 1 92.12 81 ALA B N 1
ATOM 2782 C CA . ALA B 1 81 ? 6.742 34.375 16.797 1 92.12 81 ALA B CA 1
ATOM 2783 C C . ALA B 1 81 ? 5.918 33.094 16.734 1 92.12 81 ALA B C 1
ATOM 2785 O O . ALA B 1 81 ? 6.469 32 16.719 1 92.12 81 ALA B O 1
ATOM 2786 N N . ALA B 1 82 ? 4.605 33.25 16.688 1 94.19 82 ALA B N 1
ATOM 2787 C CA . ALA B 1 82 ? 3.715 32.094 16.625 1 94.19 82 ALA B CA 1
ATOM 2788 C C . ALA B 1 82 ? 3.898 31.328 15.312 1 94.19 82 ALA B C 1
ATOM 2790 O O . ALA B 1 82 ? 3.939 30.094 15.305 1 94.19 82 ALA B O 1
ATOM 2791 N N . GLY B 1 83 ? 4.016 32.062 14.234 1 94.81 83 GLY B N 1
ATOM 2792 C CA . GLY B 1 83 ? 4.262 31.453 12.938 1 94.81 83 GLY B CA 1
ATOM 2793 C C . GLY B 1 83 ? 5.582 30.719 12.875 1 94.81 83 GLY B C 1
ATOM 2794 O O . GLY B 1 83 ? 5.652 29.609 12.32 1 94.81 83 GLY B O 1
ATOM 2795 N N . ALA B 1 84 ? 6.625 31.344 13.391 1 94.5 84 ALA B N 1
ATOM 2796 C CA . ALA B 1 84 ? 7.941 30.719 13.43 1 94.5 84 ALA B CA 1
ATOM 2797 C C . ALA B 1 84 ? 7.914 29.438 14.258 1 94.5 84 ALA B C 1
ATOM 2799 O O . ALA B 1 84 ? 8.547 28.438 13.891 1 94.5 84 ALA B O 1
ATOM 2800 N N . ARG B 1 85 ? 7.211 29.469 15.32 1 93.06 85 ARG B N 1
ATOM 2801 C CA . ARG B 1 85 ? 7.105 28.297 16.172 1 93.06 85 ARG B CA 1
ATOM 2802 C C . ARG B 1 85 ? 6.395 27.156 15.461 1 93.06 85 ARG B C 1
ATOM 2804 O O . ARG B 1 85 ? 6.816 26 15.555 1 93.06 85 ARG B O 1
ATOM 2811 N N . LEU B 1 86 ? 5.277 27.438 14.805 1 95.94 86 LEU B N 1
ATOM 2812 C CA . LEU B 1 86 ? 4.566 26.406 14.07 1 95.94 86 LEU B CA 1
ATOM 2813 C C . LEU B 1 86 ? 5.445 25.812 12.969 1 95.94 86 LEU B C 1
ATOM 2815 O O . LEU B 1 86 ? 5.48 24.594 12.773 1 95.94 86 LEU B O 1
ATOM 2819 N N . ARG B 1 87 ? 6.156 26.688 12.289 1 96.44 87 ARG B N 1
ATOM 2820 C CA . ARG B 1 87 ? 7.059 26.219 11.242 1 96.44 87 ARG B CA 1
ATOM 2821 C C . ARG B 1 87 ? 8.078 25.234 11.805 1 96.44 87 ARG B C 1
ATOM 2823 O O . ARG B 1 87 ? 8.297 24.156 11.234 1 96.44 87 ARG B O 1
ATOM 2830 N N . ALA B 1 88 ? 8.688 25.609 12.898 1 94 88 ALA B N 1
ATOM 2831 C CA . ALA B 1 88 ? 9.664 24.734 13.539 1 94 88 ALA B CA 1
ATOM 2832 C C . ALA B 1 88 ? 9.023 23.422 13.977 1 94 88 ALA B C 1
ATOM 2834 O O . ALA B 1 88 ? 9.617 22.359 13.828 1 94 88 ALA B O 1
ATOM 2835 N N . HIS B 1 89 ? 7.852 23.516 14.492 1 94 89 HIS B N 1
ATOM 2836 C CA . HIS B 1 89 ? 7.113 22.344 14.945 1 94 89 HIS B CA 1
ATOM 2837 C C . HIS B 1 89 ? 6.828 21.391 13.789 1 94 89 HIS B C 1
ATOM 2839 O O . HIS B 1 89 ? 6.977 20.172 13.922 1 94 89 HIS B O 1
ATOM 2845 N N . ILE B 1 90 ? 6.43 21.953 12.672 1 96.31 90 ILE B N 1
ATOM 2846 C CA . ILE B 1 90 ? 6.129 21.172 11.469 1 96.31 90 ILE B CA 1
ATOM 2847 C C . ILE B 1 90 ? 7.395 20.469 10.984 1 96.31 90 ILE B C 1
ATOM 2849 O O . ILE B 1 90 ? 7.375 19.266 10.695 1 96.31 90 ILE B O 1
ATOM 2853 N N . GLU B 1 91 ? 8.461 21.172 10.883 1 96 91 GLU B N 1
ATOM 2854 C CA . GLU B 1 91 ? 9.711 20.625 10.367 1 96 91 GLU B CA 1
ATOM 2855 C C . GLU B 1 91 ? 10.266 19.547 11.305 1 96 91 GLU B C 1
ATOM 2857 O O . GLU B 1 91 ? 10.828 18.547 10.852 1 96 91 GLU B O 1
ATOM 2862 N N . GLU B 1 92 ? 10.102 19.75 12.57 1 93.38 92 GLU B N 1
ATOM 2863 C CA . GLU B 1 92 ? 10.492 18.719 13.523 1 93.38 92 GLU B CA 1
ATOM 2864 C C . GLU B 1 92 ? 9.641 17.469 13.359 1 93.38 92 GLU B C 1
ATOM 2866 O O . GLU B 1 92 ? 10.164 16.344 13.406 1 93.38 92 GLU B O 1
ATOM 2871 N N . ALA B 1 93 ? 8.367 17.656 13.227 1 92.75 93 ALA B N 1
ATOM 2872 C CA . ALA B 1 93 ? 7.473 16.516 13 1 92.75 93 ALA B CA 1
ATOM 2873 C C . ALA B 1 93 ? 7.859 15.766 11.734 1 92.75 93 ALA B C 1
ATOM 2875 O O . ALA B 1 93 ? 7.836 14.531 11.719 1 92.75 93 ALA B O 1
ATOM 2876 N N . ALA B 1 94 ? 8.172 16.516 10.711 1 94.88 94 ALA B N 1
ATOM 2877 C CA . ALA B 1 94 ? 8.609 15.891 9.461 1 94.88 94 ALA B CA 1
ATOM 2878 C C . ALA B 1 94 ? 9.867 15.047 9.672 1 94.88 94 ALA B C 1
ATOM 2880 O O . ALA B 1 94 ? 9.984 13.953 9.125 1 94.88 94 ALA B O 1
ATOM 2881 N N . ARG B 1 95 ? 10.781 15.578 10.438 1 93.75 95 ARG B N 1
ATOM 2882 C CA . ARG B 1 95 ? 11.992 14.828 10.734 1 93.75 95 ARG B CA 1
ATOM 2883 C C . ARG B 1 95 ? 11.664 13.531 11.469 1 93.75 95 ARG B C 1
ATOM 2885 O O . ARG B 1 95 ? 12.25 12.484 11.18 1 93.75 95 ARG B O 1
ATOM 2892 N N . VAL B 1 96 ? 10.789 13.594 12.383 1 90.62 96 VAL B N 1
ATOM 2893 C CA . VAL B 1 96 ? 10.352 12.406 13.109 1 90.62 96 VAL B CA 1
ATOM 2894 C C . VAL B 1 96 ? 9.727 11.406 12.133 1 90.62 96 VAL B C 1
ATOM 2896 O O . VAL B 1 96 ? 9.984 10.211 12.211 1 90.62 96 VAL B O 1
ATOM 2899 N N . TYR B 1 97 ? 8.938 11.898 11.281 1 91.25 97 TYR B N 1
ATOM 2900 C CA . TYR B 1 97 ? 8.32 11.055 10.266 1 91.25 97 TYR B CA 1
ATOM 2901 C C . TYR B 1 97 ? 9.383 10.273 9.5 1 91.25 97 TYR B C 1
ATOM 2903 O O . TYR B 1 97 ? 9.297 9.047 9.383 1 91.25 97 TYR B O 1
ATOM 2911 N N . PHE B 1 98 ? 10.328 10.961 8.938 1 92.62 98 PHE B N 1
ATOM 2912 C CA . PHE B 1 98 ? 11.359 10.328 8.125 1 92.62 98 PHE B CA 1
ATOM 2913 C C . PHE B 1 98 ? 12.219 9.398 8.969 1 92.62 98 PHE B C 1
ATOM 2915 O O . PHE B 1 98 ? 12.672 8.359 8.484 1 92.62 98 PHE B O 1
ATOM 2922 N N . ARG B 1 99 ? 12.492 9.781 10.219 1 91.19 99 ARG B N 1
ATOM 2923 C CA . ARG B 1 99 ? 13.242 8.898 11.102 1 91.19 99 ARG B CA 1
ATOM 2924 C C . ARG B 1 99 ? 12.539 7.551 11.258 1 91.19 99 ARG B C 1
ATOM 2926 O O . ARG B 1 99 ? 13.18 6.5 11.18 1 91.19 99 ARG B O 1
ATOM 2933 N N . ARG B 1 100 ? 11.305 7.602 11.406 1 87.75 100 ARG B N 1
ATOM 2934 C CA . ARG B 1 100 ? 10.539 6.371 11.578 1 87.75 100 ARG B CA 1
ATOM 2935 C C . ARG B 1 100 ? 10.414 5.609 10.266 1 87.75 100 ARG B C 1
ATOM 2937 O O . ARG B 1 100 ? 10.531 4.383 10.242 1 87.75 100 ARG B O 1
ATOM 2944 N N . ALA B 1 101 ? 10.164 6.316 9.211 1 87.88 101 ALA B N 1
ATOM 2945 C CA . ALA B 1 101 ? 9.961 5.691 7.902 1 87.88 101 ALA B CA 1
ATOM 2946 C C . ALA B 1 101 ? 11.242 5.039 7.402 1 87.88 101 ALA B C 1
ATOM 2948 O O . ALA B 1 101 ? 11.203 4.043 6.68 1 87.88 101 ALA B O 1
ATOM 2949 N N . LEU B 1 102 ? 12.367 5.582 7.824 1 88.56 102 LEU B N 1
ATOM 2950 C CA . LEU B 1 102 ? 13.648 5.121 7.309 1 88.56 102 LEU B CA 1
ATOM 2951 C C . LEU B 1 102 ? 14.359 4.242 8.336 1 88.56 102 LEU B C 1
ATOM 2953 O O . LEU B 1 102 ? 15.492 3.809 8.109 1 88.56 102 LEU B O 1
ATOM 2957 N N . ALA B 1 103 ? 13.758 3.967 9.438 1 86.75 103 ALA B N 1
ATOM 2958 C CA . ALA B 1 103 ? 14.391 3.332 10.594 1 86.75 103 ALA B CA 1
ATOM 2959 C C . ALA B 1 103 ? 15.031 2.004 10.203 1 86.75 103 ALA B C 1
ATOM 2961 O O . ALA B 1 103 ? 16.156 1.715 10.602 1 86.75 103 ALA B O 1
ATOM 2962 N N . ASP B 1 104 ? 14.359 1.181 9.375 1 81.62 104 ASP B N 1
ATOM 2963 C CA . ASP B 1 104 ? 14.836 -0.167 9.07 1 81.62 104 ASP B CA 1
ATOM 2964 C C . ASP B 1 104 ? 15.68 -0.18 7.801 1 81.62 104 ASP B C 1
ATOM 2966 O O . ASP B 1 104 ? 16.422 -1.13 7.559 1 81.62 104 ASP B O 1
ATOM 2970 N N . ARG B 1 105 ? 15.633 0.806 7.047 1 84.5 105 ARG B N 1
ATOM 2971 C CA . ARG B 1 105 ? 16.25 0.741 5.727 1 84.5 105 ARG B CA 1
ATOM 2972 C C . ARG B 1 105 ? 17.469 1.651 5.645 1 84.5 105 ARG B C 1
ATOM 2974 O O . ARG B 1 105 ? 18.484 1.291 5.039 1 84.5 105 ARG B O 1
ATOM 2981 N N . ALA B 1 106 ? 17.359 2.844 6.184 1 90.12 106 ALA B N 1
ATOM 2982 C CA . ALA B 1 106 ? 18.453 3.812 6.062 1 90.12 106 ALA B CA 1
ATOM 2983 C C . ALA B 1 106 ? 18.375 4.867 7.164 1 90.12 106 ALA B C 1
ATOM 2985 O O . ALA B 1 106 ? 18.25 6.059 6.883 1 90.12 106 ALA B O 1
ATOM 2986 N N . PRO B 1 107 ? 18.562 4.473 8.391 1 88.94 107 PRO B N 1
ATOM 2987 C CA . PRO B 1 107 ? 18.391 5.418 9.492 1 88.94 107 PRO B CA 1
ATOM 2988 C C . PRO B 1 107 ? 19.406 6.57 9.43 1 88.94 107 PRO B C 1
ATOM 2990 O O . PRO B 1 107 ? 19.094 7.684 9.867 1 88.94 107 PRO B O 1
ATOM 2993 N N . GLN B 1 108 ? 20.5 6.355 8.781 1 89.75 108 GLN B N 1
ATOM 2994 C CA . GLN B 1 108 ? 21.547 7.367 8.742 1 89.75 108 GLN B CA 1
ATOM 2995 C C . GLN B 1 108 ? 21.203 8.477 7.754 1 89.75 108 GLN B C 1
ATOM 2997 O O . GLN B 1 108 ? 21.797 9.555 7.793 1 89.75 108 GLN B O 1
ATOM 3002 N N . LEU B 1 109 ? 20.297 8.211 6.938 1 91.44 109 LEU B N 1
ATOM 3003 C CA . LEU B 1 109 ? 19.969 9.164 5.887 1 91.44 109 LEU B CA 1
ATOM 3004 C C . LEU B 1 109 ? 19.234 10.375 6.461 1 91.44 109 LEU B C 1
ATOM 3006 O O . LEU B 1 109 ? 19.234 11.453 5.867 1 91.44 109 LEU B O 1
ATOM 3010 N N . VAL B 1 110 ? 18.609 10.227 7.555 1 91.94 110 VAL B N 1
ATOM 3011 C CA . VAL B 1 110 ? 17.781 11.273 8.148 1 91.94 110 VAL B CA 1
ATOM 3012 C C . VAL B 1 110 ? 18.641 12.5 8.445 1 91.94 110 VAL B C 1
ATOM 3014 O O . VAL B 1 110 ? 18.203 13.641 8.266 1 91.94 110 VAL B O 1
ATOM 3017 N N . ASP B 1 111 ? 19.875 12.289 8.812 1 92.5 111 ASP B N 1
ATOM 3018 C CA . ASP B 1 111 ? 20.766 13.375 9.188 1 92.5 111 ASP B CA 1
ATOM 3019 C C . ASP B 1 111 ? 21.188 14.188 7.965 1 92.5 111 ASP B C 1
ATOM 3021 O O . ASP B 1 111 ? 21.703 15.297 8.094 1 92.5 111 ASP B O 1
ATOM 3025 N N . ARG B 1 112 ? 20.984 13.656 6.844 1 94.06 112 ARG B N 1
ATOM 3026 C CA . ARG B 1 112 ? 21.375 14.328 5.609 1 94.06 112 ARG B CA 1
ATOM 3027 C C . ARG B 1 112 ? 20.188 15.031 4.961 1 94.06 112 ARG B C 1
ATOM 3029 O O . ARG B 1 112 ? 20.328 15.648 3.904 1 94.06 112 ARG B O 1
ATOM 3036 N N . LEU B 1 113 ? 19.125 14.953 5.582 1 95.56 113 LEU B N 1
ATOM 3037 C CA . LEU B 1 113 ? 17.922 15.539 4.996 1 95.56 113 LEU B CA 1
ATOM 3038 C C . LEU B 1 113 ? 17.828 17.016 5.34 1 95.56 113 LEU B C 1
ATOM 3040 O O . LEU B 1 113 ? 18 17.406 6.496 1 95.56 113 LEU B O 1
ATOM 3044 N N . GLN B 1 114 ? 17.609 17.875 4.305 1 96.44 114 GLN B N 1
ATOM 3045 C CA . GLN B 1 114 ? 17.141 19.234 4.469 1 96.44 114 GLN B CA 1
ATOM 3046 C C . GLN B 1 114 ? 15.633 19.328 4.32 1 96.44 114 GLN B C 1
ATOM 3048 O O . GLN B 1 114 ? 15.102 19.125 3.227 1 96.44 114 GLN B O 1
ATOM 3053 N N . ILE B 1 115 ? 15.016 19.625 5.391 1 96.88 115 ILE B N 1
ATOM 3054 C CA . ILE B 1 115 ? 13.555 19.641 5.449 1 96.88 115 ILE B CA 1
ATOM 3055 C C . ILE B 1 115 ? 13.047 21.062 5.629 1 96.88 115 ILE B C 1
ATOM 3057 O O . ILE B 1 115 ? 13.492 21.781 6.527 1 96.88 115 ILE B O 1
ATOM 3061 N N . ARG B 1 116 ? 12.148 21.484 4.75 1 96.75 116 ARG B N 1
ATOM 3062 C CA . ARG B 1 116 ? 11.602 22.828 4.855 1 96.75 116 ARG B CA 1
ATOM 3063 C C . ARG B 1 116 ? 10.117 22.844 4.48 1 96.75 116 ARG B C 1
ATOM 3065 O O . ARG B 1 116 ? 9.695 22.141 3.566 1 96.75 116 ARG B O 1
ATOM 3072 N N . VAL B 1 117 ? 9.383 23.656 5.191 1 97.81 117 VAL B N 1
ATOM 3073 C CA . VAL B 1 117 ? 8.023 23.969 4.746 1 97.81 117 VAL B CA 1
ATOM 3074 C C . VAL B 1 117 ? 8.078 24.719 3.414 1 97.81 117 VAL B C 1
ATOM 3076 O O . VAL B 1 117 ? 8.672 25.781 3.318 1 97.81 117 VAL B O 1
ATOM 3079 N N . SER B 1 118 ? 7.535 24.156 2.412 1 96.94 118 SER B N 1
ATOM 3080 C CA . SER B 1 118 ? 7.59 24.75 1.083 1 96.94 118 SER B CA 1
ATOM 3081 C C . SER B 1 118 ? 6.398 25.672 0.842 1 96.94 118 SER B C 1
ATOM 3083 O O . SER B 1 118 ? 6.531 26.719 0.206 1 96.94 118 SER B O 1
ATOM 3085 N N . GLU B 1 119 ? 5.215 25.25 1.216 1 97.5 119 GLU B N 1
ATOM 3086 C CA . GLU B 1 119 ? 4 26.047 1.134 1 97.5 119 GLU B CA 1
ATOM 3087 C C . GLU B 1 119 ? 3.188 25.953 2.422 1 97.5 119 GLU B C 1
ATOM 3089 O O . GLU B 1 119 ? 3.299 24.984 3.162 1 97.5 119 GLU B O 1
ATOM 3094 N N . SER B 1 120 ? 2.449 27.031 2.67 1 97.69 120 SER B N 1
ATOM 3095 C CA . SER B 1 120 ? 1.523 27.047 3.797 1 97.69 120 SER B CA 1
ATOM 3096 C C . SER B 1 120 ? 0.36 28 3.547 1 97.69 120 SER B C 1
ATOM 3098 O O . SER B 1 120 ? 0.525 29.031 2.885 1 97.69 120 SER B O 1
ATOM 3100 N N . TRP B 1 121 ? -0.819 27.703 4.039 1 96.56 121 TRP B N 1
ATOM 3101 C CA . TRP B 1 121 ? -1.996 28.562 3.961 1 96.56 121 TRP B CA 1
ATOM 3102 C C . TRP B 1 121 ? -2.943 28.281 5.125 1 96.56 121 TRP B C 1
ATOM 3104 O O . TRP B 1 121 ? -2.973 27.172 5.668 1 96.56 121 TRP B O 1
ATOM 3114 N N . ALA B 1 122 ? -3.613 29.281 5.539 1 94.62 122 ALA B N 1
ATOM 3115 C CA . ALA B 1 122 ? -4.621 29.172 6.594 1 94.62 122 ALA B CA 1
ATOM 3116 C C . ALA B 1 122 ? -6.023 29.094 6 1 94.62 122 ALA B C 1
ATOM 3118 O O . ALA B 1 122 ? -6.32 29.75 5 1 94.62 122 ALA B O 1
ATOM 3119 N N . SER B 1 123 ? -6.848 28.281 6.59 1 90.25 123 SER B N 1
ATOM 3120 C CA . SER B 1 123 ? -8.242 28.172 6.18 1 90.25 123 SER B CA 1
ATOM 3121 C C . SER B 1 123 ? -9.18 28.281 7.375 1 90.25 123 SER B C 1
ATOM 3123 O O . SER B 1 123 ? -8.859 27.812 8.469 1 90.25 123 SER B O 1
ATOM 3125 N N . LEU B 1 124 ? -10.242 28.984 7.152 1 87.38 124 LEU B N 1
ATOM 3126 C CA . LEU B 1 124 ? -11.32 29.125 8.125 1 87.38 124 LEU B CA 1
ATOM 3127 C C . LEU B 1 124 ? -12.672 28.812 7.484 1 87.38 124 LEU B C 1
ATOM 3129 O O . LEU B 1 124 ? -13.023 29.375 6.453 1 87.38 124 LEU B O 1
ATOM 3133 N N . THR B 1 125 ? -13.25 27.828 7.984 1 81.56 125 THR B N 1
ATOM 3134 C CA . THR B 1 125 ? -14.586 27.469 7.504 1 81.56 125 THR B CA 1
ATOM 3135 C C . THR B 1 125 ? -15.609 27.578 8.633 1 81.56 125 THR B C 1
ATOM 3137 O O . THR B 1 125 ? -15.391 27.047 9.719 1 81.56 125 THR B O 1
ATOM 3140 N N . LYS B 1 126 ? -16.562 28.438 8.32 1 73.94 126 LYS B N 1
ATOM 3141 C CA . LYS B 1 126 ? -17.672 28.562 9.258 1 73.94 126 LYS B CA 1
ATOM 3142 C C . LYS B 1 126 ? -18.875 27.766 8.789 1 73.94 126 LYS B C 1
ATOM 3144 O O . LYS B 1 126 ? -19.172 27.703 7.594 1 73.94 126 LYS B O 1
ATOM 3149 N N . SER B 1 127 ? -19.219 26.844 9.414 1 57.53 127 SER B N 1
ATOM 3150 C CA . SER B 1 127 ? -20.328 25.953 9.039 1 57.53 127 SER B CA 1
ATOM 3151 C C . SER B 1 127 ? -21.641 26.719 9 1 57.53 127 SER B C 1
ATOM 3153 O O . SER B 1 127 ? -22.109 27.234 10.016 1 57.53 127 SER B O 1
ATOM 3155 N N . PRO B 1 128 ? -22.062 27.594 8.148 1 51.22 128 PRO B N 1
ATOM 3156 C CA . PRO B 1 128 ? -23.516 27.547 8.344 1 51.22 128 PRO B CA 1
ATOM 3157 C C . PRO B 1 128 ? -24.062 26.109 8.43 1 51.22 128 PRO B C 1
ATOM 3159 O O . PRO B 1 128 ? -24.734 25.766 9.398 1 51.22 128 PRO B O 1
ATOM 3162 N N . SER B 1 129 ? -24.797 25.75 7.129 1 42.09 129 SER B N 1
ATOM 3163 C CA . SER B 1 129 ? -25.75 24.766 6.648 1 42.09 129 SER B CA 1
ATOM 3164 C C . SER B 1 129 ? -25.109 23.375 6.578 1 42.09 129 SER B C 1
ATOM 3166 O O . SER B 1 129 ? -23.891 23.234 6.625 1 42.09 129 SER B O 1
ATOM 3168 N N . ALA B 1 130 ? -26 22.375 6.266 1 41.06 130 ALA B N 1
ATOM 3169 C CA . ALA B 1 130 ? -26.016 20.938 6.016 1 41.06 130 ALA B CA 1
ATOM 3170 C C . ALA B 1 130 ? -24.812 20.516 5.184 1 41.06 130 ALA B C 1
ATOM 3172 O O . ALA B 1 130 ? -24.469 19.328 5.148 1 41.06 130 ALA B O 1
ATOM 3173 N N . PHE B 1 131 ? -24.297 21.531 4.281 1 43.09 131 PHE B N 1
ATOM 3174 C CA . PHE B 1 131 ? -23.391 21.062 3.236 1 43.09 131 PHE B CA 1
ATOM 3175 C C . PHE B 1 131 ? -21.969 21.531 3.498 1 43.09 131 PHE B C 1
ATOM 3177 O O . PHE B 1 131 ? -21.625 22.672 3.174 1 43.09 131 PHE B O 1
ATOM 3184 N N . GLY B 1 132 ? -21.453 21.469 4.602 1 47.28 132 GLY B N 1
ATOM 3185 C CA . GLY B 1 132 ? -20.062 21.797 4.852 1 47.28 132 GLY B CA 1
ATOM 3186 C C . GLY B 1 132 ? -19.219 21.844 3.59 1 47.28 132 GLY B C 1
ATOM 3187 O O . GLY B 1 132 ? -19.625 21.297 2.555 1 47.28 132 GLY B O 1
ATOM 3188 N N . VAL B 1 133 ? -18.422 22.953 3.34 1 49.62 133 VAL B N 1
ATOM 3189 C CA . VAL B 1 133 ? -17.516 23.156 2.207 1 49.62 133 VAL B CA 1
ATOM 3190 C C . VAL B 1 133 ? -16.734 21.875 1.946 1 49.62 133 VAL B C 1
ATOM 3192 O O . VAL B 1 133 ? -15.945 21.438 2.791 1 49.62 133 VAL B O 1
ATOM 3195 N N . PHE B 1 134 ? -17.297 21.078 1.135 1 57.53 134 PHE B N 1
ATOM 3196 C CA . PHE B 1 134 ? -16.656 19.859 0.66 1 57.53 134 PHE B CA 1
ATOM 3197 C C . PHE B 1 134 ? -15.406 20.188 -0.156 1 57.53 134 PHE B C 1
ATOM 3199 O O . PHE B 1 134 ? -15.461 21.016 -1.069 1 57.53 134 PHE B O 1
ATOM 3206 N N . GLN B 1 135 ? -14.273 20.031 0.48 1 67.75 135 GLN B N 1
ATOM 3207 C CA . GLN B 1 135 ? -13.07 20.062 -0.347 1 67.75 135 GLN B CA 1
ATOM 3208 C C . GLN B 1 135 ? -12.891 18.75 -1.115 1 67.75 135 GLN B C 1
ATOM 3210 O O . GLN B 1 135 ? -13.055 17.672 -0.551 1 67.75 135 GLN B O 1
ATOM 3215 N N . VAL B 1 136 ? -12.695 18.891 -2.432 1 80.69 136 VAL B N 1
ATOM 3216 C CA . VAL B 1 136 ? -12.477 17.766 -3.33 1 80.69 136 VAL B CA 1
ATOM 3217 C C . VAL B 1 136 ? -11.172 17.062 -2.967 1 80.69 136 VAL B C 1
ATOM 3219 O O . VAL B 1 136 ? -10.172 17.719 -2.662 1 80.69 136 VAL B O 1
ATOM 3222 N N . PRO B 1 137 ? -11.281 15.82 -2.902 1 89.12 137 PRO B N 1
ATOM 3223 C CA . PRO B 1 137 ? -10.016 15.102 -2.707 1 89.12 137 PRO B CA 1
ATOM 3224 C C . PRO B 1 137 ? -8.938 15.531 -3.697 1 89.12 137 PRO B C 1
ATOM 3226 O O . PRO B 1 137 ? -9.234 15.789 -4.867 1 89.12 137 PRO B O 1
ATOM 3229 N N . HIS B 1 138 ? -7.691 15.727 -3.203 1 92.81 138 HIS B N 1
ATOM 3230 C CA . HIS B 1 138 ? -6.582 16.203 -4.023 1 92.81 138 HIS B CA 1
ATOM 3231 C C . HIS B 1 138 ? -5.246 15.711 -3.473 1 92.81 138 HIS B C 1
ATOM 3233 O O . HIS B 1 138 ? -5.195 15.086 -2.408 1 92.81 138 HIS B O 1
ATOM 3239 N N . VAL B 1 139 ? -4.211 15.844 -4.316 1 93.75 139 VAL B N 1
ATOM 3240 C CA . VAL B 1 139 ? -2.842 15.523 -3.922 1 93.75 139 VAL B CA 1
ATOM 3241 C C . VAL B 1 139 ? -1.975 16.781 -4.031 1 93.75 139 VAL B C 1
ATOM 3243 O O . VAL B 1 139 ? -2.41 17.797 -4.566 1 93.75 139 VAL B O 1
ATOM 3246 N N . HIS B 1 140 ? -0.887 16.734 -3.404 1 94.06 140 HIS B N 1
ATOM 3247 C CA . HIS B 1 140 ? 0.139 17.75 -3.559 1 94.06 140 HIS B CA 1
ATOM 3248 C C . HIS B 1 140 ? 1.359 17.203 -4.293 1 94.06 140 HIS B C 1
ATOM 3250 O O . HIS B 1 140 ? 2.318 16.75 -3.658 1 94.06 140 HIS B O 1
ATOM 3256 N N . ALA B 1 141 ? 1.446 17.312 -5.617 1 88.75 141 ALA B N 1
ATOM 3257 C CA . ALA B 1 141 ? 2.406 16.641 -6.484 1 88.75 141 ALA B CA 1
ATOM 3258 C C . ALA B 1 141 ? 3.811 17.203 -6.297 1 88.75 141 ALA B C 1
ATOM 3260 O O . ALA B 1 141 ? 4.801 16.516 -6.559 1 88.75 141 ALA B O 1
ATOM 3261 N N . ARG B 1 142 ? 3.986 18.406 -5.836 1 89.31 142 ARG B N 1
ATOM 3262 C CA . ARG B 1 142 ? 5.301 19.031 -5.734 1 89.31 142 ARG B CA 1
ATOM 3263 C C . ARG B 1 142 ? 5.797 19.031 -4.293 1 89.31 142 ARG B C 1
ATOM 3265 O O . ARG B 1 142 ? 6.59 19.891 -3.902 1 89.31 142 ARG B O 1
ATOM 3272 N N . ALA B 1 143 ? 5.32 18.109 -3.52 1 95.25 143 ALA B N 1
ATOM 3273 C CA . ALA B 1 143 ? 5.703 18.078 -2.111 1 95.25 143 ALA B CA 1
ATOM 3274 C C . ALA B 1 143 ? 6.035 16.656 -1.672 1 95.25 143 ALA B C 1
ATOM 3276 O O . ALA B 1 143 ? 5.371 15.695 -2.084 1 95.25 143 ALA B O 1
ATOM 3277 N N . ALA B 1 144 ? 7.062 16.531 -0.854 1 95.38 144 ALA B N 1
ATOM 3278 C CA . ALA B 1 144 ? 7.379 15.25 -0.237 1 95.38 144 ALA B CA 1
ATOM 3279 C C . ALA B 1 144 ? 6.305 14.844 0.774 1 95.38 144 ALA B C 1
ATOM 3281 O O . ALA B 1 144 ? 5.809 13.719 0.745 1 95.38 144 ALA B O 1
ATOM 3282 N N . LEU B 1 145 ? 5.988 15.734 1.6 1 96.25 145 LEU B N 1
ATOM 3283 C CA . LEU B 1 145 ? 4.938 15.547 2.596 1 96.25 145 LEU B CA 1
ATOM 3284 C C . LEU B 1 145 ? 3.945 16.703 2.555 1 96.25 145 LEU B C 1
ATOM 3286 O O . LEU B 1 145 ? 4.258 17.781 2.043 1 96.25 145 LEU B O 1
ATOM 3290 N N . ALA B 1 146 ? 2.787 16.422 3.043 1 96.69 146 ALA B N 1
ATOM 3291 C CA . ALA B 1 146 ? 1.748 17.422 3.287 1 96.69 146 ALA B CA 1
ATOM 3292 C C . ALA B 1 146 ? 1.096 17.203 4.652 1 96.69 146 ALA B C 1
ATOM 3294 O O . ALA B 1 146 ? 1.307 16.172 5.297 1 96.69 146 ALA B O 1
ATOM 3295 N N . GLY B 1 147 ? 0.375 18.203 5.074 1 96.06 147 GLY B N 1
ATOM 3296 C CA . GLY B 1 147 ? -0.255 18.062 6.375 1 96.06 147 GLY B CA 1
ATOM 3297 C C . GLY B 1 147 ? -1.063 19.266 6.793 1 96.06 147 GLY B C 1
ATOM 3298 O O . GLY B 1 147 ? -1.232 20.203 6.012 1 96.06 147 GLY B O 1
ATOM 3299 N N . SER B 1 148 ? -1.644 19.141 8.008 1 95.19 148 SER B N 1
ATOM 3300 C CA . SER B 1 148 ? -2.443 20.203 8.602 1 95.19 148 SER B CA 1
ATOM 3301 C C . SER B 1 148 ? -2.199 20.297 10.102 1 95.19 148 SER B C 1
ATOM 3303 O O . SER B 1 148 ? -1.979 19.281 10.773 1 95.19 148 SER B O 1
ATOM 3305 N N . PHE B 1 149 ? -2.146 21.531 10.531 1 95.5 149 PHE B N 1
ATOM 3306 C CA . PHE B 1 149 ? -2.207 21.844 11.953 1 95.5 149 PHE B CA 1
ATOM 3307 C C . PHE B 1 149 ? -3.555 22.453 12.312 1 95.5 149 PHE B C 1
ATOM 3309 O O . PHE B 1 149 ? -3.967 23.453 11.719 1 95.5 149 PHE B O 1
ATOM 3316 N N . TYR B 1 150 ? -4.195 21.875 13.312 1 91.75 150 TYR B N 1
ATOM 3317 C CA . TYR B 1 150 ? -5.559 22.297 13.617 1 91.75 150 TYR B CA 1
ATOM 3318 C C . TYR B 1 150 ? -5.574 23.266 14.789 1 91.75 150 TYR B C 1
ATOM 3320 O O . TYR B 1 150 ? -5.258 22.906 15.922 1 91.75 150 TYR B O 1
ATOM 3328 N N . LEU B 1 151 ? -6.035 24.5 14.43 1 92.5 151 LEU B N 1
ATOM 3329 C CA . LEU B 1 151 ? -6.059 25.562 15.43 1 92.5 151 LEU B CA 1
ATOM 3330 C C . LEU B 1 151 ? -7.387 25.578 16.172 1 92.5 151 LEU B C 1
ATOM 3332 O O . LEU B 1 151 ? -7.434 25.938 17.359 1 92.5 151 LEU B O 1
ATOM 3336 N N . ASP B 1 152 ? -8.43 25.297 15.477 1 87.94 152 ASP B N 1
ATOM 3337 C CA . ASP B 1 152 ? -9.773 25.266 16.047 1 87.94 152 ASP B CA 1
ATOM 3338 C C . ASP B 1 152 ? -10.633 24.203 15.367 1 87.94 152 ASP B C 1
ATOM 3340 O O . ASP B 1 152 ? -10.578 24.047 14.148 1 87.94 152 ASP B O 1
ATOM 3344 N N . CYS B 1 153 ? -11.32 23.438 16.172 1 83.94 153 CYS B N 1
ATOM 3345 C CA . CYS B 1 153 ? -12.18 22.391 15.648 1 83.94 153 CYS B CA 1
ATOM 3346 C C . CYS B 1 153 ? -13.617 22.562 16.141 1 83.94 153 CYS B C 1
ATOM 3348 O O . CYS B 1 153 ? -14.352 21.578 16.266 1 83.94 153 CYS B O 1
ATOM 3350 N N . GLY B 1 154 ? -14.094 23.609 16.453 1 73.19 154 GLY B N 1
ATOM 3351 C CA . GLY B 1 154 ? -15.461 23.938 16.828 1 73.19 154 GLY B CA 1
ATOM 3352 C C . GLY B 1 154 ? -15.742 23.781 18.297 1 73.19 154 GLY B C 1
ATOM 3353 O O . GLY B 1 154 ? -16.906 23.703 18.719 1 73.19 154 GLY B O 1
ATOM 3354 N N . SER B 1 155 ? -14.891 23.781 19.359 1 50.53 155 SER B N 1
ATOM 3355 C CA . SER B 1 155 ? -15.195 23.594 20.766 1 50.53 155 SER B CA 1
ATOM 3356 C C . SER B 1 155 ? -16.453 24.359 21.172 1 50.53 155 SER B C 1
ATOM 3358 O O . SER B 1 155 ? -16.562 25.562 20.906 1 50.53 155 SER B O 1
ATOM 3360 N N . GLU B 1 156 ? -17.641 23.734 21.078 1 43.12 156 GLU B N 1
ATOM 3361 C CA . GLU B 1 156 ? -18.438 24.266 22.188 1 43.12 156 GLU B CA 1
ATOM 3362 C C . GLU B 1 156 ? -17.781 23.984 23.531 1 43.12 156 GLU B C 1
ATOM 3364 O O . GLU B 1 156 ? -17.078 22.984 23.688 1 43.12 156 GLU B O 1
ATOM 3369 N N . ASP B 1 157 ? -17.438 24.828 24.422 1 36.09 157 ASP B N 1
ATOM 3370 C CA . ASP B 1 157 ? -17.188 24.625 25.844 1 36.09 157 ASP B CA 1
ATOM 3371 C C . ASP B 1 157 ? -18.016 23.469 26.391 1 36.09 157 ASP B C 1
ATOM 3373 O O . ASP B 1 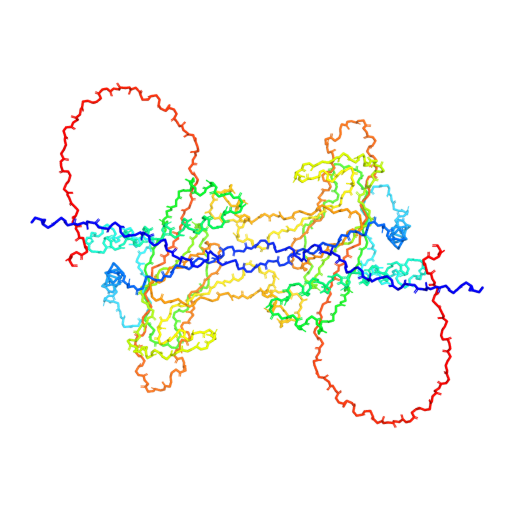157 ? -19 23.688 27.094 1 36.09 157 ASP B O 1
ATOM 3377 N N . VAL B 1 158 ? -18.453 22.453 25.703 1 32.47 158 VAL B N 1
ATOM 3378 C CA . VAL B 1 158 ? -19.141 21.531 26.609 1 32.47 158 VAL B CA 1
ATOM 3379 C C . VAL B 1 158 ? -18.141 20.906 27.578 1 32.47 158 VAL B C 1
ATOM 3381 O O . VAL B 1 158 ? -17.062 20.469 27.156 1 32.47 158 VAL B O 1
ATOM 3384 N N . LEU B 1 159 ? -18.219 21.062 28.906 1 28.78 159 LEU B N 1
ATOM 3385 C CA . LEU B 1 159 ? -17.672 20.391 30.078 1 28.78 159 LEU B CA 1
ATOM 3386 C C . LEU B 1 159 ? -17.578 18.891 29.875 1 28.78 159 LEU B C 1
ATOM 3388 O O . LEU B 1 159 ? -18.578 18.234 29.562 1 28.78 159 LEU B O 1
ATOM 3392 N N . ILE B 1 160 ? -16.516 18.453 29.438 1 29.31 160 ILE B N 1
ATOM 3393 C CA . ILE B 1 160 ? -16.172 17.047 29.594 1 29.31 160 ILE B CA 1
ATOM 3394 C C . ILE B 1 160 ? -16.5 16.562 31 1 29.31 160 ILE B C 1
ATOM 3396 O O . ILE B 1 160 ? -15.875 16.984 31.969 1 29.31 160 ILE B O 1
ATOM 3400 N N . GLU B 1 161 ? -17.703 16.219 31.375 1 27.08 161 GLU B N 1
ATOM 3401 C CA . GLU B 1 161 ? -17.781 15.328 32.531 1 27.08 161 GLU B CA 1
ATOM 3402 C C . GLU B 1 161 ? -16.969 14.055 32.312 1 27.08 161 GLU B C 1
ATOM 3404 O O . GLU B 1 161 ? -16.969 13.5 31.203 1 27.08 161 GLU B O 1
ATOM 3409 N N . ARG B 1 162 ? -15.914 13.633 33.188 1 26.5 162 ARG B N 1
ATOM 3410 C CA . ARG B 1 162 ? -14.953 12.594 33.531 1 26.5 162 ARG B CA 1
ATOM 3411 C C . ARG B 1 162 ? -15.586 11.211 33.438 1 26.5 162 ARG B C 1
ATOM 3413 O O . ARG B 1 162 ? -15.102 10.242 34.031 1 26.5 162 ARG B O 1
ATOM 3420 N N . SER B 1 163 ? -16.656 10.742 32.938 1 26.48 163 SER B N 1
ATOM 3421 C CA . SER B 1 163 ? -16.938 9.375 33.375 1 26.48 163 SER B CA 1
ATOM 3422 C C . SER B 1 163 ? -15.836 8.414 32.938 1 26.48 163 SER B C 1
ATOM 3424 O O . SER B 1 163 ? -15.172 8.656 31.922 1 26.48 163 SER B O 1
ATOM 3426 N N . VAL B 1 164 ? -15.383 7.227 33.781 1 23.12 164 VAL B N 1
ATOM 3427 C CA . VAL B 1 164 ? -14.445 6.176 34.156 1 23.12 164 VAL B CA 1
ATOM 3428 C C . VAL B 1 164 ? -14.086 5.332 32.969 1 23.12 164 VAL B C 1
ATOM 3430 O O . VAL B 1 164 ? -14.688 5.465 31.891 1 23.12 164 VAL B O 1
ATOM 3433 N N . ALA B 1 165 ? -14.125 3.744 33 1 23.61 165 ALA B N 1
ATOM 3434 C CA . ALA B 1 165 ? -13.336 2.518 33.031 1 23.61 165 ALA B CA 1
ATOM 3435 C C . ALA B 1 165 ? -13.141 1.927 31.641 1 23.61 165 ALA B C 1
ATOM 3437 O O . ALA B 1 165 ? -12.102 1.319 31.359 1 23.61 165 ALA B O 1
ATOM 3438 N N . GLY B 1 166 ? -14.133 1.192 30.859 1 29.34 166 GLY B N 1
ATOM 3439 C CA . GLY B 1 166 ? -13.914 -0.063 30.156 1 29.34 166 GLY B CA 1
ATOM 3440 C C . GLY B 1 166 ? -13.203 0.113 28.828 1 29.34 166 GLY B C 1
ATOM 3441 O O . GLY B 1 166 ? -13.07 1.233 28.328 1 29.34 166 GLY B O 1
ATOM 3442 N N . PRO B 1 167 ? -12.438 -1.069 28.344 1 29.3 167 PRO B N 1
ATOM 3443 C CA . PRO B 1 167 ? -11.406 -1.119 27.297 1 29.3 167 PRO B CA 1
ATOM 3444 C C . PRO B 1 167 ? -11.797 -0.353 26.031 1 29.3 167 PRO B C 1
ATOM 3446 O O . PRO B 1 167 ? -11.148 -0.487 25 1 29.3 167 PRO B O 1
ATOM 3449 N N . LYS B 1 168 ? -13.055 -0.179 25.844 1 29.8 168 LYS B N 1
ATOM 3450 C CA . LYS B 1 168 ? -13.836 0.368 24.734 1 29.8 168 LYS B CA 1
ATOM 3451 C C . LYS B 1 168 ? -13.312 1.74 24.328 1 29.8 168 LYS B C 1
ATOM 3453 O O . LYS B 1 168 ? -12.891 2.531 25.172 1 29.8 168 LYS B O 1
ATOM 3458 N N . ALA B 1 169 ? -12.922 1.97 23 1 30.11 169 ALA B N 1
ATOM 3459 C CA . ALA B 1 169 ? -12.672 3.248 22.328 1 30.11 169 ALA B CA 1
ATOM 3460 C C . ALA B 1 169 ? -13.422 4.379 23.031 1 30.11 169 ALA B C 1
ATOM 3462 O O . ALA B 1 169 ? -14.656 4.383 23.062 1 30.11 169 ALA B O 1
ATOM 3463 N N . ARG B 1 170 ? -13 4.887 24.266 1 31.23 170 ARG B N 1
ATOM 3464 C CA . ARG B 1 170 ? -13.359 6.102 24.984 1 31.23 170 ARG B CA 1
ATOM 3465 C C . ARG B 1 170 ? -13.914 7.16 24.047 1 31.23 170 ARG B C 1
ATOM 3467 O O . ARG B 1 170 ? -13.32 7.43 23 1 31.23 170 ARG B O 1
ATOM 3474 N N . ALA B 1 171 ? -15.211 7.418 24.047 1 31.59 171 ALA B N 1
ATOM 3475 C CA . ALA B 1 171 ? -15.938 8.602 23.609 1 31.59 171 ALA B CA 1
ATOM 3476 C C . ALA B 1 171 ? -15.055 9.844 23.656 1 31.59 171 ALA B C 1
ATOM 3478 O O . ALA B 1 171 ? -14.617 10.266 24.734 1 31.59 171 ALA B O 1
ATOM 3479 N N . LEU B 1 172 ? -13.922 9.883 22.938 1 36.5 172 LEU B N 1
ATOM 3480 C CA . LEU B 1 172 ? -13.539 11.289 22.953 1 36.5 172 LEU B CA 1
ATOM 3481 C C . LEU B 1 172 ? -14.695 12.164 23.422 1 36.5 172 LEU B C 1
ATOM 3483 O O . LEU B 1 172 ? -15.758 12.172 22.797 1 36.5 172 LEU B O 1
ATOM 3487 N N . GLY B 1 173 ? -14.953 12.219 24.594 1 37.81 173 GLY B N 1
ATOM 3488 C CA . GLY B 1 173 ? -15.93 13.18 25.078 1 37.81 173 GLY B CA 1
ATOM 3489 C C . GLY B 1 173 ? -16.297 14.227 24.047 1 37.81 173 GLY B C 1
ATOM 3490 O O . GLY B 1 173 ? -15.852 14.164 22.891 1 37.81 173 GLY B O 1
ATOM 3491 N N . ASN B 1 174 ? -17.156 15.375 24.406 1 44.09 174 ASN B N 1
ATOM 3492 C CA . ASN B 1 174 ? -17.703 16.578 23.781 1 44.09 174 ASN B CA 1
ATOM 3493 C C . ASN B 1 174 ? -16.609 17.375 23.062 1 44.09 174 ASN B C 1
ATOM 3495 O O . ASN B 1 174 ? -16.703 18.594 22.938 1 44.09 174 ASN B O 1
ATOM 3499 N N . GLN B 1 175 ? -15.336 16.828 22.953 1 54.22 175 GLN B N 1
ATOM 3500 C CA . GLN B 1 175 ? -14.352 17.703 22.328 1 54.22 175 GLN B CA 1
ATOM 3501 C C . GLN B 1 175 ? -14.539 17.75 20.812 1 54.22 175 GLN B C 1
ATOM 3503 O O . GLN B 1 175 ? -14.734 16.719 20.188 1 54.22 175 GLN B O 1
ATOM 3508 N N . SER B 1 176 ? -14.727 18.828 20.297 1 70.62 176 SER B N 1
ATOM 3509 C CA . SER B 1 176 ? -14.836 19.141 18.875 1 70.62 176 SER B CA 1
ATOM 3510 C C . SER B 1 176 ? -13.57 18.719 18.125 1 70.62 176 SER B C 1
ATOM 3512 O O . SER B 1 176 ? -12.461 18.938 18.594 1 70.62 176 SER B O 1
ATOM 3514 N N . THR B 1 177 ? -13.695 17.781 17.156 1 79.25 177 THR B N 1
ATOM 3515 C CA . THR B 1 177 ? -12.57 17.312 16.344 1 79.25 177 THR B CA 1
ATOM 3516 C C . THR B 1 177 ? -12.703 17.812 14.906 1 79.25 177 THR B C 1
ATOM 3518 O O . THR B 1 177 ? -13.789 18.203 14.477 1 79.25 177 THR B O 1
ATOM 3521 N N . CYS B 1 178 ? -11.523 17.922 14.305 1 81.81 178 CYS B N 1
ATOM 3522 C CA . CYS B 1 178 ? -11.422 18.141 12.867 1 81.81 178 CYS B CA 1
ATOM 3523 C C . CYS B 1 178 ? -11.086 16.844 12.133 1 81.81 178 CYS B C 1
ATOM 3525 O O . CYS B 1 178 ? -10.234 16.078 12.586 1 81.81 178 CYS B O 1
ATOM 3527 N N . GLY B 1 179 ? -11.852 16.672 11.023 1 79.44 179 GLY B N 1
ATOM 3528 C CA . GLY B 1 179 ? -11.688 15.406 10.336 1 79.44 179 GLY B CA 1
ATOM 3529 C C . GLY B 1 179 ? -10.977 15.539 9 1 79.44 179 GLY B C 1
ATOM 3530 O O . GLY B 1 179 ? -11.094 16.562 8.328 1 79.44 179 GLY B O 1
ATOM 3531 N N . ILE B 1 180 ? -10.188 14.461 8.633 1 85.06 180 ILE B N 1
ATOM 3532 C CA . ILE B 1 180 ? -9.547 14.32 7.332 1 85.06 180 ILE B CA 1
ATOM 3533 C C . ILE B 1 180 ? -9.555 12.844 6.914 1 85.06 180 ILE B C 1
ATOM 3535 O O . ILE B 1 180 ? -9.422 11.953 7.758 1 85.06 180 ILE B O 1
ATOM 3539 N N . PHE B 1 181 ? -9.75 12.641 5.684 1 85.94 181 PHE B N 1
ATOM 3540 C CA . PHE B 1 181 ? -9.602 11.258 5.238 1 85.94 181 PHE B CA 1
ATOM 3541 C C . PHE B 1 181 ? -8.5 11.141 4.191 1 85.94 181 PHE B C 1
ATOM 3543 O O . PHE B 1 181 ? -8.234 12.094 3.457 1 85.94 181 PHE B O 1
ATOM 3550 N N . LEU B 1 182 ? -7.816 10.062 4.215 1 88.94 182 LEU B N 1
ATOM 3551 C CA . LEU B 1 182 ? -6.812 9.625 3.25 1 88.94 182 LEU B CA 1
ATOM 3552 C C . LEU B 1 182 ? -7.309 8.422 2.459 1 88.94 182 LEU B C 1
ATOM 3554 O O . LEU B 1 182 ? -7.863 7.48 3.035 1 88.94 182 LEU B O 1
ATOM 3558 N N . GLU B 1 183 ? -7.105 8.477 1.207 1 90.94 183 GLU B N 1
ATOM 3559 C CA . GLU B 1 183 ? -7.609 7.402 0.359 1 90.94 183 GLU B CA 1
ATOM 3560 C C . GLU B 1 183 ? -6.535 6.344 0.111 1 90.94 183 GLU B C 1
ATOM 3562 O O . GLU B 1 183 ? -5.352 6.672 -0.012 1 90.94 183 GLU B O 1
ATOM 3567 N N . ASP B 1 184 ? -7.027 5.094 0.001 1 90.88 184 ASP B N 1
ATOM 3568 C CA . ASP B 1 184 ? -6.141 3.994 -0.363 1 90.88 184 ASP B CA 1
ATOM 3569 C C . ASP B 1 184 ? -5.496 4.234 -1.727 1 90.88 184 ASP B C 1
ATOM 3571 O O . ASP B 1 184 ? -6.195 4.324 -2.74 1 90.88 184 ASP B O 1
ATOM 3575 N N . PRO B 1 185 ? -4.086 4.328 -1.739 1 92.19 185 PRO B N 1
ATOM 3576 C CA . PRO B 1 185 ? -3.428 4.637 -3.01 1 92.19 185 PRO B CA 1
ATOM 3577 C C . PRO B 1 185 ? -3.357 3.436 -3.949 1 92.19 185 PRO B C 1
ATOM 3579 O O . PRO B 1 185 ? -2.961 3.576 -5.109 1 92.19 185 PRO B O 1
ATOM 3582 N N . ARG B 1 186 ? -3.727 2.268 -3.477 1 90.81 186 ARG B N 1
ATOM 3583 C CA . ARG B 1 186 ? -3.773 1.063 -4.301 1 90.81 186 ARG B CA 1
ATOM 3584 C C . ARG B 1 186 ? -5.082 0.987 -5.082 1 90.81 186 ARG B C 1
ATOM 3586 O O . ARG B 1 186 ? -5.93 0.137 -4.801 1 90.81 186 ARG B O 1
ATOM 3593 N N . THR B 1 187 ? -5.156 1.701 -6.109 1 89.19 187 THR B N 1
ATOM 3594 C CA . THR B 1 187 ? -6.406 1.908 -6.832 1 89.19 187 THR B CA 1
ATOM 3595 C C . THR B 1 187 ? -6.957 0.584 -7.355 1 89.19 187 THR B C 1
ATOM 3597 O O . THR B 1 187 ? -8.156 0.329 -7.277 1 89.19 187 THR B O 1
ATOM 3600 N N . PRO B 1 188 ? -6.125 -0.344 -7.867 1 90.44 188 PRO B N 1
ATOM 3601 C CA . PRO B 1 188 ? -6.695 -1.591 -8.383 1 90.44 188 PRO B CA 1
ATOM 3602 C C . PRO B 1 188 ? -7.293 -2.465 -7.281 1 90.44 188 PRO B C 1
ATOM 3604 O O . PRO B 1 188 ? -8.172 -3.285 -7.551 1 90.44 188 PRO B O 1
ATOM 3607 N N . ALA B 1 189 ? -6.816 -2.314 -6.094 1 90.25 189 ALA B N 1
ATOM 3608 C CA . ALA B 1 189 ? -7.324 -3.104 -4.973 1 90.25 189 ALA B CA 1
ATOM 3609 C C . ALA B 1 189 ? -8.805 -2.809 -4.727 1 90.25 189 ALA B C 1
ATOM 3611 O O . ALA B 1 189 ? -9.547 -3.68 -4.27 1 90.25 189 ALA B O 1
ATOM 3612 N N . ALA B 1 190 ? -9.195 -1.599 -5.02 1 88.5 190 ALA B N 1
ATOM 3613 C CA . ALA B 1 190 ? -10.562 -1.16 -4.762 1 88.5 190 ALA B CA 1
ATOM 3614 C C . ALA B 1 190 ? -11.547 -1.854 -5.699 1 88.5 190 ALA B C 1
ATOM 3616 O O . ALA B 1 190 ? -12.75 -1.904 -5.422 1 88.5 190 ALA B O 1
ATOM 3617 N N . VAL B 1 191 ? -11.055 -2.441 -6.762 1 86.56 191 VAL B N 1
ATOM 3618 C CA . VAL B 1 191 ? -11.961 -3.039 -7.734 1 86.56 191 VAL B CA 1
ATOM 3619 C C . VAL B 1 191 ? -11.633 -4.52 -7.902 1 86.56 191 VAL B C 1
ATOM 3621 O O . VAL B 1 191 ? -11.93 -5.117 -8.945 1 86.56 191 VAL B O 1
ATOM 3624 N N . ALA B 1 192 ? -10.961 -5.023 -6.945 1 90.06 192 ALA B N 1
ATOM 3625 C CA . ALA B 1 192 ? -10.648 -6.453 -6.984 1 90.06 192 ALA B CA 1
ATOM 3626 C C . ALA B 1 192 ? -11.914 -7.281 -7.184 1 90.06 192 ALA B C 1
ATOM 3628 O O . ALA B 1 192 ? -12.961 -6.977 -6.605 1 90.06 192 ALA B O 1
ATOM 3629 N N . ASP B 1 193 ? -11.812 -8.344 -8.008 1 90.88 193 ASP B N 1
ATOM 3630 C CA . ASP B 1 193 ? -12.961 -9.188 -8.328 1 90.88 193 ASP B CA 1
ATOM 3631 C C . ASP B 1 193 ? -13.242 -10.188 -7.211 1 90.88 193 ASP B C 1
ATOM 3633 O O . ASP B 1 193 ? -12.844 -11.352 -7.293 1 90.88 193 ASP B O 1
ATOM 3637 N N . MET B 1 194 ? -14.023 -9.773 -6.234 1 92.88 194 MET B N 1
ATOM 3638 C CA . MET B 1 194 ? -14.438 -10.555 -5.07 1 92.88 194 MET B CA 1
ATOM 3639 C C . MET B 1 194 ? -15.625 -9.898 -4.375 1 92.88 194 MET B C 1
ATOM 3641 O O . MET B 1 194 ? -15.977 -8.758 -4.676 1 92.88 194 MET B O 1
ATOM 3645 N N . PRO B 1 195 ? -16.281 -10.656 -3.5 1 91.5 195 PRO B N 1
ATOM 3646 C CA . PRO B 1 195 ? -17.375 -10.023 -2.752 1 91.5 195 PRO B CA 1
ATOM 3647 C C . PRO B 1 195 ? -16.922 -8.781 -1.99 1 91.5 195 PRO B C 1
ATOM 3649 O O . PRO B 1 195 ? -15.859 -8.781 -1.373 1 91.5 195 PRO B O 1
ATOM 3652 N N . GLU B 1 196 ? -17.781 -7.762 -2.02 1 89.06 196 GLU B N 1
ATOM 3653 C CA . GLU B 1 196 ? -17.453 -6.469 -1.423 1 89.06 196 GLU B CA 1
ATOM 3654 C C . GLU B 1 196 ? -17.141 -6.609 0.065 1 89.06 196 GLU B C 1
ATOM 3656 O O . GLU B 1 196 ? -16.234 -5.969 0.581 1 89.06 196 GLU B O 1
ATOM 3661 N N . SER B 1 197 ? -17.906 -7.391 0.726 1 88.75 197 SER B N 1
ATOM 3662 C CA . SER B 1 197 ? -17.719 -7.586 2.158 1 88.75 197 SER B CA 1
ATOM 3663 C C . SER B 1 197 ? -16.328 -8.156 2.459 1 88.75 197 SER B C 1
ATOM 3665 O O . SER B 1 197 ? -15.688 -7.754 3.43 1 88.75 197 SER B O 1
ATOM 3667 N N . LEU B 1 198 ? -15.891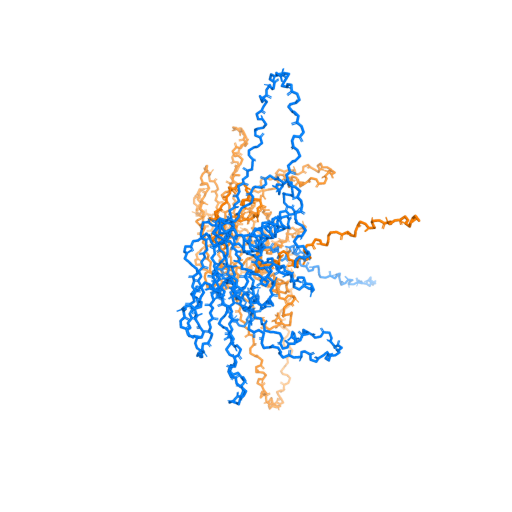 -9.102 1.628 1 90.75 198 LEU B N 1
ATOM 3668 C CA . LEU B 1 198 ? -14.555 -9.672 1.784 1 90.75 198 LEU B CA 1
ATOM 3669 C C . LEU B 1 198 ? -13.477 -8.633 1.483 1 90.75 198 LEU B C 1
ATOM 3671 O O . LEU B 1 198 ? -12.508 -8.5 2.232 1 90.75 198 LEU B O 1
ATOM 3675 N N . ARG B 1 199 ? -13.688 -7.887 0.431 1 90.94 199 ARG B N 1
ATOM 3676 C CA . ARG B 1 199 ? -12.734 -6.855 0.028 1 90.94 199 ARG B CA 1
ATOM 3677 C C . ARG B 1 199 ? -12.508 -5.852 1.154 1 90.94 199 ARG B C 1
ATOM 3679 O O . ARG B 1 199 ? -11.359 -5.523 1.474 1 90.94 199 ARG B O 1
ATOM 3686 N N . LEU B 1 200 ? -13.578 -5.379 1.775 1 87.38 200 LEU B N 1
ATOM 3687 C CA . LEU B 1 200 ? -13.508 -4.391 2.848 1 87.38 200 LEU B CA 1
ATOM 3688 C C . LEU B 1 200 ? -12.805 -4.973 4.07 1 87.38 200 LEU B C 1
ATOM 3690 O O . LEU B 1 200 ? -12.047 -4.273 4.746 1 87.38 200 LEU B O 1
ATOM 3694 N N . ARG B 1 201 ? -13.047 -6.254 4.301 1 88.25 201 ARG B N 1
ATOM 3695 C CA . ARG B 1 201 ? -12.43 -6.895 5.453 1 88.25 201 ARG B CA 1
ATOM 3696 C C . ARG B 1 201 ? -10.938 -7.109 5.219 1 88.25 201 ARG B C 1
ATOM 3698 O O . ARG B 1 201 ? -10.164 -7.254 6.172 1 88.25 201 ARG B O 1
ATOM 3705 N N . LEU B 1 202 ? -10.531 -7.156 3.957 1 88.5 202 LEU B N 1
ATOM 3706 C CA . LEU B 1 202 ? -9.117 -7.262 3.617 1 88.5 202 LEU B CA 1
ATOM 3707 C C . LEU B 1 202 ? -8.445 -5.891 3.65 1 88.5 202 LEU B C 1
ATOM 3709 O O . LEU B 1 202 ? -7.227 -5.789 3.529 1 88.5 202 LEU B O 1
ATOM 3713 N N . GLY B 1 203 ? -9.25 -4.824 3.789 1 86.25 203 GLY B N 1
ATOM 3714 C CA . GLY B 1 203 ? -8.719 -3.471 3.787 1 86.25 203 GLY B CA 1
ATOM 3715 C C . GLY B 1 203 ? -8.391 -2.961 2.396 1 86.25 203 GLY B C 1
ATOM 3716 O O . GLY B 1 203 ? -7.523 -2.1 2.234 1 86.25 203 GLY B O 1
ATOM 3717 N N . TRP B 1 204 ? -8.984 -3.596 1.362 1 88.19 204 TRP B N 1
ATOM 3718 C CA . TRP B 1 204 ? -8.727 -3.188 -0.016 1 88.19 204 TRP B CA 1
ATOM 3719 C C . TRP B 1 204 ? -9.711 -2.104 -0.451 1 88.19 204 TRP B C 1
ATOM 3721 O O . TRP B 1 204 ? -10.914 -2.354 -0.561 1 88.19 204 TRP B O 1
ATOM 3731 N N . GLY B 1 205 ? -9.164 -0.885 -0.662 1 86.69 205 GLY B N 1
ATOM 3732 C CA . GLY B 1 205 ? -9.984 0.207 -1.165 1 86.69 205 GLY B CA 1
ATOM 3733 C C . GLY B 1 205 ? -10.641 1.019 -0.062 1 86.69 205 GLY B C 1
ATOM 3734 O O . GLY B 1 205 ? -11.578 1.777 -0.316 1 86.69 205 GLY B O 1
ATOM 3735 N N . GLU B 1 206 ? -10.219 0.863 1.128 1 82.44 206 GLU B N 1
ATOM 3736 C CA . GLU B 1 206 ? -10.812 1.575 2.256 1 82.44 206 GLU B CA 1
ATOM 3737 C C . GLU B 1 206 ? -10.047 2.857 2.562 1 82.44 206 GLU B C 1
ATOM 3739 O O . GLU B 1 206 ? -8.82 2.838 2.693 1 82.44 206 GLU B O 1
ATOM 3744 N N . ALA B 1 207 ? -10.852 3.926 2.646 1 84.31 207 ALA B N 1
ATOM 3745 C CA . ALA B 1 207 ? -10.234 5.176 3.086 1 84.31 207 ALA B CA 1
ATOM 3746 C C . ALA B 1 207 ? -9.984 5.168 4.59 1 84.31 207 ALA B C 1
ATOM 3748 O O . ALA B 1 207 ? -10.68 4.473 5.336 1 84.31 207 ALA B O 1
ATOM 3749 N N . GLN B 1 208 ? -8.938 5.859 4.969 1 82.94 208 GLN B N 1
ATOM 3750 C CA . GLN B 1 208 ? -8.648 6.039 6.391 1 82.94 208 GLN B CA 1
ATOM 3751 C C . GLN B 1 208 ? -9.047 7.434 6.859 1 82.94 208 GLN B C 1
ATOM 3753 O O . GLN B 1 208 ? -8.656 8.43 6.246 1 82.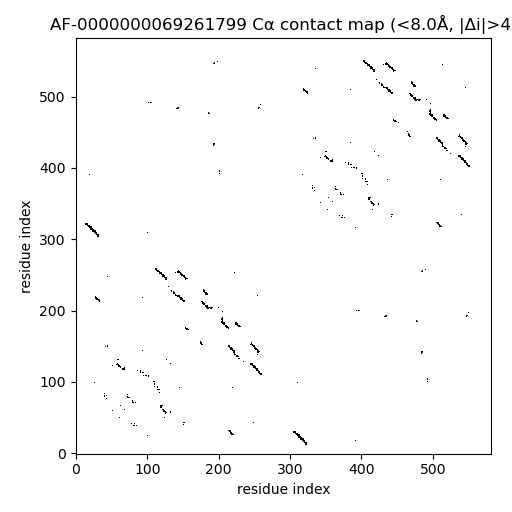94 208 GLN B O 1
ATOM 3758 N N . THR B 1 209 ? -9.844 7.473 7.957 1 81.5 209 THR B N 1
ATOM 3759 C CA . THR B 1 209 ? -10.289 8.75 8.5 1 81.5 209 THR B CA 1
ATOM 3760 C C . THR B 1 209 ? -9.578 9.055 9.812 1 81.5 209 THR B C 1
ATOM 3762 O O . THR B 1 209 ? -9.406 8.172 10.648 1 81.5 209 THR B O 1
ATOM 3765 N N . PHE B 1 210 ? -9.188 10.305 9.945 1 81.81 210 PHE B N 1
ATOM 3766 C CA . PHE B 1 210 ? -8.617 10.812 11.195 1 81.81 210 PHE B CA 1
ATOM 3767 C C . PHE B 1 210 ? -9.508 11.891 11.797 1 81.81 210 PHE B C 1
ATOM 3769 O O . PHE B 1 210 ? -9.961 12.789 11.086 1 81.81 210 PHE B O 1
ATOM 3776 N N . GLN B 1 211 ? -9.875 11.727 13.008 1 80.5 211 GLN B N 1
ATOM 3777 C CA . GLN B 1 211 ? -10.539 12.742 13.82 1 80.5 211 GLN B CA 1
ATOM 3778 C C . GLN B 1 211 ? -9.602 13.273 14.898 1 80.5 211 GLN B C 1
ATOM 3780 O O . GLN B 1 211 ? -9.258 12.555 15.836 1 80.5 211 GLN B O 1
ATOM 3785 N N . LEU B 1 212 ? -9.227 14.547 14.695 1 84 212 LEU B N 1
ATOM 3786 C CA . LEU B 1 212 ? -8.141 15.062 15.523 1 84 212 LEU B CA 1
ATOM 3787 C C . LEU B 1 212 ? -8.594 16.297 16.297 1 84 212 LEU B C 1
ATOM 3789 O O . LEU B 1 212 ? -9.297 17.156 15.758 1 84 212 LEU B O 1
ATOM 3793 N N . PRO B 1 213 ? -8.211 16.375 17.531 1 83 213 PRO B N 1
ATOM 3794 C CA . PRO B 1 213 ? -8.531 17.578 18.312 1 83 213 PRO B CA 1
ATOM 3795 C C . PRO B 1 213 ? -7.676 18.781 17.922 1 83 213 PRO B C 1
ATOM 3797 O O . PRO B 1 213 ? -6.668 18.625 17.219 1 83 213 PRO B O 1
ATOM 3800 N N . ARG B 1 214 ? -8.188 19.984 18.375 1 87.62 214 ARG B N 1
ATOM 3801 C CA . ARG B 1 214 ? -7.383 21.188 18.188 1 87.62 214 ARG B CA 1
ATOM 3802 C C . ARG B 1 214 ? -5.98 21 18.766 1 87.62 214 ARG B C 1
ATOM 3804 O O . ARG B 1 214 ? -5.805 20.359 19.797 1 87.62 214 ARG B O 1
ATOM 3811 N N . GLY B 1 215 ? -5.027 21.531 18.094 1 90.12 215 GLY B N 1
ATOM 3812 C CA . GLY B 1 215 ? -3.643 21.438 18.547 1 90.12 215 GLY B CA 1
ATOM 3813 C C . GLY B 1 215 ? -2.902 20.266 17.938 1 90.12 215 GLY B C 1
ATOM 3814 O O . GLY B 1 215 ? -1.684 20.156 18.078 1 90.12 215 GLY B O 1
ATOM 3815 N N . SER B 1 216 ? -3.598 19.422 17.25 1 88.75 216 SER B N 1
ATOM 3816 C CA . SER B 1 216 ? -2.973 18.266 16.609 1 88.75 216 SER B CA 1
ATOM 3817 C C . SER B 1 216 ? -2.332 18.672 15.273 1 88.75 216 SER B C 1
ATOM 3819 O O . SER B 1 216 ? -2.783 19.609 14.617 1 88.75 216 SER B O 1
ATOM 3821 N N . LEU B 1 217 ? -1.254 17.938 14.961 1 93.12 217 LEU B N 1
ATOM 3822 C CA . LEU B 1 217 ? -0.578 18.062 13.68 1 93.12 217 LEU B CA 1
ATOM 3823 C C . LEU B 1 217 ? -0.589 16.719 12.938 1 93.12 217 LEU B C 1
ATOM 3825 O O . LEU B 1 217 ? -0.25 15.688 13.523 1 93.12 217 LEU B O 1
ATOM 3829 N N . LEU B 1 218 ? -1.04 16.766 11.758 1 92.25 218 LEU B N 1
ATOM 3830 C CA . LEU B 1 218 ? -1.069 15.562 10.922 1 92.25 218 LEU B CA 1
ATOM 3831 C C . LEU B 1 218 ? -0.136 15.719 9.719 1 92.25 218 LEU B C 1
ATOM 3833 O O . LEU B 1 218 ? -0.137 16.75 9.055 1 92.25 218 LEU B O 1
ATOM 3837 N N . LEU B 1 219 ? 0.691 14.672 9.477 1 93.69 219 LEU B N 1
ATOM 3838 C CA . LEU B 1 219 ? 1.573 14.602 8.32 1 93.69 219 LEU B CA 1
ATOM 3839 C C . LEU B 1 219 ? 1.319 13.328 7.52 1 93.69 219 LEU B C 1
ATOM 3841 O O . LEU B 1 219 ? 1.112 12.258 8.094 1 93.69 219 LEU B O 1
ATOM 3845 N N . TYR B 1 220 ? 1.377 13.477 6.262 1 92.81 220 TYR B N 1
ATOM 3846 C CA . TYR B 1 220 ? 1.245 12.344 5.355 1 92.81 220 TYR B CA 1
ATOM 3847 C C . TYR B 1 220 ? 1.983 12.602 4.047 1 92.81 220 TYR B C 1
ATOM 3849 O O . TYR B 1 220 ? 2.342 13.742 3.744 1 92.81 220 TYR B O 1
ATOM 3857 N N . PRO B 1 221 ? 2.314 11.578 3.295 1 94.75 221 PRO B N 1
ATOM 3858 C CA . PRO B 1 221 ? 2.969 11.781 2 1 94.75 221 PRO B CA 1
ATOM 3859 C C . PRO B 1 221 ? 2.162 12.688 1.068 1 94.75 221 PRO B C 1
ATOM 3861 O O . PRO B 1 221 ? 0.937 12.562 0.988 1 94.75 221 PRO B O 1
ATOM 3864 N N . GLY B 1 222 ? 2.893 13.531 0.364 1 95.38 222 GLY B N 1
ATOM 3865 C CA . GLY B 1 222 ? 2.238 14.492 -0.511 1 95.38 222 GLY B CA 1
ATOM 3866 C C . GLY B 1 222 ? 1.457 13.836 -1.635 1 95.38 222 GLY B C 1
ATOM 3867 O O . GLY B 1 222 ? 0.524 14.43 -2.178 1 95.38 222 GLY B O 1
ATOM 3868 N N . TRP B 1 223 ? 1.791 12.625 -1.973 1 93.56 223 TRP B N 1
ATOM 3869 C CA . TRP B 1 223 ? 1.185 11.938 -3.107 1 93.56 223 TRP B CA 1
ATOM 3870 C C . TRP B 1 223 ? -0.091 11.211 -2.689 1 93.56 223 TRP B C 1
ATOM 3872 O O . TRP B 1 223 ? -0.783 10.625 -3.523 1 93.56 223 TRP B O 1
ATOM 3882 N N . LEU B 1 224 ? -0.457 11.227 -1.466 1 93.06 224 LEU B N 1
ATOM 3883 C CA . LEU B 1 224 ? -1.676 10.57 -1.012 1 93.06 224 LEU B CA 1
ATOM 3884 C C . LEU B 1 224 ? -2.895 11.453 -1.254 1 93.06 224 LEU B C 1
ATOM 3886 O O . LEU B 1 224 ? -2.914 12.617 -0.85 1 93.06 224 LEU B O 1
ATOM 3890 N N . GLN B 1 225 ? -3.867 10.812 -1.928 1 93.38 225 GLN B N 1
ATOM 3891 C CA . GLN B 1 225 ? -5.145 11.508 -2.088 1 93.38 225 GLN B CA 1
ATOM 3892 C C . GLN B 1 225 ? -5.812 11.742 -0.737 1 93.38 225 GLN B C 1
ATOM 3894 O O . GLN B 1 225 ? -5.871 10.844 0.102 1 93.38 225 GLN B O 1
ATOM 3899 N N . HIS B 1 226 ? -6.277 13.031 -0.462 1 92.06 226 HIS B N 1
ATOM 3900 C CA . HIS B 1 226 ? -6.871 13.352 0.831 1 92.06 226 HIS B CA 1
ATOM 3901 C C . HIS B 1 226 ? -7.891 14.477 0.705 1 92.06 226 HIS B C 1
ATOM 3903 O O . HIS B 1 226 ? -7.926 15.18 -0.31 1 92.06 226 HIS B O 1
ATOM 3909 N N . ALA B 1 227 ? -8.773 14.539 1.716 1 88.81 227 ALA B N 1
ATOM 3910 C CA . ALA B 1 227 ? -9.734 15.633 1.841 1 88.81 227 ALA B CA 1
ATOM 3911 C C . ALA B 1 227 ? -10.18 15.805 3.289 1 88.81 227 ALA B C 1
ATOM 3913 O O . ALA B 1 227 ? -10.266 14.836 4.043 1 88.81 227 ALA B O 1
ATOM 3914 N N . PRO B 1 228 ? -10.391 17.125 3.609 1 83.81 228 PRO B N 1
ATOM 3915 C CA . PRO B 1 228 ? -11.039 17.281 4.914 1 83.81 228 PRO B CA 1
ATOM 3916 C C . PRO B 1 228 ? -12.391 16.594 4.996 1 83.81 228 PRO B C 1
ATOM 3918 O O . PRO B 1 228 ? -13.133 16.562 4.008 1 83.81 228 PRO B O 1
ATOM 3921 N N . SER B 1 229 ? -12.547 15.852 6.062 1 73.44 229 SER B N 1
ATOM 3922 C CA . SER B 1 229 ? -13.836 15.203 6.242 1 73.44 229 SER B CA 1
ATOM 3923 C C . SER B 1 229 ? -14.961 16.234 6.355 1 73.44 229 SER B C 1
ATOM 3925 O O . SER B 1 229 ? -14.797 17.266 7.008 1 73.44 229 SER B O 1
ATOM 3927 N N . PRO B 1 230 ? -15.977 15.922 5.512 1 58.56 230 PRO B N 1
ATOM 3928 C CA . PRO B 1 230 ? -17.094 16.844 5.727 1 58.56 230 PRO B CA 1
ATOM 3929 C C . PRO B 1 230 ? -17.625 16.812 7.16 1 58.56 230 PRO B C 1
ATOM 3931 O O . PRO B 1 230 ? -17.531 15.773 7.832 1 58.56 230 PRO B O 1
ATOM 3934 N N . ARG B 1 231 ? -17.422 17.75 7.93 1 50.38 231 ARG B N 1
ATOM 3935 C CA . ARG B 1 231 ? -18.016 17.734 9.266 1 50.38 231 ARG B CA 1
ATOM 3936 C C . ARG B 1 231 ? -19.375 17.062 9.258 1 50.38 231 ARG B C 1
ATOM 3938 O O . ARG B 1 231 ? -20.266 17.453 8.492 1 50.38 231 ARG B O 1
ATOM 3945 N N . TRP B 1 232 ? -19.328 15.734 9.422 1 42.88 232 TRP B N 1
ATOM 3946 C CA . TRP B 1 232 ? -20.656 15.203 9.719 1 42.88 232 TRP B CA 1
ATOM 3947 C C . TRP B 1 232 ? -21.281 15.93 10.906 1 42.88 232 TRP B C 1
ATOM 3949 O O . TRP B 1 232 ? -20.781 15.844 12.031 1 42.88 232 TRP B O 1
ATOM 3959 N N . SER B 1 233 ? -21.422 17.156 10.891 1 36.47 233 SER B N 1
ATOM 3960 C CA . SER B 1 233 ? -22.266 17.703 11.961 1 36.47 233 SER B CA 1
ATOM 3961 C C . SER B 1 233 ? -23.297 16.672 12.406 1 36.47 233 SER B C 1
ATOM 3963 O O . SER B 1 233 ? -23.656 15.766 11.648 1 36.47 233 SER B O 1
ATOM 3965 N N . SER B 1 234 ? -23.547 16.672 13.727 1 36.97 234 SER B N 1
ATOM 3966 C CA . SER B 1 234 ? -24.641 16.141 14.523 1 36.97 234 SER B CA 1
ATOM 3967 C C . SER B 1 234 ? -25.969 16.219 13.758 1 36.97 234 SER B C 1
ATOM 3969 O O . SER B 1 234 ? -26.641 17.25 13.789 1 36.97 234 SER B O 1
ATOM 3971 N N . PHE B 1 235 ? -26.062 15.766 12.578 1 34.91 235 PHE B N 1
ATOM 3972 C CA . PHE B 1 235 ? -27.484 15.648 12.281 1 34.91 235 PHE B CA 1
ATOM 3973 C C . PHE B 1 235 ? -28.266 15.219 13.523 1 34.91 235 PHE B C 1
ATOM 3975 O O . PHE B 1 235 ? -29.453 15.5 13.641 1 34.91 235 PHE B O 1
ATOM 3982 N N . GLU B 1 236 ? -27.609 14.312 14.242 1 35.34 236 GLU B N 1
ATOM 3983 C CA . GLU B 1 236 ? -28.469 13.805 15.297 1 35.34 236 GLU B CA 1
ATOM 3984 C C . GLU B 1 236 ? -28.703 14.859 16.375 1 35.34 236 GLU B C 1
ATOM 3986 O O . GLU B 1 236 ? -29.312 14.578 17.406 1 35.34 236 GLU B O 1
ATOM 3991 N N . MET B 1 237 ? -27.891 15.922 16.453 1 34.59 237 MET B N 1
ATOM 3992 C CA . MET B 1 237 ? -28.438 16.672 17.578 1 34.59 237 MET B CA 1
ATOM 3993 C C . MET B 1 237 ? -29.766 17.297 17.219 1 34.59 237 MET B C 1
ATOM 3995 O O . MET B 1 237 ? -29.953 17.797 16.094 1 34.59 237 MET B O 1
ATOM 3999 N N . GLY B 1 238 ? -30.828 16.875 17.875 1 35.25 238 GLY B N 1
ATOM 4000 C CA . GLY B 1 238 ? -32.188 17.391 17.891 1 35.25 238 GLY B CA 1
ATOM 4001 C C . GLY B 1 238 ? -32.25 18.875 17.609 1 35.25 238 GLY B C 1
ATOM 4002 O O . GLY B 1 238 ? -31.25 19.578 17.625 1 35.25 238 GLY B O 1
ATOM 4003 N N . GLU B 1 239 ? -33.5 19.422 17.203 1 36.53 239 GLU B N 1
ATOM 4004 C CA . GLU B 1 239 ? -34 20.75 16.891 1 36.53 239 GLU B CA 1
ATOM 4005 C C . GLU B 1 239 ? -33.375 21.812 17.766 1 36.53 239 GLU B C 1
ATOM 4007 O O . GLU B 1 239 ? -33.312 22.984 17.391 1 36.53 239 GLU B O 1
ATOM 4012 N N . GLY B 1 240 ? -33.281 21.641 19.078 1 36.34 240 GLY B N 1
ATOM 4013 C CA . GLY B 1 240 ? -33.188 22.719 20.047 1 36.34 240 GLY B CA 1
ATOM 4014 C C . GLY B 1 240 ? -31.781 23.266 20.188 1 36.34 240 GLY B C 1
ATOM 4015 O O . GLY B 1 240 ? -31.547 24.188 20.984 1 36.34 240 GLY B O 1
ATOM 4016 N N . GLU B 1 241 ? -30.812 22.359 20.375 1 38.69 241 GLU B N 1
ATOM 4017 C CA . GLU B 1 241 ? -29.594 23.031 20.828 1 38.69 241 GLU B CA 1
ATOM 4018 C C . GLU B 1 241 ? -28.984 23.859 19.719 1 38.69 241 GLU B C 1
ATOM 4020 O O . GLU B 1 241 ? -28.906 23.422 18.562 1 38.69 241 GLU B O 1
ATOM 4025 N N . ALA B 1 242 ? -28.875 25.234 19.953 1 39 242 ALA B N 1
ATOM 4026 C CA . ALA B 1 242 ? -28.297 26.359 19.219 1 39 242 ALA B CA 1
ATOM 4027 C C . ALA B 1 242 ? -27.156 25.891 18.312 1 39 242 ALA B C 1
ATOM 4029 O O . ALA B 1 242 ? -26.266 25.172 18.766 1 39 242 ALA B O 1
ATOM 4030 N N . SER B 1 243 ? -27.391 25.641 17.031 1 43.34 243 SER B N 1
ATOM 4031 C CA . SER B 1 243 ? -26.453 25.531 15.922 1 43.34 243 SER B CA 1
ATOM 4032 C C . SER B 1 243 ? -25.172 26.297 16.203 1 43.34 243 SER B C 1
ATOM 4034 O O . SER B 1 243 ? -25.047 27.484 15.898 1 43.34 243 SER B O 1
ATOM 4036 N N . ALA B 1 244 ? -24.719 26.344 17.406 1 44.41 244 ALA B N 1
ATOM 4037 C CA . ALA B 1 244 ? -23.531 27.125 17.703 1 44.41 244 ALA B CA 1
ATOM 4038 C C . ALA B 1 244 ? -22.5 26.984 16.578 1 44.41 244 ALA B C 1
ATOM 4040 O O . ALA B 1 244 ? -22.297 25.906 16.047 1 44.41 244 ALA B O 1
ATOM 4041 N N . ARG B 1 245 ? -22.312 28.109 15.891 1 51.22 245 ARG B N 1
ATOM 4042 C CA . ARG B 1 245 ? -21.375 28.391 14.805 1 51.22 245 ARG B CA 1
ATOM 4043 C C . ARG B 1 245 ? -20.062 27.656 15.008 1 51.22 245 ARG B C 1
ATOM 4045 O O . ARG B 1 245 ? -19.328 27.922 15.961 1 51.22 245 ARG B O 1
ATOM 4052 N N . ARG B 1 246 ? -19.953 26.406 14.547 1 66.62 246 ARG B N 1
ATOM 4053 C CA . ARG B 1 246 ? -18.688 25.688 14.664 1 66.62 246 ARG B CA 1
ATOM 4054 C C . ARG B 1 246 ? -17.734 26.062 13.531 1 66.62 246 ARG B C 1
ATOM 4056 O O . ARG B 1 246 ? -18.172 26.312 12.406 1 66.62 246 ARG B O 1
ATOM 4063 N N . GLN B 1 247 ? -16.594 26.672 13.938 1 79.06 247 GLN B N 1
ATOM 4064 C CA . GLN B 1 247 ? -15.578 27.016 12.953 1 79.06 247 GLN B CA 1
ATOM 4065 C C . GLN B 1 247 ? -14.414 26.031 13 1 79.06 247 GLN B C 1
ATOM 4067 O O . GLN B 1 247 ? -14.109 25.484 14.055 1 79.06 247 GLN B O 1
ATOM 4072 N N . ARG B 1 248 ? -14.008 25.734 11.883 1 83.75 248 ARG B N 1
ATOM 4073 C CA . ARG B 1 248 ? -12.742 25.031 11.734 1 83.75 248 ARG B CA 1
ATOM 4074 C C . ARG B 1 248 ? -11.648 25.969 11.234 1 83.75 248 ARG B C 1
ATOM 4076 O O . ARG B 1 248 ? -11.82 26.656 10.227 1 83.75 248 ARG B O 1
ATOM 4083 N N . VAL B 1 249 ? -10.594 26.031 12.023 1 90.12 249 VAL B N 1
ATOM 4084 C CA . VAL B 1 249 ? -9.43 26.797 11.586 1 90.12 249 VAL B CA 1
ATOM 4085 C C . VAL B 1 249 ? -8.211 25.875 11.516 1 90.12 249 VAL B C 1
ATOM 4087 O O . VAL B 1 249 ? -7.867 25.203 12.492 1 90.12 249 VAL B O 1
ATOM 4090 N N . ALA B 1 250 ? -7.621 25.859 10.336 1 93.38 250 ALA B N 1
ATOM 4091 C CA . ALA B 1 250 ? -6.453 25.016 10.148 1 93.38 250 ALA B CA 1
ATOM 4092 C C . ALA B 1 250 ? -5.367 25.734 9.352 1 93.38 250 ALA B C 1
ATOM 4094 O O . ALA B 1 250 ? -5.66 26.656 8.586 1 93.38 250 ALA B O 1
ATOM 4095 N N . VAL B 1 251 ? -4.148 25.391 9.648 1 96.44 251 VAL B N 1
ATOM 4096 C CA . VAL B 1 251 ? -3.023 25.75 8.797 1 96.44 251 VAL B CA 1
ATOM 4097 C C . VAL B 1 251 ? -2.527 24.531 8.039 1 96.44 251 VAL B C 1
ATOM 4099 O O . VAL B 1 251 ? -2.021 23.578 8.641 1 96.44 251 VAL B O 1
ATOM 4102 N N . SER B 1 252 ? -2.682 24.562 6.727 1 96.5 252 SER B N 1
ATOM 4103 C CA . SER B 1 252 ? -2.178 23.484 5.867 1 96.5 252 SER B CA 1
ATOM 4104 C C . SER B 1 252 ? -0.792 23.828 5.324 1 96.5 252 SER B C 1
ATOM 4106 O O . SER B 1 252 ? -0.419 25 5.242 1 96.5 252 SER B O 1
ATOM 4108 N N . PHE B 1 253 ? -0.066 22.812 5.023 1 97.75 253 PHE B N 1
ATOM 4109 C CA . PHE B 1 253 ? 1.309 23.047 4.598 1 97.75 253 PHE B CA 1
ATOM 4110 C C . PHE B 1 253 ? 1.806 21.906 3.727 1 97.75 253 PHE B C 1
ATOM 4112 O O . PHE B 1 253 ? 1.23 20.812 3.738 1 97.75 253 PHE B O 1
ATOM 4119 N N . THR B 1 254 ? 2.809 22.156 2.93 1 97.81 254 THR B N 1
ATOM 4120 C CA . THR B 1 254 ? 3.594 21.156 2.213 1 97.81 254 THR B CA 1
ATOM 4121 C C . THR B 1 254 ? 5.062 21.219 2.617 1 97.81 254 THR B C 1
ATOM 4123 O O . THR B 1 254 ? 5.527 22.266 3.098 1 97.81 254 THR B O 1
ATOM 4126 N N . ILE B 1 255 ? 5.734 20.156 2.504 1 97.62 255 ILE B N 1
ATOM 4127 C CA . ILE B 1 255 ? 7.129 20.031 2.922 1 97.62 255 ILE B CA 1
ATOM 4128 C C . ILE B 1 255 ? 7.988 19.609 1.738 1 97.62 255 ILE B C 1
ATOM 4130 O O . ILE B 1 255 ? 7.633 18.672 1.013 1 97.62 255 ILE B O 1
ATOM 4134 N N . ALA B 1 256 ? 9.039 20.281 1.546 1 97.25 256 ALA B N 1
ATOM 4135 C CA . ALA B 1 256 ? 10.078 19.875 0.599 1 97.25 256 ALA B CA 1
ATOM 4136 C C . ALA B 1 256 ? 11.266 19.266 1.32 1 97.25 256 ALA B C 1
ATOM 4138 O O . ALA B 1 256 ? 11.602 19.656 2.438 1 97.25 256 ALA B O 1
ATOM 4139 N N . VAL B 1 257 ? 11.867 18.281 0.677 1 96.62 257 VAL B N 1
ATOM 4140 C CA . VAL B 1 257 ? 13.023 17.594 1.245 1 96.62 257 VAL B CA 1
ATOM 4141 C C . VAL B 1 257 ? 14.133 17.5 0.194 1 96.62 257 VAL B C 1
ATOM 4143 O O . VAL B 1 257 ? 13.859 17.219 -0.976 1 96.62 257 VAL B O 1
ATOM 4146 N N . GLN B 1 258 ? 15.32 17.797 0.602 1 94.44 258 GLN B N 1
ATOM 4147 C CA . GLN B 1 258 ? 16.516 17.641 -0.21 1 94.44 258 GLN B CA 1
ATOM 4148 C C . GLN B 1 258 ? 17.609 16.891 0.549 1 94.44 258 GLN B C 1
ATOM 4150 O O . GLN B 1 258 ? 17.547 16.766 1.773 1 94.44 258 GLN B O 1
ATOM 4155 N N . LEU B 1 259 ? 18.484 16.234 -0.197 1 92.31 259 LEU B N 1
ATOM 4156 C CA . LEU B 1 259 ? 19.625 15.578 0.41 1 92.31 259 LEU B CA 1
ATOM 4157 C C . LEU B 1 259 ? 20.859 16.469 0.357 1 92.31 259 LEU B C 1
ATOM 4159 O O . LEU B 1 259 ? 21.172 17.047 -0.689 1 92.31 259 LEU B O 1
ATOM 4163 N N . ARG B 1 260 ? 21.5 16.656 1.487 1 85.25 260 ARG B N 1
ATOM 4164 C CA . ARG B 1 260 ? 22.75 17.422 1.536 1 85.25 260 ARG B CA 1
ATOM 4165 C C . ARG B 1 260 ? 23.891 16.641 0.889 1 85.25 260 ARG B C 1
ATOM 4167 O O . ARG B 1 260 ? 23.969 15.414 1.035 1 85.25 260 ARG B O 1
ATOM 4174 N N . ASP B 1 261 ? 24.609 17.156 -0.235 1 71.88 261 ASP B N 1
ATOM 4175 C CA . ASP B 1 261 ? 25.766 16.562 -0.906 1 71.88 261 ASP B CA 1
ATOM 4176 C C . ASP B 1 261 ? 26.891 16.312 0.081 1 71.88 261 ASP B C 1
ATOM 4178 O O . ASP B 1 261 ? 27.031 17.016 1.083 1 71.88 261 ASP B O 1
ATOM 4182 N N . GLY B 1 262 ? 27.281 15.172 0.335 1 56.09 262 GLY B N 1
ATOM 4183 C CA . GLY B 1 262 ? 28.5 14.922 1.09 1 56.09 262 GLY B CA 1
ATOM 4184 C C . GLY B 1 262 ? 29.703 15.695 0.562 1 56.09 262 GLY B C 1
ATOM 4185 O O . GLY B 1 262 ? 30.828 15.422 0.949 1 56.09 262 GLY B O 1
ATOM 4186 N N . SER B 1 263 ? 29.797 16.406 -0.586 1 42.69 263 SER B N 1
ATOM 4187 C CA . SER B 1 263 ? 31.109 17 -0.813 1 42.69 263 SER B CA 1
ATOM 4188 C C . SER B 1 263 ? 31.484 17.969 0.307 1 42.69 263 SER B C 1
ATOM 4190 O O . SER B 1 263 ? 30.781 18.953 0.537 1 42.69 263 SER B O 1
ATOM 4192 N N . VAL B 1 264 ? 32.031 17.562 1.348 1 39.09 264 VAL B N 1
ATOM 4193 C CA . VAL B 1 264 ? 32.969 18.375 2.15 1 39.09 264 VAL B CA 1
ATOM 4194 C C . VAL B 1 264 ? 33.844 19.203 1.234 1 39.09 264 VAL B C 1
ATOM 4196 O O . VAL B 1 264 ? 34.656 18.672 0.47 1 39.09 264 VAL B O 1
ATOM 4199 N N . GLY B 1 265 ? 33.5 20.203 0.557 1 34.53 265 GLY B N 1
ATOM 4200 C CA . GLY B 1 265 ? 34.562 21.125 0.156 1 34.53 265 GLY B CA 1
ATOM 4201 C C . GLY B 1 265 ? 35.594 21.359 1.239 1 34.53 265 GLY B C 1
ATOM 4202 O O . GLY B 1 265 ? 35.25 21.594 2.4 1 34.53 265 GLY B O 1
ATOM 4203 N N . SER B 1 266 ? 36.812 20.703 1.088 1 32.88 266 SER B N 1
ATOM 4204 C CA . SER B 1 266 ? 38.062 21.141 1.722 1 32.88 266 SER B CA 1
ATOM 4205 C C . SER B 1 266 ? 38.281 22.641 1.556 1 32.88 266 SER B C 1
ATOM 4207 O O . SER B 1 266 ? 38.75 23.078 0.509 1 32.88 266 SER B O 1
ATOM 4209 N N . SER B 1 267 ? 37.469 23.516 1.657 1 29.66 267 SER B N 1
ATOM 4210 C CA . SER B 1 267 ? 38 24.875 1.819 1 29.66 267 SER B CA 1
ATOM 4211 C C . SER B 1 267 ? 39.062 24.938 2.904 1 29.66 267 SER B C 1
ATOM 4213 O O . SER B 1 267 ? 38.812 24.609 4.062 1 29.66 267 SER B O 1
ATOM 4215 N N . ARG B 1 268 ? 40.406 24.828 2.453 1 29.08 268 ARG B N 1
ATOM 4216 C CA . ARG B 1 268 ? 41.562 25.359 3.166 1 29.08 268 ARG B CA 1
ATOM 4217 C C . ARG B 1 268 ? 41.312 26.766 3.672 1 29.08 268 ARG B C 1
ATOM 4219 O O . ARG B 1 268 ? 41.156 27.703 2.877 1 29.08 268 ARG B O 1
ATOM 4226 N N . ALA B 1 269 ? 40.656 26.906 4.742 1 26.97 269 ALA B N 1
ATOM 4227 C CA . ALA B 1 269 ? 40.656 28.141 5.523 1 26.97 269 ALA B CA 1
ATOM 4228 C C . ALA B 1 269 ? 42.062 28.719 5.625 1 26.97 269 ALA B C 1
ATOM 4230 O O . ALA B 1 269 ? 42.969 28.062 6.137 1 26.97 269 ALA B O 1
ATOM 4231 N N . THR B 1 270 ? 42.469 29.375 4.586 1 28.56 270 THR B N 1
ATOM 4232 C CA . THR B 1 270 ? 43.531 30.297 4.918 1 28.56 270 THR B CA 1
ATOM 4233 C C . THR B 1 270 ? 43.219 31.047 6.211 1 28.56 270 THR B C 1
ATOM 4235 O O . THR B 1 270 ? 42.094 31.469 6.438 1 28.56 270 THR B O 1
ATOM 4238 N N . GLY B 1 271 ? 43.969 30.781 7.25 1 26.75 271 GLY B N 1
ATOM 4239 C CA . GLY B 1 271 ? 44.062 31.312 8.594 1 26.75 271 GLY B CA 1
ATOM 4240 C C . GLY B 1 271 ? 44.094 32.844 8.633 1 26.75 271 GLY B C 1
ATOM 4241 O O . GLY B 1 271 ? 45.188 33.438 8.68 1 26.75 271 GLY B O 1
ATOM 4242 N N . ALA B 1 272 ? 43.438 33.531 7.734 1 25.64 272 ALA B N 1
ATOM 4243 C CA . ALA B 1 272 ? 43.625 34.938 8.109 1 25.64 272 ALA B CA 1
ATOM 4244 C C . ALA B 1 272 ? 43.188 35.188 9.547 1 25.64 272 ALA B C 1
ATOM 4246 O O . ALA B 1 272 ? 42.188 34.625 10 1 25.64 272 ALA B O 1
ATOM 4247 N N . SER B 1 273 ? 44.094 35.594 10.375 1 26.66 273 SER B N 1
ATOM 4248 C CA . SER B 1 273 ? 44.094 36.094 11.75 1 26.66 273 SER B CA 1
ATOM 4249 C C . SER B 1 273 ? 43 37.125 11.953 1 26.66 273 SER B C 1
ATOM 4251 O O . SER B 1 273 ? 43.156 38.281 11.539 1 26.66 273 SER B O 1
ATOM 4253 N N . ALA B 1 274 ? 41.781 36.844 11.43 1 25.61 274 ALA B N 1
ATOM 4254 C CA . ALA B 1 274 ? 40.875 37.969 11.719 1 25.61 274 ALA B CA 1
ATOM 4255 C C . ALA B 1 274 ? 40.906 38.312 13.211 1 25.61 274 ALA B C 1
ATOM 4257 O O . ALA B 1 274 ? 40.906 37.406 14.055 1 25.61 274 ALA B O 1
ATOM 4258 N N . VAL B 1 275 ? 41.375 39.438 13.539 1 27.12 275 VAL B N 1
ATOM 4259 C CA . VAL B 1 275 ? 41.375 40.156 14.805 1 27.12 275 VAL B CA 1
ATOM 4260 C C . VAL B 1 275 ? 39.969 40.156 15.422 1 27.12 275 VAL B C 1
ATOM 4262 O O . VAL B 1 275 ? 38.969 40.25 14.711 1 27.12 275 VAL B O 1
ATOM 4265 N N . PRO B 1 276 ? 39.844 39.75 16.734 1 24.45 276 PRO B N 1
ATOM 4266 C CA . PRO B 1 276 ? 38.688 39.562 17.609 1 24.45 276 PRO B CA 1
ATOM 4267 C C . PRO B 1 276 ? 37.719 40.781 17.578 1 24.45 276 PRO B C 1
ATOM 4269 O O . PRO B 1 276 ? 38.094 41.875 17.906 1 24.45 276 PRO B O 1
ATOM 4272 N N . ARG B 1 277 ? 37 40.969 16.453 1 27.44 277 ARG B N 1
ATOM 4273 C CA . ARG B 1 277 ? 36.219 42.188 16.703 1 27.44 277 ARG B CA 1
ATOM 4274 C C . ARG B 1 277 ? 35.406 42.031 17.984 1 27.44 277 ARG B C 1
ATOM 4276 O O . ARG B 1 277 ? 35.031 40.938 18.375 1 27.44 277 ARG B O 1
ATOM 4283 N N . PRO B 1 278 ? 35.312 43.094 18.75 1 23.58 278 PRO B N 1
ATOM 4284 C CA . PRO B 1 278 ? 34.656 43.156 20.062 1 23.58 278 PRO B CA 1
ATOM 4285 C C . PRO B 1 278 ? 33.219 42.656 20.047 1 23.58 278 PRO B C 1
ATOM 4287 O O . PRO B 1 278 ? 32.594 42.625 18.984 1 23.58 278 PRO B O 1
ATOM 4290 N N . ASP B 1 279 ? 32.75 42.125 21.203 1 23.64 279 ASP B N 1
ATOM 4291 C CA . ASP B 1 279 ? 31.609 41.438 21.828 1 23.64 279 ASP B CA 1
ATOM 4292 C C . ASP B 1 279 ? 30.312 42.219 21.609 1 23.64 279 ASP B C 1
ATOM 4294 O O . ASP B 1 279 ? 29.469 42.281 22.5 1 23.64 279 ASP B O 1
ATOM 4298 N N . GLU B 1 280 ? 30.094 42.844 20.531 1 22.61 280 GLU B N 1
ATOM 4299 C CA . GLU B 1 280 ? 28.875 43.625 20.828 1 22.61 280 GLU B CA 1
ATOM 4300 C C . GLU B 1 280 ? 27.703 42.719 21.141 1 22.61 280 GLU B C 1
ATOM 4302 O O . GLU B 1 280 ? 27.406 41.781 20.375 1 22.61 280 GLU B O 1
ATOM 4307 N N . LYS B 1 281 ? 27.25 42.781 22.359 1 24.81 281 LYS B N 1
ATOM 4308 C CA . LYS B 1 281 ? 26.172 42.156 23.141 1 24.81 281 LYS B CA 1
ATOM 4309 C C . LYS B 1 281 ? 24.844 42.219 22.375 1 24.81 281 LYS B C 1
ATOM 4311 O O . LYS B 1 281 ? 24.312 43.312 22.125 1 24.81 281 LYS B O 1
ATOM 4316 N N . SER B 1 282 ? 24.719 41.406 21.344 1 22.97 282 SER B N 1
ATOM 4317 C CA . SER B 1 282 ? 23.469 41.438 20.594 1 22.97 282 SER B CA 1
ATOM 4318 C C . SER B 1 282 ? 22.25 41.375 21.516 1 22.97 282 SER B C 1
ATOM 4320 O O . SER B 1 282 ? 22.297 40.719 22.547 1 22.97 282 SER B O 1
ATOM 4322 N N . PRO B 1 283 ? 21.281 42.219 21.375 1 24.7 283 PRO B N 1
ATOM 4323 C CA . PRO B 1 283 ? 20.141 42.406 22.266 1 24.7 283 PRO B CA 1
ATOM 4324 C C . PRO B 1 283 ? 19.406 41.094 22.562 1 24.7 283 PRO B C 1
ATOM 4326 O O . PRO B 1 283 ? 19.312 40.219 21.688 1 24.7 283 PRO B O 1
ATOM 4329 N N . ARG B 1 284 ? 19.328 40.656 23.812 1 25.53 284 ARG B N 1
ATOM 4330 C CA . ARG B 1 284 ? 18.828 39.625 24.734 1 25.53 284 ARG B CA 1
ATOM 4331 C C . ARG B 1 284 ? 17.391 39.219 24.375 1 25.53 284 ARG B C 1
ATOM 4333 O O . ARG B 1 284 ? 16.703 39.969 23.672 1 25.53 284 ARG B O 1
ATOM 4340 N N . ASP B 1 285 ? 16.922 38.062 25.047 1 25.72 285 ASP B N 1
ATOM 4341 C CA . ASP B 1 285 ? 16.016 36.938 25.219 1 25.72 285 ASP B CA 1
ATOM 4342 C C . ASP B 1 285 ? 14.602 37.438 25.531 1 25.72 285 ASP B C 1
ATOM 4344 O O . ASP B 1 285 ? 14.32 37.875 26.641 1 25.72 285 ASP B O 1
ATOM 4348 N N . LEU B 1 286 ? 14 38.25 24.75 1 24.44 286 LEU B N 1
ATOM 4349 C CA . LEU B 1 286 ? 12.68 38.562 25.266 1 24.44 286 LEU B CA 1
ATOM 4350 C C . LEU B 1 286 ? 11.875 37.312 25.578 1 24.44 286 LEU B C 1
ATOM 4352 O O . LEU B 1 286 ? 11.789 36.406 24.75 1 24.44 286 LEU B O 1
ATOM 4356 N N . ASP B 1 287 ? 11.742 36.875 26.812 1 26.48 287 ASP B N 1
ATOM 4357 C CA . ASP B 1 287 ? 11.031 35.812 27.5 1 26.48 287 ASP B CA 1
ATOM 4358 C C . ASP B 1 287 ? 9.555 35.781 27.125 1 26.48 287 ASP B C 1
ATOM 4360 O O . ASP B 1 287 ? 8.797 36.688 27.516 1 26.48 287 ASP B O 1
ATOM 4364 N N . LEU B 1 288 ? 9.172 35.406 25.984 1 26.5 288 LEU B N 1
ATOM 4365 C CA . LEU B 1 288 ? 7.777 35.375 25.562 1 26.5 288 LEU B CA 1
ATOM 4366 C C . LEU B 1 288 ? 6.93 34.562 26.531 1 26.5 288 LEU B C 1
ATOM 4368 O O . LEU B 1 288 ? 5.723 34.406 26.328 1 26.5 288 LEU B O 1
ATOM 4372 N N . ASP B 1 289 ? 7.5 33.75 27.422 1 28.2 289 ASP B N 1
ATOM 4373 C CA . ASP B 1 289 ? 6.625 33.062 28.391 1 28.2 289 ASP B CA 1
ATOM 4374 C C . ASP B 1 289 ? 5.93 34.094 29.281 1 28.2 289 ASP B C 1
ATOM 4376 O O . ASP B 1 289 ? 5.02 33.75 30.047 1 28.2 289 ASP B O 1
ATOM 4380 N N . GLU B 1 290 ? 6.629 35.344 29.672 1 23.02 290 GLU B N 1
ATOM 4381 C CA . GLU B 1 290 ? 6.074 36.281 30.641 1 23.02 290 GLU B CA 1
ATOM 4382 C C . GLU B 1 290 ? 4.957 37.125 30.031 1 23.02 290 GLU B C 1
ATOM 4384 O O . GLU B 1 290 ? 4.344 37.938 30.703 1 23.02 290 GLU B O 1
ATOM 4389 N N . LEU B 1 291 ? 4.898 37.344 28.781 1 21.11 291 LEU B N 1
ATOM 4390 C CA . LEU B 1 291 ? 3.711 38.156 28.562 1 21.11 291 LEU B CA 1
ATOM 4391 C C . LEU B 1 291 ? 2.445 37.312 28.641 1 21.11 291 LEU B C 1
ATOM 4393 O O . LEU B 1 291 ? 2.416 36.188 28.141 1 21.11 291 LEU B O 1
#

=== Feature glossary ===
Key to the feature types in this record:

— What the protein is —

Primary structure: the covalent order of the twenty standard amino acids along the backbone. Two proteins with the same sequence will (almost always) fold to the same structure; two with 30% identity often share a fold but not the details.

Database cross-references. InterPro integrates a dozen domain/family signature databases into unified entries with residue-range hits. GO terms attach function/process/location labels with evidence codes. CATH codes position the fold in a four-level structural taxonomy. Organism is the NCBI-taxonomy species name.

— Where its atoms are —

The mmCIF block holds the 3D Cartesian coordinates of each backbone atom (N, Cα, C, O) in ångströms. mmCIF is the PDB's canonical archive format — a tagged-loop text representation of the atomic model.

Six rendered views show the 3D structure from the faces of a cube — i.e. along ±x, ±y, ±z. Rendering representation is drawn randomly per protein from cartoon (secondary-structure ribbons), sticks (backbone bonds), or molecular surface; coloring is either N→C rainbow (blue at the N-terminus through red at the C-terminus) or one color per chain.

— Local backbone conformation —

DSSP 8-state secondary structure assigns each residue one of H (α-helix), G (3₁₀-helix), I (π-helix), E (extended β-strand), B (isolated β-bridge), T (hydrogen-bonded turn), S (bend), or '-' (coil). The assignment is computed from backbone hydrogen-bond geometry via the Kabsch–Sander algorithm.

P-SEA three-state annotation labels each residue as helix, strand, or coil based purely on the geometry of the Cα trace. It serves as a fallback when the full backbone (and thus DSSP) is unavailable.

The φ/ψ torsion pair specifies the backbone conformation at each residue. φ rotates about the N–Cα bond, ψ about the Cα–C bond. Steric clashes forbid most of the (φ, ψ) plane — the allowed regions (α-helix basin, β-sheet basin, left-handed helix) are the Ramachandran-allowed regions.

— Global shape and packing —

The geometric summary reports three shape descriptors. Rg (radius of gyration) measures how spread out the Cα atoms are about their centre of mass; compact globular proteins have small Rg, elongated or unfolded ones large. Cα contacts (<8 Å, |i−j|>4) count long-range residue pairs in spatial proximity — high for tightly packed folds, near zero for rods or random coil. The bounding-box extents give the protein's footprint along x, y, z in Å.

Accessible surface area quantifies burial. A residue with SASA near zero is packed into the hydrophobic core; one with SASA >100 Å² sits on the surface. Computed here via the Shrake–Rupley numerical algorithm with a 1.4 Å probe.

Plot images: a contact map (which residues are close in 3D, as an N×N binary image), a Ramachandran scatter (backbone torsion angles, revealing secondary-structure composition at a glance), and — for AlphaFold structures — a PAE heatmap (pairwise prediction confidence).

— Structural neighborhood —

The Foldseek 3Di string encodes local tertiary geometry as a 20-letter alphabet — one character per residue — derived from the relative positions of nearby Cα atoms. Unlike the amino-acid sequence, 3Di is a direct function of the 3D structure, so two proteins with the same fold have similar 3Di strings even at low sequence identity.

Nearest PDB neighbors are the top structural matches found by Foldseek when searching this structure against the entire Protein Data Bank. Each hit reports a TM-score (0 to 1; >0.5 almost always implies the same fold) and an E-value. These are *structural* homologs — they may share no detectable sequence similarity.

— Confidence and disorder —

For AlphaFold models, the B-factor field carries pLDDT — the model's own estimate of local accuracy on a 0–100 scale. Regions with pLDDT<50 should be treated as essentially unmodeled; they often correspond to intrinsically disordered segments.

B-factor (Debye–Waller factor) reflects atomic displacement in the crystal lattice. It is an experimental observable (units Å²), not a prediction; low values mean the atom is pinned down, high values mean it moves or is heterogeneous across the crystal.

Predicted aligned error is AlphaFold's pairwise confidence. Unlike pLDDT (per-residue), PAE is per-residue-pair and captures whether two parts of the structure are correctly placed relative to each other. Units are ångströms of expected positional error.